Protein AF-0000000079301747 (afdb_homodimer)

Structure (mmCIF, N/CA/C/O backbone):
data_AF-0000000079301747-model_v1
#
loop_
_entity.id
_entity.type
_entity.pdbx_description
1 polymer 'Transport permease protein'
#
loop_
_atom_site.group_PDB
_atom_site.id
_atom_site.type_symbol
_atom_site.label_atom_id
_atom_site.label_alt_id
_atom_site.label_comp_id
_atom_site.label_asym_id
_atom_site.label_entity_id
_atom_site.label_seq_id
_atom_site.pdbx_PDB_ins_code
_atom_site.Cartn_x
_atom_site.Cartn_y
_atom_site.Cartn_z
_atom_site.occupancy
_atom_site.B_iso_or_equiv
_atom_site.auth_seq_id
_atom_site.auth_comp_id
_atom_site.auth_asym_id
_atom_site.auth_atom_id
_atom_site.pdbx_PDB_model_num
ATOM 1 N N . MET A 1 1 ? -33.219 27.125 14.188 1 60.66 1 MET A N 1
ATOM 2 C CA . MET A 1 1 ? -32.906 26.734 12.812 1 60.66 1 MET A CA 1
ATOM 3 C C . MET A 1 1 ? -32.344 27.906 12.031 1 60.66 1 MET A C 1
ATOM 5 O O . MET A 1 1 ? -31.344 27.766 11.328 1 60.66 1 MET A O 1
ATOM 9 N N . SER A 1 2 ? -32.812 29.094 12.445 1 75.75 2 SER A N 1
ATOM 10 C CA . SER A 1 2 ? -32.438 30.297 11.719 1 75.75 2 SER A CA 1
ATOM 11 C C . SER A 1 2 ? -31 30.719 12.086 1 75.75 2 SER A C 1
ATOM 13 O O . SER A 1 2 ? -30.219 31.109 11.211 1 75.75 2 SER A O 1
ATOM 15 N N . ARG A 1 3 ? -30.75 30.391 13.32 1 80.25 3 ARG A N 1
ATOM 16 C CA . ARG A 1 3 ? -29.438 30.812 13.781 1 80.25 3 ARG A CA 1
ATOM 17 C C . ARG A 1 3 ? -28.344 29.922 13.219 1 80.25 3 ARG A C 1
ATOM 19 O O . ARG A 1 3 ? -27.266 30.391 12.836 1 80.25 3 ARG A O 1
ATOM 26 N N . ILE A 1 4 ? -28.672 28.656 13.109 1 81.5 4 ILE A N 1
ATOM 27 C CA . ILE A 1 4 ? -27.734 27.672 12.562 1 81.5 4 ILE A CA 1
ATOM 28 C C . ILE A 1 4 ? -27.469 27.984 11.094 1 81.5 4 ILE A C 1
ATOM 30 O O . ILE A 1 4 ? -26.312 27.984 10.648 1 81.5 4 ILE A O 1
ATOM 34 N N . LEU A 1 5 ? -28.469 28.312 10.406 1 84.81 5 LEU A N 1
ATOM 35 C CA . LEU A 1 5 ? -28.344 28.594 8.984 1 84.81 5 LEU A CA 1
ATOM 36 C C . LEU A 1 5 ? -27.562 29.891 8.766 1 84.81 5 LEU A C 1
ATOM 38 O O . LEU A 1 5 ? -26.828 30.016 7.789 1 84.81 5 LEU A O 1
ATOM 42 N N . ALA A 1 6 ? -27.75 30.812 9.719 1 81.62 6 ALA A N 1
ATOM 43 C CA . ALA A 1 6 ? -27.016 32.062 9.617 1 81.62 6 ALA A CA 1
ATOM 44 C C . ALA A 1 6 ? -25.516 31.844 9.812 1 81.62 6 ALA A C 1
ATOM 46 O O . ALA A 1 6 ? -24.703 32.438 9.094 1 81.62 6 ALA A O 1
ATOM 47 N N . LEU A 1 7 ? -25.25 31.047 10.75 1 80.12 7 LEU A N 1
ATOM 48 C CA . LEU A 1 7 ? -23.844 30.734 11 1 80.12 7 LEU A CA 1
ATOM 49 C C . LEU A 1 7 ? -23.25 29.938 9.844 1 80.12 7 LEU A C 1
ATOM 51 O O . LEU A 1 7 ? -22.094 30.156 9.469 1 80.12 7 LEU A O 1
ATOM 55 N N . ALA A 1 8 ? -24.047 29.047 9.352 1 85 8 ALA A N 1
ATOM 56 C CA . ALA A 1 8 ? -23.625 28.266 8.203 1 85 8 ALA A CA 1
ATOM 57 C C . ALA A 1 8 ? -23.344 29.156 7 1 85 8 ALA A C 1
ATOM 59 O O . ALA A 1 8 ? -22.375 28.953 6.273 1 85 8 ALA A O 1
ATOM 60 N N . GLU A 1 9 ? -24.188 30.062 6.793 1 85.06 9 GLU A N 1
ATOM 61 C CA . GLU A 1 9 ? -24.016 30.984 5.676 1 85.06 9 GLU A CA 1
ATOM 62 C C . GLU A 1 9 ? -22.75 31.828 5.844 1 85.06 9 GLU A C 1
ATOM 64 O O . GLU A 1 9 ? -22.031 32.094 4.875 1 85.06 9 GLU A O 1
ATOM 69 N N . LYS A 1 10 ? -22.547 32.188 7.07 1 80.44 10 LYS A N 1
ATOM 70 C CA . LYS A 1 10 ? -21.328 32.938 7.367 1 80.44 10 LYS A CA 1
ATOM 71 C C . LYS A 1 10 ? -20.094 32.125 7.066 1 80.44 10 LYS A C 1
ATOM 73 O O . LYS A 1 10 ? -19.125 32.625 6.484 1 80.44 10 LYS A O 1
ATOM 78 N N . GLU A 1 11 ? -20.156 30.922 7.461 1 80.44 11 GLU A N 1
ATOM 79 C CA . GLU A 1 11 ? -19.031 30.031 7.227 1 80.44 11 GLU A CA 1
ATOM 80 C C . GLU A 1 11 ? -18.828 29.781 5.734 1 80.44 11 GLU A C 1
ATOM 82 O O . GLU A 1 11 ? -17.688 29.734 5.258 1 80.44 11 GLU A O 1
ATOM 87 N N . PHE A 1 12 ? -19.922 29.625 5.051 1 84.81 12 PHE A N 1
ATOM 88 C CA . PHE A 1 12 ? -19.844 29.406 3.613 1 84.81 12 PHE A CA 1
ATOM 89 C C . PHE A 1 12 ? -19.203 30.609 2.916 1 84.81 12 PHE A C 1
ATOM 91 O O . PHE A 1 12 ? -18.391 30.438 2.008 1 84.81 12 PHE A O 1
ATOM 98 N N . LEU A 1 13 ? -19.547 31.766 3.346 1 80.94 13 LEU A N 1
ATOM 99 C CA . LEU A 1 13 ? -19.016 33 2.762 1 80.94 13 LEU A CA 1
ATOM 100 C C . LEU A 1 13 ? -17.516 33.125 3.061 1 80.94 13 LEU A C 1
ATOM 102 O O . LEU A 1 13 ? -16.75 33.594 2.213 1 80.94 13 LEU A O 1
ATOM 106 N N . GLN A 1 14 ? -17.188 32.719 4.223 1 76.69 14 GLN A N 1
ATOM 107 C CA . GLN A 1 14 ? -15.781 32.781 4.598 1 76.69 14 GLN A CA 1
ATOM 108 C C . GLN A 1 14 ? -14.938 31.828 3.758 1 76.69 14 GLN A C 1
ATOM 110 O O . GLN A 1 14 ? -13.82 32.156 3.355 1 76.69 14 GLN A O 1
ATOM 115 N N . ILE A 1 15 ? -15.484 30.719 3.549 1 78.88 15 ILE A N 1
ATOM 116 C CA . ILE A 1 15 ? -14.781 29.719 2.75 1 78.88 15 ILE A CA 1
ATOM 117 C C . ILE A 1 15 ? -14.664 30.203 1.307 1 78.88 15 ILE A C 1
ATOM 119 O O . ILE A 1 15 ? -13.609 30.062 0.684 1 78.88 15 ILE A O 1
ATOM 123 N N . ARG A 1 16 ? -15.742 30.734 0.815 1 78.38 16 ARG A N 1
ATOM 124 C CA . ARG A 1 16 ? -15.766 31.219 -0.563 1 78.38 16 ARG A CA 1
ATOM 125 C C . ARG A 1 16 ? -14.797 32.375 -0.754 1 78.38 16 ARG A C 1
ATOM 127 O O . ARG A 1 16 ? -14.227 32.531 -1.832 1 78.38 16 ARG A O 1
ATOM 134 N N . ARG A 1 17 ? -14.602 33.094 0.297 1 74 17 ARG A N 1
ATOM 135 C CA . ARG A 1 17 ? -13.758 34.281 0.215 1 74 17 ARG A CA 1
ATOM 136 C C . ARG A 1 17 ? -12.289 33.938 0.356 1 74 17 ARG A C 1
ATOM 138 O O . ARG A 1 17 ? -11.406 34.688 -0.056 1 74 17 ARG A O 1
ATOM 145 N N . ASP A 1 18 ? -12.148 32.75 0.898 1 72.44 18 ASP A N 1
ATOM 146 C CA . ASP A 1 18 ? -10.766 32.281 1.011 1 72.44 18 ASP A CA 1
ATOM 147 C C . ASP A 1 18 ? -10.219 31.859 -0.347 1 72.44 18 ASP A C 1
ATOM 149 O O . ASP A 1 18 ? -10.867 31.109 -1.078 1 72.44 18 ASP A O 1
ATOM 153 N N . HIS A 1 19 ? -9.156 32.406 -0.833 1 65 19 HIS A N 1
ATOM 154 C CA . HIS A 1 19 ? -8.617 32.125 -2.158 1 65 19 HIS A CA 1
ATOM 155 C C . HIS A 1 19 ? -7.859 30.812 -2.188 1 65 19 HIS A C 1
ATOM 157 O O . HIS A 1 19 ? -7.664 30.219 -3.256 1 65 19 HIS A O 1
ATOM 163 N N . VAL A 1 20 ? -7.559 30.281 -1.111 1 65.44 20 VAL A N 1
ATOM 164 C CA . VAL A 1 20 ? -6.676 29.125 -1.077 1 65.44 20 VAL A CA 1
ATOM 165 C C . VAL A 1 20 ? -7.48 27.875 -0.741 1 65.44 20 VAL A C 1
ATOM 167 O O . VAL A 1 20 ? -7.316 26.828 -1.378 1 65.44 20 VAL A O 1
ATOM 170 N N . LEU A 1 21 ? -8.5 27.984 0.046 1 68.44 21 LEU A N 1
ATOM 171 C CA . LEU A 1 21 ? -9.172 26.812 0.614 1 68.44 21 LEU A CA 1
ATOM 172 C C . LEU A 1 21 ? -10 26.094 -0.442 1 68.44 21 LEU A C 1
ATOM 174 O O . LEU A 1 21 ? -9.898 24.875 -0.594 1 68.44 21 LEU A O 1
ATOM 178 N N . PRO A 1 22 ? -10.766 26.906 -1.194 1 71.12 22 PRO A N 1
ATOM 179 C CA . PRO A 1 22 ? -11.555 26.203 -2.207 1 71.12 22 PRO A CA 1
ATOM 180 C C . PRO A 1 22 ? -10.688 25.5 -3.252 1 71.12 22 PRO A C 1
ATOM 182 O O . PRO A 1 22 ? -11.047 24.422 -3.729 1 71.12 22 PRO A O 1
ATOM 185 N N . ARG A 1 23 ? -9.586 26.078 -3.596 1 72.5 23 ARG A N 1
ATOM 186 C CA . ARG A 1 23 ? -8.68 25.453 -4.559 1 72.5 23 ARG A CA 1
ATOM 187 C C . ARG A 1 23 ? -8.078 24.172 -3.998 1 72.5 23 ARG A C 1
ATOM 189 O O . ARG A 1 23 ? -7.957 23.172 -4.711 1 72.5 23 ARG A O 1
ATOM 196 N N . LEU A 1 24 ? -7.781 24.219 -2.814 1 70.69 24 LEU A N 1
ATOM 197 C CA . LEU A 1 24 ? -7.172 23.062 -2.18 1 70.69 24 LEU A CA 1
ATOM 198 C C . LEU A 1 24 ? -8.18 21.922 -2.051 1 70.69 24 LEU A C 1
ATOM 200 O O . LEU A 1 24 ? -7.832 20.75 -2.23 1 70.69 24 LEU A O 1
ATOM 204 N N . ILE A 1 25 ? -9.414 22.328 -1.864 1 72.31 25 ILE A N 1
ATOM 205 C CA . ILE A 1 25 ? -10.492 21.359 -1.664 1 72.31 25 ILE A CA 1
ATOM 206 C C . ILE A 1 25 ? -10.734 20.578 -2.955 1 72.31 25 ILE A C 1
ATOM 208 O O . ILE A 1 25 ? -10.977 19.375 -2.924 1 72.31 25 ILE A O 1
ATOM 212 N N . VAL A 1 26 ? -10.578 21.25 -4.051 1 75.12 26 VAL A N 1
ATOM 213 C CA . VAL A 1 26 ? -10.844 20.609 -5.336 1 75.12 26 VAL A CA 1
ATOM 214 C C . VAL A 1 26 ? -9.562 20 -5.887 1 75.12 26 VAL A C 1
ATOM 216 O O . VAL A 1 26 ? -9.57 18.859 -6.371 1 75.12 26 VAL A O 1
ATOM 219 N N . LEU A 1 27 ? -8.523 20.641 -5.746 1 76.06 27 LEU A N 1
ATOM 220 C CA . LEU A 1 27 ? -7.285 20.25 -6.422 1 76.06 27 LEU A CA 1
ATOM 221 C C . LEU A 1 27 ? -6.625 19.078 -5.723 1 76.06 27 LEU A C 1
ATOM 223 O O . LEU A 1 27 ? -6.129 18.156 -6.379 1 76.06 27 LEU A O 1
ATOM 227 N N . LEU A 1 28 ? -6.723 19.109 -4.457 1 74.81 28 LEU A N 1
ATOM 228 C CA . LEU A 1 28 ? -5.957 18.094 -3.738 1 74.81 28 LEU A CA 1
ATOM 229 C C . LEU A 1 28 ? -6.574 16.703 -3.926 1 74.81 28 LEU A C 1
ATOM 231 O O . LEU A 1 28 ? -5.875 15.758 -4.289 1 74.81 28 LEU A O 1
ATOM 235 N N . PRO A 1 29 ? -7.879 16.594 -3.775 1 75.31 29 PRO A N 1
ATOM 236 C CA . PRO A 1 29 ? -8.477 15.273 -4.023 1 75.31 29 PRO A CA 1
ATOM 237 C C . PRO A 1 29 ? -8.297 14.812 -5.469 1 75.31 29 PRO A C 1
ATOM 239 O O . PRO A 1 29 ? -8.062 13.625 -5.715 1 75.31 29 PRO A O 1
ATOM 242 N N . THR A 1 30 ? -8.391 15.789 -6.375 1 78.31 30 THR A N 1
ATOM 243 C CA . THR A 1 30 ? -8.234 15.461 -7.785 1 78.31 30 THR A CA 1
ATOM 244 C C . THR A 1 30 ? -6.805 15 -8.078 1 78.31 30 THR A C 1
ATOM 246 O O . THR A 1 30 ? -6.598 14.016 -8.781 1 78.31 30 THR A O 1
ATOM 249 N N . LEU A 1 31 ? -5.914 15.711 -7.469 1 76.5 31 LEU A N 1
ATOM 250 C CA . LEU A 1 31 ? -4.512 15.344 -7.645 1 76.5 31 LEU A CA 1
ATOM 251 C C . LEU A 1 31 ? -4.227 13.984 -7.02 1 76.5 31 LEU A C 1
ATOM 253 O O . LEU A 1 31 ? -3.498 13.172 -7.594 1 76.5 31 LEU A O 1
ATOM 257 N N . MET A 1 32 ? -4.801 13.773 -5.918 1 73.75 32 MET A N 1
ATOM 258 C CA . MET A 1 32 ? -4.625 12.492 -5.242 1 73.75 32 MET A CA 1
ATOM 259 C C . MET A 1 32 ? -5.215 11.359 -6.07 1 73.75 32 MET A C 1
ATOM 261 O O . MET A 1 32 ? -4.598 10.297 -6.207 1 73.75 32 MET A O 1
ATOM 265 N N . LEU A 1 33 ? -6.371 11.633 -6.625 1 76.5 33 LEU A N 1
ATOM 266 C CA . LEU A 1 33 ? -7.031 10.625 -7.441 1 76.5 33 LEU A CA 1
ATOM 267 C C . LEU A 1 33 ? -6.215 10.312 -8.688 1 76.5 33 LEU A C 1
ATOM 269 O O . LEU A 1 33 ? -6.059 9.148 -9.055 1 76.5 33 LEU A O 1
ATOM 273 N N . LEU A 1 34 ? -5.711 11.352 -9.25 1 75 34 LEU A N 1
ATOM 274 C CA . LEU A 1 34 ? -4.941 11.156 -10.469 1 75 34 LEU A CA 1
ATOM 275 C C . LEU A 1 34 ? -3.623 10.453 -10.172 1 75 34 LEU A C 1
ATOM 277 O O . LEU A 1 34 ? -3.219 9.547 -10.906 1 75 34 LEU A O 1
ATOM 281 N N . LEU A 1 35 ? -3.08 10.891 -9.094 1 72.88 35 LEU A N 1
ATOM 282 C CA . LEU A 1 35 ? -1.81 10.289 -8.711 1 72.88 35 LEU A CA 1
ATOM 283 C C . LEU A 1 35 ? -2.002 8.836 -8.297 1 72.88 35 LEU A C 1
ATOM 285 O O . LEU A 1 35 ? -1.293 7.945 -8.773 1 72.88 35 LEU A O 1
ATOM 289 N N . PHE A 1 36 ? -3.037 8.57 -7.527 1 72.5 36 PHE A N 1
ATOM 290 C CA . PHE A 1 36 ? -3.236 7.23 -6.977 1 72.5 36 PHE A CA 1
ATOM 291 C C . PHE A 1 36 ? -3.898 6.32 -8 1 72.5 36 PHE A C 1
ATOM 293 O O . PHE A 1 36 ? -3.561 5.137 -8.102 1 72.5 36 PHE A O 1
ATOM 300 N N . GLY A 1 37 ? -4.812 6.949 -8.703 1 72.88 37 GLY A N 1
ATOM 301 C CA . GLY A 1 37 ? -5.539 6.156 -9.68 1 72.88 37 GLY A CA 1
ATOM 302 C C . GLY A 1 37 ? -4.691 5.75 -10.867 1 72.88 37 GLY A C 1
ATOM 303 O O . GLY A 1 37 ? -4.816 4.633 -11.375 1 72.88 37 GLY A O 1
ATOM 304 N N . TYR A 1 38 ? -3.707 6.621 -11.203 1 74.69 38 TYR A N 1
ATOM 305 C CA . TYR A 1 38 ? -2.898 6.312 -12.375 1 74.69 38 TYR A CA 1
ATOM 306 C C . TYR A 1 38 ? -1.533 5.77 -11.969 1 74.69 38 TYR A C 1
ATOM 308 O O . TYR A 1 38 ? -0.968 4.918 -12.664 1 74.69 38 TYR A O 1
ATOM 316 N N . ALA A 1 39 ? -1.066 6.215 -10.844 1 71.56 39 ALA A N 1
ATOM 317 C CA . ALA A 1 39 ? 0.31 5.887 -10.477 1 71.56 39 ALA A CA 1
ATOM 318 C C . ALA A 1 39 ? 0.4 4.492 -9.875 1 71.56 39 ALA A C 1
ATOM 320 O O . ALA A 1 39 ? 1.336 3.742 -10.156 1 71.56 39 ALA A O 1
ATOM 321 N N . ILE A 1 40 ? -0.591 4.176 -9.133 1 75 40 ILE A N 1
ATOM 322 C CA . ILE A 1 40 ? -0.523 2.914 -8.398 1 75 40 ILE A CA 1
ATOM 323 C C . ILE A 1 40 ? -1.083 1.786 -9.266 1 75 40 ILE A C 1
ATOM 325 O O . ILE A 1 40 ? -2.238 1.839 -9.688 1 75 40 ILE A O 1
ATOM 329 N N . ASN A 1 41 ? -0.321 0.868 -9.695 1 75.75 41 ASN A N 1
ATOM 330 C CA . ASN A 1 41 ? -0.714 -0.326 -10.438 1 75.75 41 ASN A CA 1
ATOM 331 C C . ASN A 1 41 ? -0.077 -1.583 -9.852 1 75.75 41 ASN A C 1
ATOM 333 O O . ASN A 1 41 ? 1.144 -1.744 -9.898 1 75.75 41 ASN A O 1
ATOM 337 N N . PHE A 1 42 ? -0.947 -2.375 -9.273 1 71.06 42 PHE A N 1
ATOM 338 C CA . PHE A 1 42 ? -0.462 -3.602 -8.656 1 71.06 42 PHE A CA 1
ATOM 339 C C . PHE A 1 42 ? -0.258 -4.691 -9.703 1 71.06 42 PHE A C 1
ATOM 341 O O . PHE A 1 42 ? 0.397 -5.703 -9.43 1 71.06 42 PHE A O 1
ATOM 348 N N . THR A 1 43 ? -0.846 -4.461 -10.875 1 75.44 43 THR A N 1
ATOM 349 C CA . THR A 1 43 ? -0.659 -5.461 -11.914 1 75.44 43 THR A CA 1
ATOM 350 C C . THR A 1 43 ? 0.636 -5.207 -12.688 1 75.44 43 THR A C 1
ATOM 352 O O . THR A 1 43 ? 0.78 -4.176 -13.344 1 75.44 43 THR A O 1
ATOM 355 N N . LEU A 1 44 ? 1.503 -6.152 -12.531 1 81 44 LEU A N 1
ATOM 356 C CA . LEU A 1 44 ? 2.834 -5.988 -13.109 1 81 44 LEU A CA 1
ATOM 357 C C . LEU A 1 44 ? 2.824 -6.316 -14.594 1 81 44 LEU A C 1
ATOM 359 O O . LEU A 1 44 ? 2.137 -7.242 -15.031 1 81 44 LEU A O 1
ATOM 363 N N . GLU A 1 45 ? 3.451 -5.469 -15.289 1 83.06 45 GLU A N 1
ATOM 364 C CA . GLU A 1 45 ? 3.723 -5.742 -16.688 1 83.06 45 GLU A CA 1
ATOM 365 C C . GLU A 1 45 ? 5.203 -5.574 -17.016 1 83.06 45 GLU A C 1
ATOM 367 O O . GLU A 1 45 ? 5.934 -4.902 -16.281 1 83.06 45 GLU A O 1
ATOM 372 N N . ASN A 1 46 ? 5.641 -6.301 -18 1 88.12 46 ASN A N 1
ATOM 373 C CA . ASN A 1 46 ? 7.016 -6.191 -18.484 1 88.12 46 ASN A CA 1
ATOM 374 C C . ASN A 1 46 ? 8.023 -6.496 -17.375 1 88.12 46 ASN A C 1
ATOM 376 O O . ASN A 1 46 ? 8.945 -5.715 -17.141 1 88.12 46 ASN A O 1
ATOM 380 N N . ILE A 1 47 ? 7.691 -7.562 -16.656 1 90.38 47 ILE A N 1
ATOM 381 C CA . ILE A 1 47 ? 8.602 -7.992 -15.594 1 90.38 47 ILE A CA 1
ATOM 382 C C . ILE A 1 47 ? 9.953 -8.352 -16.188 1 90.38 47 ILE A C 1
ATOM 384 O O . ILE A 1 47 ? 10.039 -9.195 -17.094 1 90.38 47 ILE A O 1
ATOM 388 N N . PRO A 1 48 ? 10.953 -7.699 -15.773 1 92.62 48 PRO A N 1
ATOM 389 C CA . PRO A 1 48 ? 12.266 -8.008 -16.344 1 92.62 48 PRO A CA 1
ATOM 390 C C . PRO A 1 48 ? 12.742 -9.422 -16 1 92.62 48 PRO A C 1
ATOM 392 O O . PRO A 1 48 ? 12.859 -9.773 -14.828 1 92.62 48 PRO A O 1
ATOM 395 N N . LEU A 1 49 ? 13.039 -10.133 -17.031 1 95.62 49 LEU A N 1
ATOM 396 C CA . LEU A 1 49 ? 13.383 -11.547 -16.906 1 95.62 49 LEU A CA 1
ATOM 397 C C . LEU A 1 49 ? 14.805 -11.805 -17.375 1 95.62 49 LEU A C 1
ATOM 399 O O . LEU A 1 49 ? 15.234 -11.273 -18.406 1 95.62 49 LEU A O 1
ATOM 403 N N . ALA A 1 50 ? 15.602 -12.477 -16.516 1 96.38 50 ALA A N 1
ATOM 404 C CA . ALA A 1 50 ? 16.906 -13.008 -16.922 1 96.38 50 ALA A CA 1
ATOM 405 C C . ALA A 1 50 ? 16.812 -14.5 -17.234 1 96.38 50 ALA A C 1
ATOM 407 O O . ALA A 1 50 ? 16.25 -15.273 -16.453 1 96.38 50 ALA A O 1
ATOM 408 N N . VAL A 1 51 ? 17.328 -14.898 -18.391 1 96.81 51 VAL A N 1
ATOM 409 C CA . VAL A 1 51 ? 17.156 -16.297 -18.781 1 96.81 51 VAL A CA 1
ATOM 410 C C . VAL A 1 51 ? 18.516 -16.891 -19.156 1 96.81 51 VAL A C 1
ATOM 412 O O . VAL A 1 51 ? 19.344 -16.219 -19.781 1 96.81 51 VAL A O 1
ATOM 415 N N . TYR A 1 52 ? 18.766 -18 -18.609 1 96 52 TYR A N 1
ATOM 416 C CA . TYR A 1 52 ? 19.797 -18.891 -19.125 1 96 52 TYR A CA 1
ATOM 417 C C . TYR A 1 52 ? 19.188 -20.125 -19.781 1 96 52 TYR A C 1
ATOM 419 O O . TYR A 1 52 ? 18.656 -21 -19.094 1 96 52 TYR A O 1
ATOM 427 N N . ASP A 1 53 ? 19.219 -20.141 -21.031 1 95.44 53 ASP A N 1
ATOM 428 C CA . ASP A 1 53 ? 18.656 -21.234 -21.812 1 95.44 53 ASP A CA 1
ATOM 429 C C . ASP A 1 53 ? 19.734 -22.188 -22.312 1 95.44 53 ASP A C 1
ATOM 431 O O . ASP A 1 53 ? 20.266 -22 -23.406 1 95.44 53 ASP A O 1
ATOM 435 N N . ALA A 1 54 ? 19.938 -23.203 -21.531 1 93 54 ALA A N 1
ATOM 436 C CA . ALA A 1 54 ? 20.953 -24.172 -21.922 1 93 54 ALA A CA 1
ATOM 437 C C . ALA A 1 54 ? 20.438 -25.109 -23 1 93 54 ALA A C 1
ATOM 439 O O . ALA A 1 54 ? 21.234 -25.766 -23.688 1 93 54 ALA A O 1
ATOM 440 N N . SER A 1 55 ? 19.219 -25.25 -23.188 1 91.31 55 SER A N 1
ATOM 441 C CA . SER A 1 55 ? 18.609 -26.203 -24.109 1 91.31 55 SER A CA 1
ATOM 442 C C . SER A 1 55 ? 18.594 -25.656 -25.531 1 91.31 55 SER A C 1
ATOM 444 O O . SER A 1 55 ? 18.891 -26.375 -26.484 1 91.31 55 SER A O 1
ATOM 446 N N . GLN A 1 56 ? 18.125 -24.438 -25.672 1 91.75 56 GLN A N 1
ATOM 447 C CA . GLN A 1 56 ? 18 -23.75 -26.953 1 91.75 56 GLN A CA 1
ATOM 448 C C . GLN A 1 56 ? 17.25 -24.609 -27.969 1 91.75 56 GLN A C 1
ATOM 450 O O . GLN A 1 56 ? 17.719 -24.812 -29.094 1 91.75 56 GLN A O 1
ATOM 455 N N . ASP A 1 57 ? 16.203 -25.203 -27.547 1 92.06 57 ASP A N 1
ATOM 456 C CA . ASP A 1 57 ? 15.391 -26.047 -28.406 1 92.06 57 ASP A CA 1
ATOM 457 C C . ASP A 1 57 ? 13.961 -25.531 -28.5 1 92.06 57 ASP A C 1
ATOM 459 O O . ASP A 1 57 ? 13.672 -24.406 -28.094 1 92.06 57 ASP A O 1
ATOM 463 N N . ARG A 1 58 ? 13.141 -26.266 -29.172 1 90.12 58 ARG A N 1
ATOM 464 C CA . ARG A 1 58 ? 11.773 -25.828 -29.453 1 90.12 58 ARG A CA 1
ATOM 465 C C . ARG A 1 58 ? 10.992 -25.609 -28.156 1 90.12 58 ARG A C 1
ATOM 467 O O . ARG A 1 58 ? 10.156 -24.703 -28.078 1 90.12 58 ARG A O 1
ATOM 474 N N . ILE A 1 59 ? 11.297 -26.453 -27.203 1 88.44 59 ILE A N 1
ATOM 475 C CA . ILE A 1 59 ? 10.578 -26.359 -25.938 1 88.44 59 ILE A CA 1
ATOM 476 C C . ILE A 1 59 ? 10.938 -25.062 -25.219 1 88.44 59 ILE A C 1
ATOM 478 O O . ILE A 1 59 ? 10.047 -24.328 -24.781 1 88.44 59 ILE A O 1
ATOM 482 N N . SER A 1 60 ? 12.211 -24.781 -25.141 1 91.25 60 SER A N 1
ATOM 483 C CA . SER A 1 60 ? 12.656 -23.562 -24.484 1 91.25 60 SER A CA 1
ATOM 484 C C . SER A 1 60 ? 12.195 -22.328 -25.25 1 91.25 60 SER A C 1
ATOM 486 O O . SER A 1 60 ? 11.828 -21.312 -24.641 1 91.25 60 SER A O 1
ATOM 488 N N . GLN A 1 61 ? 12.125 -22.406 -26.531 1 92.81 61 GLN A N 1
ATOM 489 C CA . GLN A 1 61 ? 11.672 -21.297 -27.344 1 92.81 61 GLN A CA 1
ATOM 490 C C . GLN A 1 61 ? 10.18 -21.047 -27.156 1 92.81 61 GLN A C 1
ATOM 492 O O . GLN A 1 61 ? 9.742 -19.891 -27.078 1 92.81 61 GLN A O 1
ATOM 497 N N . THR A 1 62 ? 9.445 -22.109 -27.125 1 91.25 62 THR A N 1
ATOM 498 C CA . THR A 1 62 ? 8.016 -21.984 -26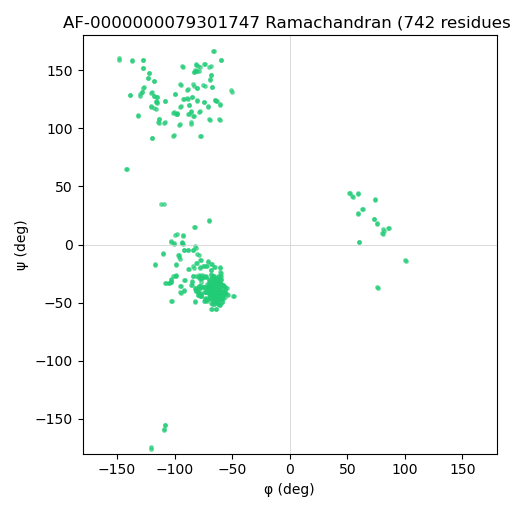.891 1 91.25 62 THR A CA 1
ATOM 499 C C . THR A 1 62 ? 7.738 -21.391 -25.516 1 91.25 62 THR A C 1
ATOM 501 O O . THR A 1 62 ? 6.848 -20.547 -25.375 1 91.25 62 THR A O 1
ATOM 504 N N . LEU A 1 63 ? 8.516 -21.828 -24.578 1 92.12 63 LEU A N 1
ATOM 505 C CA . LEU A 1 63 ? 8.375 -21.297 -23.219 1 92.12 63 LEU A CA 1
ATOM 506 C C . LEU A 1 63 ? 8.68 -19.812 -23.188 1 92.12 63 LEU A C 1
ATOM 508 O O . LEU A 1 63 ? 7.914 -19.031 -22.609 1 92.12 63 LEU A O 1
ATOM 512 N N . LEU A 1 64 ? 9.773 -19.422 -23.781 1 93.12 64 LEU A N 1
ATOM 513 C CA . LEU A 1 64 ? 10.18 -18.031 -23.797 1 93.12 64 LEU A CA 1
ATOM 514 C C . LEU A 1 64 ? 9.156 -17.172 -24.547 1 93.12 64 LEU A C 1
ATOM 516 O O . LEU A 1 64 ? 8.875 -16.047 -24.156 1 93.12 64 LEU A O 1
ATOM 520 N N . ALA A 1 65 ? 8.617 -17.703 -25.609 1 93.5 65 ALA A N 1
ATOM 521 C CA . ALA A 1 65 ? 7.586 -17 -26.359 1 93.5 65 ALA A CA 1
ATOM 522 C C . ALA A 1 65 ? 6.332 -16.781 -25.516 1 93.5 65 ALA A C 1
ATOM 524 O O . ALA A 1 65 ? 5.711 -15.727 -25.562 1 93.5 65 ALA A O 1
ATOM 525 N N . GLU A 1 66 ? 6.031 -17.828 -24.766 1 92.44 66 GLU A N 1
ATOM 526 C CA . GLU A 1 66 ? 4.855 -17.719 -23.922 1 92.44 66 GLU A CA 1
ATOM 527 C C . GLU A 1 66 ? 5.078 -16.719 -22.781 1 92.44 66 GLU A C 1
ATOM 529 O O . GLU A 1 66 ? 4.164 -15.977 -22.422 1 92.44 66 GLU A O 1
ATOM 534 N N . LEU A 1 67 ? 6.242 -16.688 -22.266 1 92.94 67 LEU A N 1
ATOM 535 C CA . LEU A 1 67 ? 6.562 -15.789 -21.156 1 92.94 67 LEU A CA 1
ATOM 536 C C . LEU A 1 67 ? 6.543 -14.336 -21.609 1 92.94 67 LEU A C 1
ATOM 538 O O . LEU A 1 67 ? 6.195 -13.438 -20.844 1 92.94 67 LEU A O 1
ATOM 542 N N . THR A 1 68 ? 6.898 -14.086 -22.828 1 92.38 68 THR A N 1
ATOM 543 C CA . THR A 1 68 ? 6.98 -12.711 -23.312 1 92.38 68 THR A CA 1
ATOM 544 C C . THR A 1 68 ? 5.672 -12.297 -23.984 1 92.38 68 THR A C 1
ATOM 546 O O . THR A 1 68 ? 5.535 -11.164 -24.438 1 92.38 68 THR A O 1
ATOM 549 N N . ARG A 1 69 ? 4.762 -13.188 -23.984 1 90 69 ARG A N 1
ATOM 550 C CA . ARG A 1 69 ? 3.463 -12.891 -24.578 1 90 69 ARG A CA 1
ATOM 551 C C . ARG A 1 69 ? 2.695 -11.875 -23.75 1 90 69 ARG A C 1
ATOM 553 O O . ARG A 1 69 ? 2.773 -11.883 -22.516 1 90 69 ARG A O 1
ATOM 560 N N . ASP A 1 70 ? 1.965 -10.938 -24.312 1 86.19 70 ASP A N 1
ATOM 561 C CA . ASP A 1 70 ? 1.072 -9.961 -23.703 1 86.19 70 ASP A CA 1
ATOM 562 C C . ASP A 1 70 ? 1.824 -9.078 -22.703 1 86.19 70 ASP A C 1
ATOM 564 O O . ASP A 1 70 ? 1.28 -8.703 -21.672 1 86.19 70 ASP A O 1
ATOM 568 N N . ASN A 1 71 ? 3.074 -8.938 -22.938 1 84.88 71 ASN A N 1
ATOM 569 C CA . ASN A 1 71 ? 3.928 -8.047 -22.141 1 84.88 71 ASN A CA 1
ATOM 570 C C . ASN A 1 71 ? 4.008 -8.484 -20.688 1 84.88 71 ASN A C 1
ATOM 572 O O . ASN A 1 71 ? 4.117 -7.652 -19.781 1 84.88 71 ASN A O 1
ATOM 576 N N . ARG A 1 72 ? 3.896 -9.828 -20.469 1 87.56 72 ARG A N 1
ATOM 577 C CA . ARG A 1 72 ? 4.02 -10.344 -19.109 1 87.56 72 ARG A CA 1
ATOM 578 C C . ARG A 1 72 ? 5.441 -10.188 -18.578 1 87.56 72 ARG A C 1
ATOM 580 O O . ARG A 1 72 ? 5.66 -9.586 -17.531 1 87.56 72 ARG A O 1
ATOM 587 N N . PHE A 1 73 ? 6.328 -10.781 -19.422 1 93.06 73 PHE A N 1
ATOM 588 C CA . PHE A 1 73 ? 7.746 -10.68 -19.094 1 93.06 73 PHE A CA 1
ATOM 589 C C . PHE A 1 73 ? 8.516 -10.016 -20.234 1 93.06 73 PHE A C 1
ATOM 591 O O . PHE A 1 73 ? 8.125 -10.125 -21.406 1 93.06 73 PHE A O 1
ATOM 598 N N . ARG A 1 74 ? 9.531 -9.297 -19.875 1 93.88 74 ARG A N 1
ATOM 599 C CA . ARG A 1 74 ? 10.477 -8.742 -20.844 1 93.88 74 ARG A CA 1
ATOM 600 C C . ARG A 1 74 ? 11.867 -9.344 -20.641 1 93.88 74 ARG A C 1
ATOM 602 O O . ARG A 1 74 ? 12.406 -9.312 -19.531 1 93.88 74 ARG A O 1
ATOM 609 N N . LEU A 1 75 ? 12.367 -9.836 -21.703 1 95.06 75 LEU A N 1
ATOM 610 C CA . LEU A 1 75 ? 13.711 -10.391 -21.609 1 95.06 75 LEU A CA 1
ATOM 611 C C . LEU A 1 75 ? 14.742 -9.289 -21.422 1 95.06 75 LEU A C 1
ATOM 613 O O . LEU A 1 75 ? 15.109 -8.594 -22.359 1 95.06 75 LEU A O 1
ATOM 617 N N . ALA A 1 76 ? 15.266 -9.211 -20.25 1 94.12 76 ALA A N 1
ATOM 618 C CA . ALA A 1 76 ? 16.203 -8.141 -19.906 1 94.12 76 ALA A CA 1
ATOM 619 C C . ALA A 1 76 ? 17.641 -8.594 -20.094 1 94.12 76 ALA A C 1
ATOM 621 O O . ALA A 1 76 ? 18.5 -7.809 -20.531 1 94.12 76 ALA A O 1
ATOM 622 N N . VAL A 1 77 ? 17.922 -9.844 -19.688 1 95 77 VAL A N 1
ATOM 623 C CA . VAL A 1 77 ? 19.297 -10.336 -19.734 1 95 77 VAL A CA 1
ATOM 624 C C . VAL A 1 77 ? 19.297 -11.781 -20.234 1 95 77 VAL A C 1
ATOM 626 O O . VAL A 1 77 ? 18.484 -12.594 -19.797 1 95 77 VAL A O 1
ATOM 629 N N . ARG A 1 78 ? 20.078 -12.031 -21.188 1 96.12 78 ARG A N 1
ATOM 630 C CA . ARG A 1 78 ? 20.406 -13.398 -21.531 1 96.12 78 ARG A CA 1
ATOM 631 C C . ARG A 1 78 ? 21.719 -13.828 -20.891 1 96.12 78 ARG A C 1
ATOM 633 O O . ARG A 1 78 ? 22.797 -13.461 -21.359 1 96.12 78 ARG A O 1
ATOM 640 N N . ALA A 1 79 ? 21.562 -14.586 -19.859 1 95.31 79 ALA A N 1
ATOM 641 C CA . ALA A 1 79 ? 22.734 -14.977 -19.062 1 95.31 79 ALA A CA 1
ATOM 642 C C . ALA A 1 79 ? 23.516 -16.094 -19.75 1 95.31 79 ALA A C 1
ATOM 644 O O . ALA A 1 79 ? 22.938 -16.875 -20.516 1 95.31 79 ALA A O 1
ATOM 645 N N . GLU A 1 80 ? 24.797 -16.125 -19.453 1 94 80 GLU A N 1
ATOM 646 C CA . GLU A 1 80 ? 25.672 -17.125 -20.062 1 94 80 GLU A CA 1
ATOM 647 C C . GLU A 1 80 ? 25.828 -18.328 -19.141 1 94 80 GLU A C 1
ATOM 649 O O . GLU A 1 80 ? 26.406 -19.359 -19.547 1 94 80 GLU A O 1
ATOM 654 N N . SER A 1 81 ? 25.406 -18.188 -17.938 1 93.88 81 SER A N 1
ATOM 655 C CA . SER A 1 81 ? 25.469 -19.266 -16.953 1 93.88 81 SER A CA 1
ATOM 656 C C . SER A 1 81 ? 24.297 -19.172 -15.969 1 93.88 81 SER A C 1
ATOM 658 O O . SER A 1 81 ? 23.641 -18.141 -15.875 1 93.88 81 SER A O 1
ATOM 660 N N . PRO A 1 82 ? 24.031 -20.312 -15.312 1 92.12 82 PRO A N 1
ATOM 661 C CA . PRO A 1 82 ? 22.984 -20.266 -14.289 1 92.12 82 PRO A CA 1
ATOM 662 C C . PRO A 1 82 ? 23.25 -19.203 -13.211 1 92.12 82 PRO A C 1
ATOM 664 O O . PRO A 1 82 ? 22.328 -18.547 -12.75 1 92.12 82 PRO A O 1
ATOM 667 N N . GLU A 1 83 ? 24.5 -19.047 -12.852 1 91.44 83 GLU A N 1
ATOM 668 C CA . GLU A 1 83 ? 24.875 -18.062 -11.844 1 91.44 83 GLU A CA 1
ATOM 669 C C . GLU A 1 83 ? 24.656 -16.641 -12.344 1 91.44 83 GLU A C 1
ATOM 671 O O . GLU A 1 83 ? 24.359 -15.742 -11.562 1 91.44 83 GLU A O 1
ATOM 676 N N . GLY A 1 84 ? 24.766 -16.547 -13.625 1 94.5 84 GLY A N 1
ATOM 677 C CA . GLY A 1 84 ? 24.547 -15.242 -14.227 1 94.5 84 GLY A CA 1
ATOM 678 C C . GLY A 1 84 ? 23.125 -14.75 -14.086 1 94.5 84 GLY A C 1
ATOM 679 O O . GLY A 1 84 ? 22.875 -13.547 -14.055 1 94.5 84 GLY A O 1
ATOM 680 N N . VAL A 1 85 ? 22.219 -15.695 -14.016 1 93.56 85 VAL A N 1
ATOM 681 C CA . VAL A 1 85 ? 20.812 -15.367 -13.859 1 93.56 85 VAL A CA 1
ATOM 682 C C . VAL A 1 85 ? 20.578 -14.734 -12.484 1 93.56 85 VAL A C 1
ATOM 684 O O . VAL A 1 85 ? 19.938 -13.695 -12.375 1 93.56 85 VAL A O 1
ATOM 687 N N . VAL A 1 86 ? 21.188 -15.32 -11.469 1 91.12 86 VAL A N 1
ATOM 688 C CA . VAL A 1 86 ? 21.047 -14.828 -10.102 1 91.12 86 VAL A CA 1
ATOM 689 C C . VAL A 1 86 ? 21.781 -13.5 -9.961 1 91.12 86 VAL A C 1
ATOM 691 O O . VAL A 1 86 ? 21.281 -12.586 -9.289 1 91.12 86 VAL A O 1
ATOM 694 N N . ALA A 1 87 ? 22.906 -13.406 -10.625 1 91.69 87 ALA A N 1
ATOM 695 C CA . ALA A 1 87 ? 23.688 -12.164 -10.586 1 91.69 87 ALA A CA 1
ATOM 696 C C . ALA A 1 87 ? 22.906 -11.008 -11.203 1 91.69 87 ALA A C 1
ATOM 698 O O . ALA A 1 87 ? 22.984 -9.875 -10.734 1 91.69 87 ALA A O 1
ATOM 699 N N . ALA A 1 88 ? 22.172 -11.32 -12.242 1 93.69 88 ALA A N 1
ATOM 700 C CA . ALA A 1 88 ? 21.359 -10.297 -12.891 1 93.69 88 ALA A CA 1
ATOM 701 C C . ALA A 1 88 ? 20.266 -9.789 -11.945 1 93.69 88 ALA A C 1
ATOM 703 O O . ALA A 1 88 ? 19.922 -8.602 -11.961 1 93.69 88 ALA A O 1
ATOM 704 N N . VAL A 1 89 ? 19.75 -10.641 -11.141 1 91.31 89 VAL A N 1
ATOM 705 C CA . VAL A 1 89 ? 18.734 -10.266 -10.164 1 91.31 89 VAL A CA 1
ATOM 706 C C . VAL A 1 89 ? 19.375 -9.445 -9.047 1 91.31 89 VAL A C 1
ATOM 708 O O . VAL A 1 89 ? 18.828 -8.43 -8.617 1 91.31 89 VAL A O 1
ATOM 711 N N . ASP A 1 90 ? 20.625 -9.82 -8.664 1 87.38 90 ASP A N 1
ATOM 712 C CA . ASP A 1 90 ? 21.359 -9.102 -7.629 1 87.38 90 ASP A CA 1
ATOM 713 C C . ASP A 1 90 ? 21.641 -7.664 -8.055 1 87.38 90 ASP A C 1
ATOM 715 O O . ASP A 1 90 ? 21.562 -6.742 -7.242 1 87.38 90 ASP A O 1
ATOM 719 N N . ARG A 1 91 ? 21.922 -7.574 -9.328 1 89.06 91 ARG A N 1
ATOM 720 C CA . ARG A 1 91 ? 22.328 -6.277 -9.852 1 89.06 91 ARG A CA 1
ATOM 721 C C . ARG A 1 91 ? 21.109 -5.414 -10.188 1 89.06 91 ARG A C 1
ATOM 723 O O . ARG A 1 91 ? 21.266 -4.242 -10.547 1 89.06 91 ARG A O 1
ATOM 730 N N . GLY A 1 92 ? 19.969 -6 -10.039 1 86.69 92 GLY A N 1
ATOM 731 C CA . GLY A 1 92 ? 18.766 -5.238 -10.297 1 86.69 92 GLY A CA 1
ATOM 732 C C . GLY A 1 92 ? 18.422 -5.129 -11.773 1 86.69 92 GLY A C 1
ATOM 733 O O . GLY A 1 92 ? 17.547 -4.363 -12.156 1 86.69 92 GLY A O 1
ATOM 734 N N . GLN A 1 93 ? 19.141 -5.898 -12.594 1 91.44 93 GLN A N 1
ATOM 735 C CA . GLN A 1 93 ? 18.859 -5.887 -14.023 1 91.44 93 GLN A CA 1
ATOM 736 C C . GLN A 1 93 ? 17.625 -6.711 -14.344 1 91.44 93 GLN A C 1
ATOM 738 O O . GLN A 1 93 ? 16.953 -6.473 -15.359 1 91.44 93 GLN A O 1
ATOM 743 N N . ALA A 1 94 ? 17.344 -7.688 -13.547 1 93.44 94 ALA A N 1
ATOM 744 C CA . ALA A 1 94 ? 16.172 -8.547 -13.641 1 93.44 94 ALA A CA 1
ATOM 745 C C . ALA A 1 94 ? 15.562 -8.789 -12.258 1 93.44 94 ALA A C 1
ATOM 747 O O . ALA A 1 94 ? 16.203 -8.539 -11.234 1 93.44 94 ALA A O 1
ATOM 748 N N . ARG A 1 95 ? 14.352 -9.133 -12.312 1 92.81 95 ARG A N 1
ATOM 749 C CA . ARG A 1 95 ? 13.688 -9.43 -11.047 1 92.81 95 ARG A CA 1
ATOM 750 C C . ARG A 1 95 ? 13.234 -10.883 -10.992 1 92.81 95 ARG A C 1
ATOM 752 O O . ARG A 1 95 ? 12.82 -11.367 -9.938 1 92.81 95 ARG A O 1
ATOM 759 N N . VAL A 1 96 ? 13.18 -11.508 -12.117 1 93.62 96 VAL A N 1
ATOM 760 C CA . VAL A 1 96 ? 12.906 -12.938 -12.227 1 93.62 96 VAL A CA 1
ATOM 761 C C . VAL A 1 96 ? 13.992 -13.609 -13.062 1 93.62 96 VAL A C 1
ATOM 763 O O . VAL A 1 96 ? 14.477 -13.039 -14.047 1 93.62 96 VAL A O 1
ATOM 766 N N . GLY A 1 97 ? 14.445 -14.734 -12.562 1 94.5 97 GLY A N 1
ATOM 767 C CA . GLY A 1 97 ? 15.414 -15.539 -13.297 1 94.5 97 GLY A CA 1
ATOM 768 C C . GLY A 1 97 ? 14.898 -16.922 -13.664 1 94.5 97 GLY A C 1
ATOM 769 O O . GLY A 1 97 ? 14.18 -17.547 -12.883 1 94.5 97 GLY A O 1
ATOM 770 N N . LEU A 1 98 ? 15.234 -17.344 -14.844 1 94.81 98 LEU A N 1
ATOM 771 C CA . LEU A 1 98 ? 14.828 -18.656 -15.344 1 94.81 98 LEU A CA 1
ATOM 772 C C . LEU A 1 98 ? 16.016 -19.406 -15.906 1 94.81 98 LEU A C 1
ATOM 774 O O . LEU A 1 98 ? 16.797 -18.859 -16.703 1 94.81 98 LEU A O 1
ATOM 778 N N . VAL A 1 99 ? 16.188 -20.625 -15.438 1 94.19 99 VAL A N 1
ATOM 779 C CA . VAL A 1 99 ? 17.234 -21.516 -15.953 1 94.19 99 VAL A CA 1
ATOM 780 C C . VAL A 1 99 ? 16.609 -22.734 -16.609 1 94.19 99 VAL A C 1
ATOM 782 O O . VAL A 1 99 ? 15.922 -23.516 -15.938 1 94.19 99 VAL A O 1
ATOM 785 N N . VAL A 1 100 ? 16.797 -22.922 -17.859 1 93.62 100 VAL A N 1
ATOM 786 C CA . VAL A 1 100 ? 16.359 -24.094 -18.594 1 93.62 100 VAL A CA 1
ATOM 787 C C . VAL A 1 100 ? 17.516 -25.047 -18.812 1 93.62 100 VAL A C 1
ATOM 789 O O . VAL A 1 100 ? 18.5 -24.703 -19.484 1 93.62 100 VAL A O 1
ATOM 792 N N . PRO A 1 101 ? 17.391 -26.141 -18.203 1 92.19 101 PRO A N 1
ATOM 793 C CA . PRO A 1 101 ? 18.5 -27.078 -18.344 1 92.19 101 PRO A CA 1
ATOM 794 C C . PRO A 1 101 ? 18.641 -27.594 -19.781 1 92.19 101 PRO A C 1
ATOM 796 O O . PRO A 1 101 ? 17.719 -27.438 -20.594 1 92.19 101 PRO A O 1
ATOM 799 N N . LYS A 1 102 ? 19.75 -28.203 -20.016 1 91.81 102 LYS A N 1
ATOM 800 C CA . LYS A 1 102 ? 20.047 -28.75 -21.344 1 91.81 102 LYS A CA 1
ATOM 801 C C . LYS A 1 102 ? 19.141 -29.922 -21.672 1 91.81 102 LYS A C 1
ATOM 803 O O . LYS A 1 102 ? 18.719 -30.656 -20.781 1 91.81 102 LYS A O 1
ATOM 808 N N . GLY A 1 103 ? 18.781 -30.062 -22.938 1 90 103 GLY A N 1
ATOM 809 C CA . GLY A 1 103 ? 18.078 -31.234 -23.438 1 90 103 GLY A CA 1
ATOM 810 C C . GLY A 1 103 ? 16.625 -31.281 -23.031 1 90 103 GLY A C 1
ATOM 811 O O . GLY A 1 103 ? 16.109 -32.344 -22.688 1 90 103 GLY A O 1
ATOM 812 N N . ALA A 1 104 ? 16 -30.141 -23.031 1 88.19 104 ALA A N 1
ATOM 813 C CA . ALA A 1 104 ? 14.602 -30.078 -22.625 1 88.19 104 ALA A CA 1
ATOM 814 C C . ALA A 1 104 ? 13.711 -30.859 -23.594 1 88.19 104 ALA A C 1
ATOM 816 O O . ALA A 1 104 ? 12.852 -31.641 -23.156 1 88.19 104 ALA A O 1
ATOM 817 N N . LEU A 1 105 ? 13.938 -30.75 -24.875 1 87.81 105 LEU A N 1
ATOM 818 C CA . LEU A 1 105 ? 13.133 -31.422 -25.875 1 87.81 105 LEU A CA 1
ATOM 819 C C . LEU A 1 105 ? 13.266 -32.938 -25.75 1 87.81 105 LEU A C 1
ATOM 821 O O . LEU A 1 105 ? 12.266 -33.656 -25.797 1 87.81 105 LEU A O 1
ATOM 825 N N . GLU A 1 106 ? 14.516 -33.406 -25.641 1 87.25 106 GLU A N 1
ATOM 826 C CA . GLU A 1 106 ? 14.781 -34.844 -25.516 1 87.25 106 GLU A CA 1
ATOM 827 C C . GLU A 1 106 ? 14.109 -35.438 -24.281 1 87.25 106 GLU A C 1
ATOM 829 O O . GLU A 1 106 ? 13.539 -36.531 -24.344 1 87.25 106 GLU A O 1
ATOM 834 N N . ARG A 1 107 ? 14.172 -34.75 -23.188 1 84.94 107 ARG A N 1
ATOM 835 C CA . ARG A 1 107 ? 13.57 -35.219 -21.953 1 84.94 107 ARG A CA 1
ATOM 836 C C . ARG A 1 107 ? 12.047 -35.281 -22.078 1 84.94 107 ARG A C 1
ATOM 838 O O . ARG A 1 107 ? 11.43 -36.25 -21.641 1 84.94 107 ARG A O 1
ATOM 845 N N . VAL A 1 108 ? 11.516 -34.312 -22.688 1 82.19 108 VAL A N 1
ATOM 846 C CA . VAL A 1 108 ? 10.062 -34.25 -22.859 1 82.19 108 VAL A CA 1
ATOM 847 C C . VAL A 1 108 ? 9.617 -35.375 -23.781 1 82.19 108 VAL A C 1
ATOM 849 O O . VAL A 1 108 ? 8.57 -36 -23.562 1 82.19 108 VAL A O 1
ATOM 852 N N . ARG A 1 109 ? 10.375 -35.656 -24.797 1 80 109 ARG A N 1
ATOM 853 C CA . ARG A 1 109 ? 10.047 -36.719 -25.75 1 80 109 ARG A CA 1
ATOM 854 C C . ARG A 1 109 ? 10.094 -38.094 -25.078 1 80 109 ARG A C 1
ATOM 856 O O . ARG A 1 109 ? 9.32 -38.969 -25.422 1 80 109 ARG A O 1
ATOM 863 N N . ARG A 1 110 ? 11.047 -38.188 -24.109 1 78.88 110 ARG A N 1
ATOM 864 C CA . ARG A 1 110 ? 11.203 -39.469 -23.406 1 78.88 110 ARG A CA 1
ATOM 865 C C . ARG A 1 110 ? 10.164 -39.594 -22.297 1 78.88 110 ARG A C 1
ATOM 867 O O . ARG A 1 110 ? 10.156 -40.594 -21.547 1 78.88 110 ARG A O 1
ATOM 874 N N . GLY A 1 111 ? 9.359 -38.531 -22.109 1 73.12 111 GLY A N 1
ATOM 875 C CA . GLY A 1 111 ? 8.312 -38.562 -21.094 1 73.12 111 GLY A CA 1
ATOM 876 C C . GLY A 1 111 ? 8.797 -38.156 -19.719 1 73.12 111 GLY A C 1
ATOM 877 O O . GLY A 1 111 ? 8.148 -38.469 -18.719 1 73.12 111 GLY A O 1
ATOM 878 N N . GLU A 1 112 ? 9.992 -37.562 -19.766 1 75.44 112 GLU A N 1
ATOM 879 C CA . GLU A 1 112 ? 10.555 -37.094 -18.516 1 75.44 112 GLU A CA 1
ATOM 880 C C . GLU A 1 112 ? 10.195 -35.625 -18.266 1 75.44 112 GLU A C 1
ATOM 882 O O . GLU A 1 112 ? 9.867 -34.875 -19.203 1 75.44 112 GLU A O 1
ATOM 887 N N . SER A 1 113 ? 10.141 -35.281 -17.047 1 80.19 113 SER A N 1
ATOM 888 C CA . SER A 1 113 ? 9.883 -33.906 -16.672 1 80.19 113 SER A CA 1
ATOM 889 C C . SER A 1 113 ? 11.164 -33.062 -16.703 1 80.19 113 SER A C 1
ATOM 891 O O . SER A 1 113 ? 12.234 -33.562 -16.344 1 80.19 113 SER A O 1
ATOM 893 N N . VAL A 1 114 ? 11.023 -31.891 -17.25 1 84.06 114 VAL A N 1
ATOM 894 C CA . VAL A 1 114 ? 12.133 -30.938 -17.25 1 84.06 114 VAL A CA 1
ATOM 895 C C . VAL A 1 114 ? 12 -29.984 -16.062 1 84.06 114 VAL A C 1
ATOM 897 O O . VAL A 1 114 ? 10.992 -29.297 -15.914 1 84.06 114 VAL A O 1
ATOM 900 N N . ASN A 1 115 ? 12.938 -30 -15.219 1 85.94 115 ASN A N 1
ATOM 901 C CA . ASN A 1 115 ? 12.938 -29.109 -14.055 1 85.94 115 ASN A CA 1
ATOM 902 C C . ASN A 1 115 ? 13.477 -27.734 -14.398 1 85.94 115 ASN A C 1
ATOM 904 O O . ASN A 1 115 ? 14.656 -27.578 -14.703 1 85.94 115 ASN A O 1
ATOM 908 N N . LEU A 1 116 ? 12.562 -26.75 -14.383 1 91.12 116 LEU A N 1
ATOM 909 C CA . LEU A 1 116 ? 12.953 -25.359 -14.586 1 91.12 116 LEU A CA 1
ATOM 910 C C . LEU A 1 116 ? 13.312 -24.703 -13.266 1 91.12 116 LEU A C 1
ATOM 912 O O . LEU A 1 116 ? 12.578 -24.812 -12.281 1 91.12 116 LEU A O 1
ATOM 916 N N . GLU A 1 117 ? 14.484 -24.141 -13.195 1 90.75 117 GLU A N 1
ATOM 917 C CA . GLU A 1 117 ? 14.836 -23.344 -12.016 1 90.75 117 GLU A CA 1
ATOM 918 C C . GLU A 1 117 ? 14.383 -21.891 -12.18 1 90.75 117 GLU A C 1
ATOM 920 O O . GLU A 1 117 ? 14.75 -21.219 -13.148 1 90.75 117 GLU A O 1
ATOM 925 N N . VAL A 1 118 ? 13.562 -21.5 -11.289 1 92.75 118 VAL A N 1
ATOM 926 C CA . VAL A 1 118 ? 13.016 -20.141 -11.336 1 92.75 118 VAL A CA 1
ATOM 927 C C . VAL A 1 118 ? 13.469 -19.359 -10.102 1 92.75 118 VAL A C 1
ATOM 929 O O . VAL A 1 118 ? 13.32 -19.828 -8.969 1 92.75 118 VAL A O 1
ATOM 932 N N . TYR A 1 119 ? 14.109 -18.25 -10.32 1 91.31 119 TYR A N 1
ATOM 933 C CA . TYR A 1 119 ? 14.523 -17.344 -9.266 1 91.31 119 TYR A CA 1
ATOM 934 C C . TYR A 1 119 ? 13.688 -16.078 -9.266 1 91.31 119 TYR A C 1
ATOM 936 O O . TYR A 1 119 ? 13.562 -15.406 -10.297 1 91.31 119 TYR A O 1
ATOM 944 N N . VAL A 1 120 ? 13.062 -15.766 -8.172 1 91.38 120 VAL A N 1
ATOM 945 C CA . VAL A 1 120 ? 12.195 -14.594 -8.078 1 91.38 120 VAL A CA 1
ATOM 946 C C . VAL A 1 120 ? 12.719 -13.656 -6.992 1 91.38 120 VAL A C 1
ATOM 948 O O . VAL A 1 120 ? 13.062 -14.102 -5.895 1 91.38 120 VAL A O 1
ATOM 951 N N . ASP A 1 121 ? 12.859 -12.375 -7.312 1 89.5 121 ASP A N 1
ATOM 952 C CA . ASP A 1 121 ? 13.188 -11.352 -6.324 1 89.5 121 ASP A CA 1
ATOM 953 C C . ASP A 1 121 ? 12.117 -11.273 -5.238 1 89.5 121 ASP A C 1
ATOM 955 O O . ASP A 1 121 ? 11.031 -10.742 -5.469 1 89.5 121 ASP A O 1
ATOM 959 N N . GLY A 1 122 ? 12.453 -11.758 -4.059 1 85.25 122 GLY A N 1
ATOM 960 C CA . GLY A 1 122 ? 11.484 -11.82 -2.975 1 85.25 122 GLY A CA 1
ATOM 961 C C . GLY A 1 122 ? 11.516 -10.594 -2.082 1 85.25 122 GLY A C 1
ATOM 962 O O . GLY A 1 122 ? 10.852 -10.562 -1.039 1 85.25 122 GLY A O 1
ATOM 963 N N . THR A 1 123 ? 12.289 -9.539 -2.471 1 83.81 123 THR A N 1
ATOM 964 C CA . THR A 1 123 ? 12.359 -8.336 -1.652 1 83.81 123 THR A CA 1
ATOM 965 C C . THR A 1 123 ? 10.969 -7.734 -1.453 1 83.81 123 THR A C 1
ATOM 967 O O . THR A 1 123 ? 10.688 -7.156 -0.405 1 83.81 123 THR A O 1
ATOM 970 N N . ASP A 1 124 ? 10.156 -7.836 -2.459 1 82.44 124 ASP A N 1
ATOM 971 C CA . ASP A 1 124 ? 8.758 -7.418 -2.443 1 82.44 124 ASP A CA 1
ATOM 972 C C . ASP A 1 124 ? 7.824 -8.617 -2.566 1 82.44 124 ASP A C 1
ATOM 974 O O . ASP A 1 124 ? 7.664 -9.18 -3.652 1 82.44 124 ASP A O 1
ATOM 978 N N . PRO A 1 125 ? 7.203 -8.883 -1.447 1 80.12 125 PRO A N 1
ATOM 979 C CA . PRO A 1 125 ? 6.344 -10.07 -1.477 1 80.12 125 PRO A CA 1
ATOM 980 C C . PRO A 1 125 ? 5.23 -9.969 -2.514 1 80.12 125 PRO A C 1
ATOM 982 O O . PRO A 1 125 ? 4.895 -10.961 -3.166 1 80.12 125 PRO A O 1
ATOM 985 N N . ASN A 1 126 ? 4.645 -8.812 -2.637 1 79.19 126 ASN A N 1
ATOM 986 C CA . ASN A 1 126 ? 3.592 -8.641 -3.631 1 79.19 126 ASN A CA 1
ATOM 987 C C . ASN A 1 126 ? 4.105 -8.906 -5.043 1 79.19 126 ASN A C 1
ATOM 989 O O . ASN A 1 126 ? 3.438 -9.562 -5.84 1 79.19 126 ASN A O 1
ATOM 993 N N . PHE A 1 127 ? 5.273 -8.43 -5.344 1 82.25 127 PHE A N 1
ATOM 994 C CA . PHE A 1 127 ? 5.906 -8.703 -6.629 1 82.25 127 PHE A CA 1
ATOM 995 C C . PHE A 1 127 ? 6.156 -10.195 -6.805 1 82.25 127 PHE A C 1
ATOM 997 O O . PHE A 1 127 ? 5.879 -10.758 -7.867 1 82.25 127 PHE A O 1
ATOM 1004 N N . ALA A 1 128 ? 6.695 -10.773 -5.754 1 84 128 ALA A N 1
ATOM 1005 C CA . ALA A 1 128 ? 7.074 -12.188 -5.832 1 84 128 ALA A CA 1
ATOM 1006 C C . ALA A 1 128 ? 5.859 -13.062 -6.125 1 84 128 ALA A C 1
ATOM 1008 O O . ALA A 1 128 ? 5.918 -13.945 -6.98 1 84 128 ALA A O 1
ATOM 1009 N N . PHE A 1 129 ? 4.75 -12.758 -5.449 1 81.5 129 PHE A N 1
ATOM 1010 C CA . PHE A 1 129 ? 3.543 -13.547 -5.648 1 81.5 129 PHE A CA 1
ATOM 1011 C C . PHE A 1 129 ? 3.014 -13.375 -7.066 1 81.5 129 PHE A C 1
ATOM 1013 O O . PHE A 1 129 ? 2.658 -14.359 -7.723 1 81.5 129 PHE A O 1
ATOM 1020 N N . GLN A 1 130 ? 2.98 -12.211 -7.516 1 83.75 130 GLN A N 1
ATOM 1021 C CA . GLN A 1 130 ? 2.461 -11.945 -8.852 1 83.75 130 GLN A CA 1
ATOM 1022 C C . GLN A 1 130 ? 3.346 -12.578 -9.922 1 83.75 130 GLN A C 1
ATOM 1024 O O . GLN A 1 130 ? 2.844 -13.172 -10.875 1 83.75 130 GLN A O 1
ATOM 1029 N N . ALA A 1 131 ? 4.672 -12.352 -9.742 1 85.94 131 ALA A N 1
ATOM 1030 C CA . ALA A 1 131 ? 5.621 -12.922 -10.695 1 85.94 131 ALA A CA 1
ATOM 1031 C C . ALA A 1 131 ? 5.492 -14.445 -10.75 1 85.94 131 ALA A C 1
ATOM 1033 O O . ALA A 1 131 ? 5.496 -15.031 -11.828 1 85.94 131 ALA A O 1
ATOM 1034 N N . GLN A 1 132 ? 5.328 -15.055 -9.586 1 85.5 132 GLN A N 1
ATOM 1035 C CA . GLN A 1 132 ? 5.195 -16.5 -9.523 1 85.5 132 GLN A CA 1
ATOM 1036 C C . GLN A 1 132 ? 3.896 -16.969 -10.172 1 85.5 132 GLN A C 1
ATOM 1038 O O . GLN A 1 132 ? 3.885 -17.953 -10.914 1 85.5 132 GLN A O 1
ATOM 1043 N N . ALA A 1 133 ? 2.84 -16.234 -9.812 1 83.31 133 ALA A N 1
ATOM 1044 C CA . ALA A 1 133 ? 1.547 -16.594 -10.391 1 83.31 133 ALA A CA 1
ATOM 1045 C C . ALA A 1 133 ? 1.583 -16.516 -11.914 1 83.31 133 ALA A C 1
ATOM 1047 O O . ALA A 1 133 ? 1.084 -17.406 -12.609 1 83.31 133 ALA A O 1
ATOM 1048 N N . THR A 1 134 ? 2.166 -15.445 -12.43 1 85.06 134 THR A N 1
ATOM 1049 C CA . THR A 1 134 ? 2.264 -15.227 -13.867 1 85.06 134 THR A CA 1
ATOM 1050 C C . THR A 1 134 ? 3.125 -16.312 -14.516 1 85.06 134 THR A C 1
ATOM 1052 O O . THR A 1 134 ? 2.779 -16.828 -15.578 1 85.06 134 THR A O 1
ATOM 1055 N N . LEU A 1 135 ? 4.223 -16.594 -13.875 1 87.25 135 LEU A N 1
ATOM 1056 C CA . LEU A 1 135 ? 5.137 -17.609 -14.391 1 87.25 135 LEU A CA 1
ATOM 1057 C C . LEU A 1 135 ? 4.48 -18.984 -14.414 1 87.25 135 LEU A C 1
ATOM 1059 O O . LEU A 1 135 ? 4.574 -19.703 -15.406 1 87.25 135 LEU A O 1
ATOM 1063 N N . ARG A 1 136 ? 3.83 -19.344 -13.336 1 82.88 136 ARG A N 1
ATOM 1064 C CA . ARG A 1 136 ? 3.156 -20.641 -13.258 1 82.88 136 ARG A CA 1
ATOM 1065 C C . ARG A 1 136 ? 2.061 -20.75 -14.312 1 82.88 136 ARG A C 1
ATOM 1067 O O . ARG A 1 136 ? 1.861 -21.812 -14.891 1 82.88 136 ARG A O 1
ATOM 1074 N N . LYS A 1 137 ? 1.342 -19.688 -14.461 1 82.62 137 LYS A N 1
ATOM 1075 C CA . LYS A 1 137 ? 0.309 -19.688 -15.492 1 82.62 137 LYS A CA 1
ATOM 1076 C C . LYS A 1 137 ? 0.91 -19.938 -16.875 1 82.62 137 LYS A C 1
ATOM 1078 O O . LYS A 1 137 ? 0.38 -20.734 -17.641 1 82.62 137 LYS A O 1
ATOM 1083 N N . ALA A 1 138 ? 1.995 -19.281 -17.172 1 86.62 138 ALA A N 1
ATOM 1084 C CA . ALA A 1 138 ? 2.668 -19.453 -18.469 1 86.62 138 ALA A CA 1
ATOM 1085 C C . ALA A 1 138 ? 3.148 -20.891 -18.641 1 86.62 138 ALA A C 1
ATOM 1087 O O . ALA A 1 138 ? 2.988 -21.469 -19.719 1 86.62 138 ALA A O 1
ATOM 1088 N N . ILE A 1 139 ? 3.736 -21.469 -17.641 1 86.81 139 ILE A N 1
ATOM 1089 C CA . ILE A 1 139 ? 4.242 -22.828 -17.703 1 86.81 139 ILE A CA 1
ATOM 1090 C C . ILE A 1 139 ? 3.08 -23.797 -17.891 1 86.81 139 ILE A C 1
ATOM 1092 O O . ILE A 1 139 ? 3.188 -24.766 -18.672 1 86.81 139 ILE A O 1
ATOM 1096 N N . GLN A 1 140 ? 2.029 -23.531 -17.219 1 81.19 140 GLN A N 1
ATOM 1097 C CA . GLN A 1 140 ? 0.846 -24.375 -17.375 1 81.19 140 GLN A CA 1
ATOM 1098 C C . GLN A 1 140 ? 0.322 -24.344 -18.797 1 81.19 140 GLN A C 1
ATOM 1100 O O . GLN A 1 140 ? -0.114 -25.359 -19.328 1 81.19 140 GLN A O 1
ATOM 1105 N N . GLU A 1 141 ? 0.318 -23.203 -19.391 1 83.06 141 GLU A N 1
ATOM 1106 C CA . GLU A 1 141 ? -0.142 -23.062 -20.781 1 83.06 141 GLU A CA 1
ATOM 1107 C C . GLU A 1 141 ? 0.763 -23.828 -21.734 1 83.06 141 GLU A C 1
ATOM 1109 O O . GLU A 1 141 ? 0.281 -24.469 -22.672 1 83.06 141 GLU A O 1
ATOM 1114 N N . VAL A 1 142 ? 2.033 -23.781 -21.5 1 86.75 142 VAL A N 1
ATOM 1115 C CA . VAL A 1 142 ? 2.984 -24.5 -22.344 1 86.75 142 VAL A CA 1
ATOM 1116 C C . VAL A 1 142 ? 2.826 -26 -22.125 1 86.75 142 VAL A C 1
ATOM 1118 O O . VAL A 1 142 ? 2.848 -26.781 -23.094 1 86.75 142 VAL A O 1
ATOM 1121 N N . ASN A 1 143 ? 2.74 -26.375 -20.859 1 84 143 ASN A N 1
ATOM 1122 C CA . ASN A 1 143 ? 2.502 -27.781 -20.547 1 84 143 ASN A CA 1
ATOM 1123 C C . ASN A 1 143 ? 1.261 -28.312 -21.266 1 84 143 ASN A C 1
ATOM 1125 O O . ASN A 1 143 ? 1.271 -29.422 -21.797 1 84 143 ASN A O 1
ATOM 1129 N N . ALA A 1 144 ? 0.24 -27.5 -21.234 1 78.81 144 ALA A N 1
ATOM 1130 C CA . ALA A 1 144 ? -1.005 -27.891 -21.891 1 78.81 144 ALA A CA 1
ATOM 1131 C C . ALA A 1 144 ? -0.798 -28.078 -23.391 1 78.81 144 ALA A C 1
ATOM 1133 O O . ALA A 1 144 ? -1.318 -29.031 -23.984 1 78.81 144 ALA A O 1
ATOM 1134 N N . ARG A 1 145 ? -0.045 -27.297 -24 1 79.62 145 ARG A N 1
ATOM 1135 C CA . ARG A 1 145 ? 0.224 -27.375 -25.438 1 79.62 145 ARG A CA 1
ATOM 1136 C C . ARG A 1 145 ? 1.054 -28.609 -25.766 1 79.62 145 ARG A C 1
ATOM 1138 O O . ARG A 1 145 ? 0.815 -29.281 -26.766 1 79.62 145 ARG A O 1
ATOM 1145 N N . ILE A 1 146 ? 2.021 -28.875 -24.906 1 78.12 146 ILE A N 1
ATOM 1146 C CA . ILE A 1 146 ? 2.891 -30.031 -25.109 1 78.12 146 ILE A CA 1
ATOM 1147 C C . ILE A 1 146 ? 2.084 -31.312 -24.953 1 78.12 146 ILE A C 1
ATOM 1149 O O . ILE A 1 146 ? 2.24 -32.25 -25.75 1 78.12 146 ILE A O 1
ATOM 1153 N N . LEU A 1 147 ? 1.269 -31.312 -23.969 1 75.31 147 LEU A N 1
ATOM 1154 C CA . LEU A 1 147 ? 0.486 -32.5 -23.688 1 75.31 147 LEU A CA 1
ATOM 1155 C C . LEU A 1 147 ? -0.534 -32.75 -24.797 1 75.31 147 LEU A C 1
ATOM 1157 O O . LEU A 1 147 ? -0.785 -33.906 -25.156 1 75.31 147 LEU A O 1
ATOM 1161 N N . VAL A 1 148 ? -1.145 -31.688 -25.25 1 68.94 148 VAL A N 1
ATOM 1162 C CA . VAL A 1 148 ? -2.074 -31.828 -26.359 1 68.94 148 VAL A CA 1
ATOM 1163 C C . VAL A 1 148 ? -1.34 -32.375 -27.578 1 68.94 148 VAL A C 1
ATOM 1165 O O . VAL A 1 148 ? -1.868 -33.25 -28.297 1 68.94 148 VAL A O 1
ATOM 1168 N N . GLY A 1 149 ? -0.182 -31.828 -27.703 1 66.31 149 GLY A N 1
ATOM 1169 C CA . GLY A 1 149 ? 0.613 -32.344 -28.812 1 66.31 149 GLY A CA 1
ATOM 1170 C C . GLY A 1 149 ? 0.958 -33.812 -28.656 1 66.31 149 GLY A C 1
ATOM 1171 O O . GLY A 1 149 ? 0.895 -34.594 -29.625 1 66.31 149 GLY A O 1
ATOM 1172 N N . ARG A 1 150 ? 1.189 -34.281 -27.484 1 65.88 150 ARG A N 1
ATOM 1173 C CA . ARG A 1 150 ? 1.508 -35.688 -27.219 1 65.88 150 ARG A CA 1
ATOM 1174 C C . ARG A 1 150 ? 0.268 -36.562 -27.344 1 65.88 150 ARG A C 1
ATOM 1176 O O . ARG A 1 150 ? 0.351 -37.688 -27.812 1 65.88 150 ARG A O 1
ATOM 1183 N N . ALA A 1 151 ? -0.761 -36 -26.625 1 59.81 151 ALA A N 1
ATOM 1184 C CA . ALA A 1 151 ? -2.008 -36.75 -26.703 1 59.81 151 ALA A CA 1
ATOM 1185 C C . ALA A 1 151 ? -2.348 -37.094 -28.141 1 59.81 151 ALA A C 1
ATOM 1187 O O . ALA A 1 151 ? -2.807 -38.219 -28.438 1 59.81 151 ALA A O 1
ATOM 1188 N N . LEU A 1 152 ? -2.168 -36.125 -28.875 1 53.47 152 LEU A N 1
ATOM 1189 C CA . LEU A 1 152 ? -2.41 -36.406 -30.297 1 53.47 152 LEU A CA 1
ATOM 1190 C C . LEU A 1 152 ? -1.485 -37.5 -30.812 1 53.47 152 LEU A C 1
ATOM 1192 O O . LEU A 1 152 ? -1.807 -38.156 -31.781 1 53.47 152 LEU A O 1
ATOM 1196 N N . SER A 1 153 ? -0.475 -37.594 -30.016 1 53.72 153 SER A N 1
ATOM 1197 C CA . SER A 1 153 ? 0.422 -38.688 -30.391 1 53.72 153 SER A CA 1
ATOM 1198 C C . SER A 1 153 ? 0.159 -39.938 -29.562 1 53.72 153 SER A C 1
ATOM 1200 O O . SER A 1 153 ? 0.867 -40.938 -29.703 1 53.72 153 SER A O 1
ATOM 1202 N N . GLY A 1 154 ? -0.96 -40 -28.719 1 52.16 154 GLY A N 1
ATOM 1203 C CA . GLY A 1 154 ? -1.453 -41.156 -28.016 1 52.16 154 GLY A CA 1
ATOM 1204 C C . GLY A 1 154 ? -1.063 -41.188 -26.547 1 52.16 154 GLY A C 1
ATOM 1205 O O . GLY A 1 154 ? -1.466 -42.094 -25.812 1 52.16 154 GLY A O 1
ATOM 1206 N N . GLU A 1 155 ? -0.131 -40.406 -26.016 1 52.31 155 GLU A N 1
ATOM 1207 C CA . GLU A 1 155 ? 0.391 -40.625 -24.656 1 52.31 155 GLU A CA 1
ATOM 1208 C C . GLU A 1 155 ? -0.05 -39.5 -23.734 1 52.31 155 GLU A C 1
ATOM 1210 O O . GLU A 1 155 ? 0.535 -39.312 -22.656 1 52.31 155 GLU A O 1
ATOM 1215 N N . ALA A 1 156 ? -1.304 -38.969 -23.969 1 52.81 156 ALA A N 1
ATOM 1216 C CA . ALA A 1 156 ? -1.58 -37.719 -23.281 1 52.81 156 ALA A CA 1
ATOM 1217 C C . ALA A 1 156 ? -1.915 -37.938 -21.812 1 52.81 156 ALA A C 1
ATOM 1219 O O . ALA A 1 156 ? -2.771 -38.781 -21.484 1 52.81 156 ALA A O 1
ATOM 1220 N N . VAL A 1 157 ? -0.92 -37.875 -20.781 1 57.03 157 VAL A N 1
ATOM 1221 C CA . VAL A 1 157 ? -1.377 -37.906 -19.391 1 57.03 157 VAL A CA 1
ATOM 1222 C C . VAL A 1 157 ? -1.729 -36.5 -18.938 1 57.03 157 VAL A C 1
ATOM 1224 O O . VAL A 1 157 ? -0.929 -35.594 -19.078 1 57.03 157 VAL A O 1
ATOM 1227 N N . LEU A 1 158 ? -3.039 -36.156 -18.812 1 61.09 158 LEU A N 1
ATOM 1228 C CA . LEU A 1 158 ? -3.576 -34.875 -18.344 1 61.09 158 LEU A CA 1
ATOM 1229 C C . LEU A 1 158 ? -3.432 -34.781 -16.828 1 61.09 158 LEU A C 1
ATOM 1231 O O . LEU A 1 158 ? -3.496 -35.781 -16.109 1 61.09 158 LEU A O 1
ATOM 1235 N N . PRO A 1 159 ? -3.014 -33.594 -16.312 1 65.56 159 PRO A N 1
ATOM 1236 C CA . PRO A 1 159 ? -3.039 -33.406 -14.852 1 65.56 159 PRO A CA 1
ATOM 1237 C C . PRO A 1 159 ? -4.391 -33.781 -14.242 1 65.56 159 PRO A C 1
ATOM 1239 O O . PRO A 1 159 ? -5.438 -33.438 -14.789 1 65.56 159 PRO A O 1
ATOM 1242 N N . PRO A 1 160 ? -4.352 -34.562 -13.203 1 66.38 160 PRO A N 1
ATOM 1243 C CA . PRO A 1 160 ? -5.602 -35.062 -12.609 1 66.38 160 PRO A CA 1
ATOM 1244 C C . PRO A 1 160 ? -6.539 -33.906 -12.211 1 66.38 160 PRO A C 1
ATOM 1246 O O . PRO A 1 160 ? -7.754 -34 -12.422 1 66.38 160 PRO A O 1
ATOM 1249 N N . LEU A 1 161 ? -5.934 -32.812 -11.609 1 71.94 161 LEU A N 1
ATOM 1250 C CA . LEU A 1 161 ? -6.742 -31.672 -11.203 1 71.94 161 LEU A CA 1
ATOM 1251 C C . LEU A 1 161 ? -6.367 -30.438 -12 1 71.94 161 LEU A C 1
ATOM 1253 O O . LEU A 1 161 ? -5.188 -30.094 -12.102 1 71.94 161 LEU A O 1
ATOM 1257 N N . SER A 1 162 ? -7.301 -29.859 -12.672 1 71 162 SER A N 1
ATOM 1258 C CA . SER A 1 162 ? -7.09 -28.625 -13.43 1 71 162 SER A CA 1
ATOM 1259 C C . SER A 1 162 ? -8.008 -27.516 -12.938 1 71 162 SER A C 1
ATOM 1261 O O . SER A 1 162 ? -9.227 -27.609 -13.07 1 71 162 SER A O 1
ATOM 1263 N N . PRO A 1 163 ? -7.355 -26.453 -12.453 1 68.88 163 PRO A N 1
ATOM 1264 C CA . PRO A 1 163 ? -8.18 -25.344 -11.938 1 68.88 163 PRO A CA 1
ATOM 1265 C C . PRO A 1 163 ? -8.617 -24.391 -13.039 1 68.88 163 PRO A C 1
ATOM 1267 O O . PRO A 1 163 ? -7.855 -24.109 -13.969 1 68.88 163 PRO A O 1
ATOM 1270 N N . THR A 1 164 ? -9.961 -24.141 -13.109 1 72.06 164 THR A N 1
ATOM 1271 C CA . THR A 1 164 ? -10.484 -23.031 -13.875 1 72.06 164 THR A CA 1
ATOM 1272 C C . THR A 1 164 ? -10.766 -21.828 -12.977 1 72.06 164 THR A C 1
ATOM 1274 O O . THR A 1 164 ? -11.656 -21.875 -12.125 1 72.06 164 THR A O 1
ATOM 1277 N N . LEU A 1 165 ? -9.992 -20.781 -13.172 1 72.62 165 LEU A N 1
ATOM 1278 C CA . LEU A 1 165 ? -10.039 -19.625 -12.289 1 72.62 165 LEU A CA 1
ATOM 1279 C C . LEU A 1 165 ? -11.023 -18.578 -12.805 1 72.62 165 LEU A C 1
ATOM 1281 O O . LEU A 1 165 ? -11.023 -18.25 -14 1 72.62 165 LEU A O 1
ATOM 1285 N N . HIS A 1 166 ? -11.984 -18.188 -11.93 1 76.62 166 HIS A N 1
ATOM 1286 C CA . HIS A 1 166 ? -12.875 -17.062 -12.172 1 76.62 166 HIS A CA 1
ATOM 1287 C C . HIS A 1 166 ? -12.625 -15.938 -11.172 1 76.62 166 HIS A C 1
ATOM 1289 O O . HIS A 1 166 ? -12.914 -16.078 -9.984 1 76.62 166 HIS A O 1
ATOM 1295 N N . THR A 1 167 ? -11.977 -14.898 -11.703 1 78 167 THR A N 1
ATOM 1296 C CA . THR A 1 167 ? -11.828 -13.711 -10.867 1 78 167 THR A CA 1
ATOM 1297 C C . THR A 1 167 ? -13.125 -12.906 -10.852 1 78 167 THR A C 1
ATOM 1299 O O . THR A 1 167 ? -13.516 -12.336 -11.875 1 78 167 THR A O 1
ATOM 1302 N N . LEU A 1 168 ? -13.695 -12.875 -9.656 1 80.44 168 LEU A N 1
ATOM 1303 C CA . LEU A 1 168 ? -14.961 -12.164 -9.531 1 80.44 168 LEU A CA 1
ATOM 1304 C C . LEU A 1 168 ? -14.734 -10.664 -9.383 1 80.44 168 LEU A C 1
ATOM 1306 O O . LEU A 1 168 ? -13.688 -10.234 -8.883 1 80.44 168 LEU A O 1
ATOM 1310 N N . TYR A 1 169 ? -15.695 -9.773 -9.883 1 84.62 169 TYR A N 1
ATOM 1311 C CA . TYR A 1 169 ? -15.867 -8.352 -9.617 1 84.62 169 TYR A CA 1
ATOM 1312 C C . TYR A 1 169 ? -14.836 -7.527 -10.375 1 84.62 169 TYR A C 1
ATOM 1314 O O . TYR A 1 169 ? -15.109 -6.402 -10.797 1 84.62 169 TYR A O 1
ATOM 1322 N N . ASN A 1 170 ? -13.578 -8.047 -10.492 1 86.19 170 ASN A N 1
ATOM 1323 C CA . ASN A 1 170 ? -12.484 -7.352 -11.164 1 86.19 170 ASN A CA 1
ATOM 1324 C C . ASN A 1 170 ? -11.609 -8.312 -11.969 1 86.19 170 ASN A C 1
ATOM 1326 O O . ASN A 1 170 ? -10.438 -8.516 -11.641 1 86.19 170 ASN A O 1
ATOM 1330 N N . PRO A 1 171 ? -12.188 -8.906 -12.977 1 78.94 171 PRO A N 1
ATOM 1331 C CA . PRO A 1 171 ? -11.5 -9.953 -13.734 1 78.94 171 PRO A CA 1
ATOM 1332 C C . PRO A 1 171 ? -10.211 -9.461 -14.391 1 78.94 171 PRO A C 1
ATOM 1334 O O . PRO A 1 171 ? -9.289 -10.25 -14.609 1 78.94 171 PRO A O 1
ATOM 1337 N N . ASP A 1 172 ? -10.125 -8.125 -14.625 1 77.19 172 ASP A N 1
ATOM 1338 C CA . ASP A 1 172 ? -8.938 -7.582 -15.281 1 77.19 172 ASP A CA 1
ATOM 1339 C C . ASP A 1 172 ? -7.906 -7.117 -14.258 1 77.19 172 ASP A C 1
ATOM 1341 O O . ASP A 1 172 ? -6.855 -6.59 -14.625 1 77.19 172 ASP A O 1
ATOM 1345 N N . ASN A 1 173 ? -8.195 -7.293 -13.008 1 80.75 173 ASN A N 1
ATOM 1346 C CA . ASN A 1 173 ? -7.289 -6.949 -11.922 1 80.75 173 ASN A CA 1
ATOM 1347 C C . ASN A 1 173 ? -6.832 -5.496 -12.008 1 80.75 173 ASN A C 1
ATOM 1349 O O . ASN A 1 173 ? -5.641 -5.207 -11.883 1 80.75 173 ASN A O 1
ATOM 1353 N N . LYS A 1 174 ? -7.801 -4.617 -12.344 1 81.31 174 LYS A N 1
ATOM 1354 C CA . LYS A 1 174 ? -7.504 -3.189 -12.391 1 81.31 174 LYS A CA 1
ATOM 1355 C C . LYS A 1 174 ? -7.305 -2.621 -10.992 1 81.31 174 LYS A C 1
ATOM 1357 O O . LYS A 1 174 ? -8.242 -2.588 -10.188 1 81.31 174 LYS A O 1
ATOM 1362 N N . THR A 1 175 ? -6.145 -2.145 -10.812 1 82.62 175 THR A N 1
ATOM 1363 C CA . THR A 1 175 ? -5.789 -1.623 -9.5 1 82.62 175 THR A CA 1
ATOM 1364 C C . THR A 1 175 ? -6.656 -0.419 -9.141 1 82.62 175 THR A C 1
ATOM 1366 O O . THR A 1 175 ? -7.035 -0.242 -7.98 1 82.62 175 THR A O 1
ATOM 1369 N N . ALA A 1 176 ? -7.016 0.365 -10.148 1 84.12 176 ALA A N 1
ATOM 1370 C CA . ALA A 1 176 ? -7.809 1.569 -9.914 1 84.12 176 ALA A CA 1
ATOM 1371 C C . ALA A 1 176 ? -9.164 1.224 -9.312 1 84.12 176 ALA A C 1
ATOM 1373 O O . ALA A 1 176 ? -9.695 1.973 -8.484 1 84.12 176 ALA A O 1
ATOM 1374 N N . TRP A 1 177 ? -9.703 0.093 -9.664 1 86.81 177 TRP A N 1
ATOM 1375 C CA . TRP A 1 177 ? -11.008 -0.327 -9.156 1 86.81 177 TRP A CA 1
ATOM 1376 C C . TRP A 1 177 ? -10.953 -0.594 -7.66 1 86.81 177 TRP A C 1
ATOM 1378 O O . TRP A 1 177 ? -11.945 -0.398 -6.949 1 86.81 177 TRP A O 1
ATOM 1388 N N . PHE A 1 178 ? -9.844 -1.038 -7.273 1 86 178 PHE A N 1
ATOM 1389 C CA . PHE A 1 178 ? -9.617 -1.321 -5.859 1 86 178 PHE A CA 1
ATOM 1390 C C . PHE A 1 178 ? -9.305 -0.041 -5.094 1 86 178 PHE A C 1
ATOM 1392 O O . PHE A 1 178 ? -9.773 0.143 -3.967 1 86 178 PHE A O 1
ATOM 1399 N N . MET A 1 179 ? -8.586 0.845 -5.676 1 84.31 179 MET A N 1
ATOM 1400 C CA . MET A 1 179 ? -7.988 1.976 -4.969 1 84.31 179 MET A CA 1
ATOM 1401 C C . MET A 1 179 ? -8.977 3.133 -4.867 1 84.31 179 MET A C 1
ATOM 1403 O O . MET A 1 179 ? -8.984 3.861 -3.873 1 84.31 179 MET A O 1
ATOM 1407 N N . ILE A 1 180 ? -9.789 3.326 -5.859 1 86.62 180 ILE A N 1
ATOM 1408 C CA . ILE A 1 180 ? -10.617 4.527 -5.938 1 86.62 180 ILE A CA 1
ATOM 1409 C C . ILE A 1 180 ? -11.602 4.551 -4.77 1 86.62 180 ILE A C 1
ATOM 1411 O O . ILE A 1 180 ? -11.734 5.566 -4.082 1 86.62 180 ILE A O 1
ATOM 1415 N N . PRO A 1 181 ? -12.281 3.441 -4.449 1 89.06 181 PRO A N 1
ATOM 1416 C CA . PRO A 1 181 ? -13.133 3.459 -3.256 1 89.06 181 PRO A CA 1
ATOM 1417 C C . PRO A 1 181 ? -12.352 3.793 -1.985 1 89.06 181 PRO A C 1
ATOM 1419 O O . PRO A 1 181 ? -12.859 4.512 -1.119 1 89.06 181 PRO A O 1
ATOM 1422 N N . GLY A 1 182 ? -11.203 3.273 -1.861 1 87.88 182 GLY A N 1
ATOM 1423 C CA . GLY A 1 182 ? -10.344 3.582 -0.728 1 87.88 182 GLY A CA 1
ATOM 1424 C C . GLY A 1 182 ? -9.938 5.043 -0.67 1 87.88 182 GLY A C 1
ATOM 1425 O O . GLY A 1 182 ? -9.906 5.641 0.406 1 87.88 182 GLY A O 1
ATOM 1426 N N . ILE A 1 183 ? -9.625 5.613 -1.84 1 84.38 183 ILE A N 1
ATOM 1427 C CA . ILE A 1 183 ? -9.219 7.012 -1.925 1 84.38 183 ILE A CA 1
ATOM 1428 C C . ILE A 1 183 ? -10.359 7.914 -1.474 1 84.38 183 ILE A C 1
ATOM 1430 O O . ILE A 1 183 ? -10.133 8.922 -0.799 1 84.38 183 ILE A O 1
ATOM 1434 N N . ILE A 1 184 ? -11.516 7.512 -1.847 1 87.5 184 ILE A N 1
ATOM 1435 C CA . ILE A 1 184 ? -12.68 8.273 -1.413 1 87.5 184 ILE A CA 1
ATOM 1436 C C . ILE A 1 184 ? -12.734 8.312 0.113 1 87.5 184 ILE A C 1
ATOM 1438 O O . ILE A 1 184 ? -12.906 9.383 0.707 1 87.5 184 ILE A O 1
ATOM 1442 N N . GLY A 1 185 ? -12.594 7.137 0.686 1 87.81 185 GLY A N 1
ATOM 1443 C CA . GLY A 1 185 ? -12.578 7.082 2.139 1 87.81 185 GLY A CA 1
ATOM 1444 C C . GLY A 1 185 ? -11.492 7.938 2.76 1 87.81 185 GLY A C 1
ATOM 1445 O O . GLY A 1 185 ? -11.734 8.641 3.742 1 87.81 185 GLY A O 1
ATOM 1446 N N . LEU A 1 186 ? -10.336 7.926 2.184 1 85.25 186 LEU A N 1
ATOM 1447 C CA . LEU A 1 186 ? -9.188 8.641 2.729 1 85.25 186 LEU A CA 1
ATOM 1448 C C . LEU A 1 186 ? -9.352 10.148 2.543 1 85.25 186 LEU A C 1
ATOM 1450 O O . LEU A 1 186 ? -9.102 10.922 3.467 1 85.25 186 LEU A O 1
ATOM 1454 N N . VAL A 1 187 ? -9.711 10.539 1.363 1 83.38 187 VAL A N 1
ATOM 1455 C CA . VAL A 1 187 ? -9.883 11.953 1.05 1 83.38 187 VAL A CA 1
ATOM 1456 C C . VAL A 1 187 ? -10.953 12.562 1.949 1 83.38 187 VAL A C 1
ATOM 1458 O O . VAL A 1 187 ? -10.766 13.641 2.516 1 83.38 187 VAL A O 1
ATOM 1461 N N . LEU A 1 188 ? -11.992 11.812 2.086 1 87.81 188 LEU A N 1
ATOM 1462 C CA . LEU A 1 188 ? -13.07 12.312 2.926 1 87.81 188 LEU A CA 1
ATOM 1463 C C . LEU A 1 188 ? -12.625 12.422 4.379 1 87.81 188 LEU A C 1
ATOM 1465 O O . LEU A 1 188 ? -12.969 13.391 5.066 1 87.81 188 LEU A O 1
ATOM 1469 N N . THR A 1 189 ? -11.906 11.445 4.793 1 88.38 189 THR A N 1
ATOM 1470 C CA . THR A 1 189 ? -11.398 11.477 6.16 1 88.38 189 THR A CA 1
ATOM 1471 C C . THR A 1 189 ? -10.477 12.68 6.367 1 88.38 189 THR A C 1
ATOM 1473 O O . THR A 1 189 ? -10.672 13.469 7.293 1 88.38 189 THR A O 1
ATOM 1476 N N . MET A 1 190 ? -9.523 12.812 5.52 1 83.56 190 MET A N 1
ATOM 1477 C CA . MET A 1 190 ? -8.492 13.836 5.684 1 83.56 190 MET A CA 1
ATOM 1478 C C . MET A 1 190 ? -9.078 15.234 5.555 1 83.56 190 MET A C 1
ATOM 1480 O O . MET A 1 190 ? -8.781 16.109 6.367 1 83.56 190 MET A O 1
ATOM 1484 N N . PHE A 1 191 ? -9.914 15.398 4.641 1 81.94 191 PHE A N 1
ATOM 1485 C CA . PHE A 1 191 ? -10.414 16.734 4.352 1 81.94 191 PHE A CA 1
ATOM 1486 C C . PHE A 1 191 ? -11.453 17.156 5.383 1 81.94 191 PHE A C 1
ATOM 1488 O O . PHE A 1 191 ? -11.414 18.281 5.883 1 81.94 191 PHE A O 1
ATOM 1495 N N . THR A 1 192 ? -12.32 16.266 5.691 1 86.56 192 THR A N 1
ATOM 1496 C CA . THR A 1 192 ? -13.391 16.641 6.605 1 86.56 192 THR A CA 1
ATOM 1497 C C . THR A 1 192 ? -12.844 16.875 8.008 1 86.56 192 THR A C 1
ATOM 1499 O O . THR A 1 192 ? -13.164 17.875 8.648 1 86.56 192 THR A O 1
ATOM 1502 N N . VAL A 1 193 ? -11.984 16.016 8.445 1 89.12 193 VAL A N 1
ATOM 1503 C CA . VAL A 1 193 ? -11.43 16.125 9.789 1 89.12 193 VAL A CA 1
ATOM 1504 C C . VAL A 1 193 ? -10.531 17.359 9.867 1 89.12 193 VAL A C 1
ATOM 1506 O O . VAL A 1 193 ? -10.664 18.172 10.789 1 89.12 193 VAL A O 1
ATOM 1509 N N . LEU A 1 194 ? -9.734 17.531 8.859 1 86.19 194 LEU A N 1
ATOM 1510 C CA . LEU A 1 194 ? -8.758 18.609 8.875 1 86.19 194 LEU A CA 1
ATOM 1511 C C . LEU A 1 194 ? -9.445 19.969 8.789 1 86.19 194 LEU A C 1
ATOM 1513 O O . LEU A 1 194 ? -9.148 20.875 9.57 1 86.19 194 LEU A O 1
ATOM 1517 N N . LEU A 1 195 ? -10.297 20.141 7.867 1 82.69 195 LEU A N 1
ATOM 1518 C CA . LEU A 1 195 ? -10.938 21.438 7.637 1 82.69 195 LEU A CA 1
ATOM 1519 C C . LEU A 1 195 ? -11.773 21.844 8.844 1 82.69 195 LEU A C 1
ATOM 1521 O O . LEU A 1 195 ? -11.766 23.016 9.234 1 82.69 195 LEU A O 1
ATOM 1525 N N . THR A 1 196 ? -12.453 20.891 9.367 1 85.44 196 THR A N 1
ATOM 1526 C CA . THR A 1 196 ? -13.273 21.203 10.539 1 85.44 196 THR A CA 1
ATOM 1527 C C . THR A 1 196 ? -12.391 21.547 11.734 1 85.44 196 THR A C 1
ATOM 1529 O O . THR A 1 196 ? -12.633 22.547 12.422 1 85.44 196 THR A O 1
ATOM 1532 N N . ALA A 1 197 ? -11.375 20.75 11.945 1 87.31 197 ALA A N 1
ATOM 1533 C CA . ALA A 1 197 ? -10.477 21 13.07 1 87.31 197 ALA A CA 1
ATOM 1534 C C . ALA A 1 197 ? -9.797 22.375 12.938 1 87.31 197 ALA A C 1
ATOM 1536 O O . ALA A 1 197 ? -9.734 23.125 13.906 1 87.31 197 ALA A O 1
ATOM 1537 N N . LEU A 1 198 ? -9.352 22.719 11.797 1 83.69 198 LEU A N 1
ATOM 1538 C CA . LEU A 1 198 ? -8.656 23.969 11.555 1 83.69 198 LEU A CA 1
ATOM 1539 C C . LEU A 1 198 ? -9.609 25.156 11.727 1 83.69 198 LEU A C 1
ATOM 1541 O O . LEU A 1 198 ? -9.234 26.188 12.297 1 83.69 198 LEU A O 1
ATOM 1545 N N . SER A 1 199 ? -10.797 25 11.203 1 82.62 199 SER A N 1
ATOM 1546 C CA . SER A 1 199 ? -11.766 26.078 11.266 1 82.62 199 SER A CA 1
ATOM 1547 C C . SER A 1 199 ? -12.086 26.469 12.711 1 82.62 199 SER A C 1
ATOM 1549 O O . SER A 1 199 ? -12.148 27.641 13.047 1 82.62 199 SER A O 1
ATOM 1551 N N . ILE A 1 200 ? -12.195 25.562 13.516 1 82.5 200 ILE A N 1
ATOM 1552 C CA . ILE A 1 200 ? -12.578 25.797 14.906 1 82.5 200 ILE A CA 1
ATOM 1553 C C . ILE A 1 200 ? -11.383 26.328 15.68 1 82.5 200 ILE A C 1
ATOM 1555 O O . ILE A 1 200 ? -11.5 27.312 16.422 1 82.5 200 ILE A O 1
ATOM 1559 N N . VAL A 1 201 ? -10.234 25.734 15.469 1 82.81 201 VAL A N 1
ATOM 1560 C CA . VAL A 1 201 ? -9.055 26.156 16.219 1 82.81 201 VAL A CA 1
ATOM 1561 C C . VAL A 1 201 ? -8.633 27.547 15.781 1 82.81 201 VAL A C 1
ATOM 1563 O O . VAL A 1 201 ? -8.164 28.344 16.594 1 82.81 201 VAL A O 1
ATOM 1566 N N . ARG A 1 202 ? -8.727 27.828 14.555 1 81.31 202 ARG A N 1
ATOM 1567 C CA . ARG A 1 202 ? -8.391 29.156 14.047 1 81.31 202 ARG A CA 1
ATOM 1568 C C . ARG A 1 202 ? -9.234 30.234 14.727 1 81.31 202 ARG A C 1
ATOM 1570 O O . ARG A 1 202 ? -8.734 31.328 15.031 1 81.31 202 ARG A O 1
ATOM 1577 N N . GLU A 1 203 ? -10.461 29.984 14.883 1 77.75 203 GLU A N 1
ATOM 1578 C CA . GLU A 1 203 ? -11.344 30.922 15.555 1 77.75 203 GLU A CA 1
ATOM 1579 C C . GLU A 1 203 ? -10.953 31.094 17.016 1 77.75 203 GLU A C 1
ATOM 1581 O O . GLU A 1 203 ? -11.031 32.188 17.562 1 77.75 203 GLU A O 1
ATOM 1586 N N . ALA A 1 204 ? -10.57 30.016 17.547 1 77.12 204 ALA A N 1
ATOM 1587 C CA . ALA A 1 204 ? -10.148 30.078 18.953 1 77.12 204 ALA A CA 1
ATOM 1588 C C . ALA A 1 204 ? -8.859 30.875 19.094 1 77.12 204 ALA A C 1
ATOM 1590 O O . ALA A 1 204 ? -8.68 31.594 20.094 1 77.12 204 ALA A O 1
ATOM 1591 N N . GLU A 1 205 ? -8.023 30.719 18.094 1 77.25 205 GLU A N 1
ATOM 1592 C CA . GLU A 1 205 ? -6.762 31.453 18.125 1 77.25 205 GLU A CA 1
ATOM 1593 C C . GLU A 1 205 ? -6.988 32.938 17.906 1 77.25 205 GLU A C 1
ATOM 1595 O O . GLU A 1 205 ? -6.227 33.781 18.406 1 77.25 205 GLU A O 1
ATOM 1600 N N . SER A 1 206 ? -7.895 33.375 17.078 1 72.69 206 SER A N 1
ATOM 1601 C CA . SER A 1 206 ? -8.133 34.781 16.719 1 72.69 206 SER A CA 1
ATOM 1602 C C . SER A 1 206 ? -9.008 35.469 17.766 1 72.69 206 SER A C 1
ATOM 1604 O O . SER A 1 206 ? -9.336 36.656 17.609 1 72.69 206 SER A O 1
ATOM 1606 N N . ARG A 1 207 ? -9.273 35.094 18.875 1 66.19 207 ARG A N 1
ATOM 1607 C CA . ARG A 1 207 ? -10.094 35.656 19.938 1 66.19 207 ARG A CA 1
ATOM 1608 C C . ARG A 1 207 ? -11.547 35.812 19.484 1 66.19 207 ARG A C 1
ATOM 1610 O O . ARG A 1 207 ? -12.336 36.469 20.141 1 66.19 207 ARG A O 1
ATOM 1617 N N . MET A 1 208 ? -11.758 35.344 18.203 1 64.94 208 MET A N 1
ATOM 1618 C CA . MET A 1 208 ? -13.133 35.375 17.719 1 64.94 208 MET A CA 1
ATOM 1619 C C . MET A 1 208 ? -14.016 34.406 18.469 1 64.94 208 MET A C 1
ATOM 1621 O O . MET A 1 208 ? -15.242 34.469 18.406 1 64.94 208 MET A O 1
ATOM 1625 N N . MET A 1 209 ? -13.383 33.531 19.125 1 64.12 209 MET A N 1
ATOM 1626 C CA . MET A 1 209 ? -14.133 32.531 19.891 1 64.12 209 MET A CA 1
ATOM 1627 C C . MET A 1 209 ? -14.938 33.219 20.984 1 64.12 209 MET A C 1
ATOM 1629 O O . MET A 1 209 ? -16.062 32.781 21.297 1 64.12 209 MET A O 1
ATOM 1633 N N . GLU A 1 210 ? -14.422 34.25 21.391 1 63.38 210 GLU A N 1
ATOM 1634 C CA . GLU A 1 210 ? -15.109 35 22.453 1 63.38 210 GLU A CA 1
ATOM 1635 C C . GLU A 1 210 ? -16.406 35.594 21.938 1 63.38 210 GLU A C 1
ATOM 1637 O O . GLU A 1 210 ? -17.422 35.625 22.656 1 63.38 210 GLU A O 1
ATOM 1642 N N . SER A 1 211 ? -16.312 36.094 20.781 1 64.94 211 SER A N 1
ATOM 1643 C CA . SER A 1 211 ? -17.516 36.656 20.188 1 64.94 211 SER A CA 1
ATOM 1644 C C . SER A 1 211 ? -18.562 35.562 19.922 1 64.94 211 SER A C 1
ATOM 1646 O O . SER A 1 211 ? -19.766 35.812 20.109 1 64.94 211 SER A O 1
ATOM 1648 N N . LEU A 1 212 ? -18.125 34.406 19.625 1 64.19 212 LEU A N 1
ATOM 1649 C CA . LEU A 1 212 ? -19.031 33.281 19.359 1 64.19 212 LEU A CA 1
ATOM 1650 C C . LEU A 1 212 ? -19.672 32.812 20.641 1 64.19 212 LEU A C 1
ATOM 1652 O O . LEU A 1 212 ? -20.859 32.469 20.656 1 64.19 212 LEU A O 1
ATOM 1656 N N . LEU A 1 213 ? -18.875 32.906 21.609 1 63.91 213 LEU A N 1
ATOM 1657 C CA . LEU A 1 213 ? -19.344 32.5 22.922 1 63.91 213 LEU A CA 1
ATOM 1658 C C . LEU A 1 213 ? -20.312 33.5 23.5 1 63.91 213 LEU A C 1
ATOM 1660 O O . LEU A 1 213 ? -21.156 33.156 24.344 1 63.91 213 LEU A O 1
ATOM 1664 N N . ALA A 1 214 ? -20.109 34.656 23.078 1 63.81 214 ALA A N 1
ATOM 1665 C CA . ALA A 1 214 ? -20.984 35.719 23.562 1 63.81 214 ALA A CA 1
ATOM 1666 C C . ALA A 1 214 ? -22.312 35.75 22.812 1 63.81 214 ALA A C 1
ATOM 1668 O O . ALA A 1 214 ? -23.25 36.406 23.219 1 63.81 214 ALA A O 1
ATOM 1669 N N . SER A 1 215 ? -22.312 34.938 21.797 1 67.56 215 SER A N 1
ATOM 1670 C CA . SER A 1 215 ? -23.531 34.875 21 1 67.56 215 SER A CA 1
ATOM 1671 C C . SER A 1 215 ? -24.578 33.969 21.688 1 67.56 215 SER A C 1
ATOM 1673 O O . SER A 1 215 ? -24.219 33.094 22.453 1 67.56 215 SER A O 1
ATOM 1675 N N . PRO A 1 216 ? -25.797 34.25 21.5 1 73 216 PRO A N 1
ATOM 1676 C CA . PRO A 1 216 ? -26.859 33.469 22.141 1 73 216 PRO A CA 1
ATOM 1677 C C . PRO A 1 216 ? -26.984 32.062 21.578 1 73 216 PRO A C 1
ATOM 1679 O O . PRO A 1 216 ? -27.953 31.375 21.844 1 73 216 PRO A O 1
ATOM 1682 N N . LEU A 1 217 ? -25.938 31.672 20.969 1 75.06 217 LEU A N 1
ATOM 1683 C CA . LEU A 1 217 ? -26 30.359 20.328 1 75.06 217 LEU A CA 1
ATOM 1684 C C . LEU A 1 217 ? -25.594 29.25 21.297 1 75.06 217 LEU A C 1
ATOM 1686 O O . LEU A 1 217 ? -24.688 29.453 22.109 1 75.06 217 LEU A O 1
ATOM 1690 N N . ARG A 1 218 ? -26.391 28.188 21.312 1 74.69 218 ARG A N 1
ATOM 1691 C CA . ARG A 1 218 ? -26.016 27 22.078 1 74.69 218 ARG A CA 1
ATOM 1692 C C . ARG A 1 218 ? -24.828 26.281 21.438 1 74.69 218 ARG A C 1
ATOM 1694 O O . ARG A 1 218 ? -24.641 26.359 20.234 1 74.69 218 ARG A O 1
ATOM 1701 N N . PRO A 1 219 ? -24.125 25.625 22.203 1 72.88 219 PRO A N 1
ATOM 1702 C CA . PRO A 1 219 ? -22.938 24.938 21.703 1 72.88 219 PRO A CA 1
ATOM 1703 C C . PRO A 1 219 ? -23.234 24 20.531 1 72.88 219 PRO A C 1
ATOM 1705 O O . PRO A 1 219 ? -22.469 23.938 19.578 1 72.88 219 PRO A O 1
ATOM 1708 N N . HIS A 1 220 ? -24.344 23.344 20.578 1 75.12 220 HIS A N 1
ATOM 1709 C CA . HIS A 1 220 ? -24.672 22.422 19.5 1 75.12 220 HIS A CA 1
ATOM 1710 C C . HIS A 1 220 ? -25.047 23.172 18.234 1 75.12 220 HIS A C 1
ATOM 1712 O O . HIS A 1 220 ? -24.812 22.672 17.125 1 75.12 220 HIS A O 1
ATOM 1718 N N . GLU A 1 221 ? -25.531 24.297 18.375 1 75.5 221 GLU A N 1
ATOM 1719 C CA . GLU A 1 221 ? -25.859 25.125 17.219 1 75.5 221 GLU A CA 1
ATOM 1720 C C . GLU A 1 221 ? -24.609 25.641 16.516 1 75.5 221 GLU A C 1
ATOM 1722 O O . GLU A 1 221 ? -24.578 25.734 15.289 1 75.5 221 GLU A O 1
ATOM 1727 N N . VAL A 1 222 ? -23.703 25.938 17.391 1 73.06 222 VAL A N 1
ATOM 1728 C CA . VAL A 1 222 ? -22.422 26.422 16.844 1 73.06 222 VAL A CA 1
ATOM 1729 C C . VAL A 1 222 ? -21.75 25.297 16.062 1 73.06 222 VAL A C 1
ATOM 1731 O O . VAL A 1 222 ? -21.281 25.516 14.938 1 73.06 222 VAL A O 1
ATOM 1734 N N . VAL A 1 223 ? -21.781 24.188 16.688 1 75.69 223 VAL A N 1
ATOM 1735 C CA . VAL A 1 223 ? -21.125 23.047 16.047 1 75.69 223 VAL A CA 1
ATOM 1736 C C . VAL A 1 223 ? -21.844 22.703 14.75 1 75.69 223 VAL A C 1
ATOM 1738 O O . VAL A 1 223 ? -21.203 22.516 13.711 1 75.69 223 VAL A O 1
ATOM 1741 N N . LEU A 1 224 ? -23.094 22.641 14.75 1 77.44 224 LEU A N 1
ATOM 1742 C CA . LEU A 1 224 ? -23.875 22.281 13.57 1 77.44 224 LEU A CA 1
ATOM 1743 C C . LEU A 1 224 ? -23.766 23.375 12.5 1 77.44 224 LEU A C 1
ATOM 1745 O O . LEU A 1 224 ? -23.719 23.078 11.305 1 77.44 224 LEU A O 1
ATOM 1749 N N . GLY A 1 225 ? -23.797 24.578 12.953 1 75 225 GLY A N 1
ATOM 1750 C CA . GLY A 1 225 ? -23.641 25.688 12.023 1 75 225 GLY A CA 1
ATOM 1751 C C . GLY A 1 225 ? -22.312 25.688 11.305 1 75 225 GLY A C 1
ATOM 1752 O O . GLY A 1 225 ? -22.25 26.016 10.117 1 75 225 GLY A O 1
ATOM 1753 N N . LYS A 1 226 ? -21.359 25.219 12 1 74.56 226 LYS A N 1
ATOM 1754 C CA . LYS A 1 226 ? -20.031 25.219 11.398 1 74.56 226 LYS A CA 1
ATOM 1755 C C . LYS A 1 226 ? -19.828 23.984 10.531 1 74.56 226 LYS A C 1
ATOM 1757 O O . LYS A 1 226 ? -19.109 24.031 9.523 1 74.56 226 LYS A O 1
ATOM 1762 N N . VAL A 1 227 ? -20.469 22.969 10.953 1 80.69 227 VAL A N 1
ATOM 1763 C CA . VAL A 1 227 ? -20.234 21.688 10.305 1 80.69 227 VAL A CA 1
ATOM 1764 C C . VAL A 1 227 ? -21 21.609 8.992 1 80.69 227 VAL A C 1
ATOM 1766 O O . VAL A 1 227 ? -20.547 21 8.023 1 80.69 227 VAL A O 1
ATOM 1769 N N . LEU A 1 228 ? -22.078 22.312 8.852 1 85.12 228 LEU A N 1
ATOM 1770 C CA . LEU A 1 228 ? -23 22.188 7.734 1 85.12 228 LEU A CA 1
ATOM 1771 C C . LEU A 1 228 ? -22.328 22.578 6.426 1 85.12 228 LEU A C 1
ATOM 1773 O O . LEU A 1 228 ? -22.406 21.844 5.434 1 85.12 228 LEU A O 1
ATOM 1777 N N . PRO A 1 229 ? -21.641 23.75 6.426 1 85 229 PRO A N 1
ATOM 1778 C CA . PRO A 1 229 ? -20.984 24.078 5.164 1 85 229 PRO A CA 1
ATOM 1779 C C . PRO A 1 229 ? -19.953 23.047 4.734 1 85 229 PRO A C 1
ATOM 1781 O O . PRO A 1 229 ? -19.844 22.734 3.543 1 85 229 PRO A O 1
ATOM 1784 N N . TYR A 1 230 ? -19.344 22.5 5.734 1 84.62 230 TYR A N 1
ATOM 1785 C CA . TYR A 1 230 ? -18.297 21.516 5.434 1 84.62 230 TYR A CA 1
ATOM 1786 C C . TYR A 1 230 ? -18.906 20.188 5.004 1 84.62 230 TYR A C 1
ATOM 1788 O O . TYR A 1 230 ? -18.297 19.438 4.25 1 84.62 230 TYR A O 1
ATOM 1796 N N . LEU A 1 231 ? -20.094 19.984 5.48 1 86.94 231 LEU A N 1
ATOM 1797 C CA . LEU A 1 231 ? -20.812 18.797 5.043 1 86.94 231 LEU A CA 1
ATOM 1798 C C . LEU A 1 231 ? -21.125 18.859 3.547 1 86.94 231 LEU A C 1
ATOM 1800 O O . LEU A 1 231 ? -20.906 17.891 2.824 1 86.94 231 LEU A O 1
ATOM 1804 N N . VAL A 1 232 ? -21.5 19.984 3.117 1 86.88 232 VAL A N 1
ATOM 1805 C CA . VAL A 1 232 ? -21.844 20.172 1.712 1 86.88 232 VAL A CA 1
ATOM 1806 C C . VAL A 1 232 ? -20.578 20.078 0.854 1 86.88 232 VAL A C 1
ATOM 1808 O O . VAL A 1 232 ? -20.578 19.422 -0.184 1 86.88 232 VAL A O 1
ATOM 1811 N N . ILE A 1 233 ? -19.609 20.656 1.332 1 84.38 233 ILE A N 1
ATOM 1812 C CA . ILE A 1 233 ? -18.344 20.672 0.585 1 84.38 233 ILE A CA 1
ATOM 1813 C C . ILE A 1 233 ? -17.781 19.266 0.508 1 84.38 233 ILE A C 1
ATOM 1815 O O . ILE A 1 233 ? -17.375 18.812 -0.562 1 84.38 233 ILE A O 1
ATOM 1819 N N . ALA A 1 234 ? -17.797 18.594 1.672 1 84.69 234 ALA A N 1
ATOM 1820 C CA . ALA A 1 234 ? -17.25 17.234 1.728 1 84.69 234 ALA A CA 1
ATOM 1821 C C . ALA A 1 234 ? -18.047 16.297 0.834 1 84.69 234 ALA A C 1
ATOM 1823 O O . ALA A 1 234 ? -17.484 15.438 0.159 1 84.69 234 ALA A O 1
ATOM 1824 N N . PHE A 1 235 ? -19.297 16.484 0.901 1 83.38 235 PHE A N 1
ATOM 1825 C CA . PHE A 1 235 ? -20.156 15.641 0.08 1 83.38 235 PHE A CA 1
ATOM 1826 C C . PHE A 1 235 ? -19.938 15.922 -1.401 1 83.38 235 PHE A C 1
ATOM 1828 O O . PHE A 1 235 ? -19.938 15 -2.221 1 83.38 235 PHE A O 1
ATOM 1835 N N . ALA A 1 236 ? -19.734 17.156 -1.776 1 85.5 236 ALA A N 1
ATOM 1836 C CA . ALA A 1 236 ? -19.422 17.531 -3.154 1 85.5 236 ALA A CA 1
ATOM 1837 C C . ALA A 1 236 ? -18.094 16.906 -3.602 1 85.5 236 ALA A C 1
ATOM 1839 O O . ALA A 1 236 ? -17.969 16.438 -4.734 1 85.5 236 ALA A O 1
ATOM 1840 N N . VAL A 1 237 ? -17.203 16.906 -2.713 1 82.88 237 VAL A N 1
ATOM 1841 C CA . VAL A 1 237 ? -15.898 16.328 -3.014 1 82.88 237 VAL A CA 1
ATOM 1842 C C . VAL A 1 237 ? -16.062 14.82 -3.242 1 82.88 237 VAL A C 1
ATOM 1844 O O . VAL A 1 237 ? -15.445 14.258 -4.148 1 82.88 237 VAL A O 1
ATOM 1847 N N . ALA A 1 238 ? -16.859 14.227 -2.391 1 83.94 238 ALA A N 1
ATOM 1848 C CA . ALA A 1 238 ? -17.125 12.797 -2.533 1 83.94 238 ALA A CA 1
ATOM 1849 C C . ALA A 1 238 ? -17.719 12.484 -3.898 1 83.94 238 ALA A C 1
ATOM 1851 O O . ALA A 1 238 ? -17.344 11.508 -4.547 1 83.94 238 ALA A O 1
ATOM 1852 N N . LEU A 1 239 ? -18.609 13.328 -4.297 1 87.94 239 LEU A N 1
ATOM 1853 C CA . LEU A 1 239 ? -19.25 13.148 -5.594 1 87.94 239 LEU A CA 1
ATOM 1854 C C . LEU A 1 239 ? -18.266 13.375 -6.73 1 87.94 239 LEU A C 1
ATOM 1856 O O . LEU A 1 239 ? -18.328 12.688 -7.754 1 87.94 239 LEU A O 1
ATOM 1860 N N . LEU A 1 240 ? -17.438 14.328 -6.547 1 87.19 240 LEU A N 1
ATOM 1861 C CA . LEU A 1 240 ? -16.406 14.602 -7.539 1 87.19 240 LEU A CA 1
ATOM 1862 C C . LEU A 1 240 ? -15.477 13.398 -7.703 1 87.19 240 LEU A C 1
ATOM 1864 O O . LEU A 1 240 ? -15.188 12.984 -8.828 1 87.19 240 LEU A O 1
ATOM 1868 N N . VAL A 1 241 ? -15.086 12.828 -6.621 1 83.94 241 VAL A N 1
ATOM 1869 C CA . VAL A 1 241 ? -14.172 11.695 -6.66 1 83.94 241 VAL A CA 1
ATOM 1870 C C . VAL A 1 241 ? -14.883 10.484 -7.266 1 83.94 241 VAL A C 1
ATOM 1872 O O . VAL A 1 241 ? -14.289 9.734 -8.047 1 83.94 241 VAL A O 1
ATOM 1875 N N . LEU A 1 242 ? -16.125 10.359 -6.895 1 87.81 242 LEU A N 1
ATOM 1876 C CA . LEU A 1 242 ? -16.922 9.266 -7.445 1 87.81 242 LEU A CA 1
ATOM 1877 C C . LEU A 1 242 ? -17.078 9.414 -8.953 1 87.81 242 LEU A C 1
ATOM 1879 O O . LEU A 1 242 ? -16.953 8.438 -9.695 1 87.81 242 LEU A O 1
ATOM 1883 N N . ALA A 1 243 ? -17.328 10.602 -9.375 1 90.75 243 ALA A N 1
ATOM 1884 C CA . ALA A 1 243 ? -17.5 10.875 -10.797 1 90.75 243 ALA A CA 1
ATOM 1885 C C . ALA A 1 243 ? -16.188 10.641 -11.562 1 90.75 243 ALA A C 1
ATOM 1887 O O . ALA A 1 243 ? -16.188 10 -12.617 1 90.75 243 ALA A O 1
ATOM 1888 N N . LEU A 1 244 ? -15.148 11.117 -11.047 1 87.88 244 LEU A N 1
ATOM 1889 C CA . LEU A 1 244 ? -13.852 10.93 -11.688 1 87.88 244 LEU A CA 1
ATOM 1890 C C . LEU A 1 244 ? -13.469 9.453 -11.711 1 87.88 244 LEU A C 1
ATOM 1892 O O . LEU A 1 244 ? -12.883 8.969 -12.688 1 87.88 244 LEU A O 1
ATOM 1896 N N . GLY A 1 245 ? -13.742 8.781 -10.609 1 87.69 245 GLY A N 1
ATOM 1897 C CA . GLY A 1 245 ? -13.477 7.348 -10.57 1 87.69 245 GLY A CA 1
ATOM 1898 C C . GLY A 1 245 ? -14.219 6.574 -11.641 1 87.69 245 GLY A C 1
ATOM 1899 O O . GLY A 1 245 ? -13.648 5.688 -12.281 1 87.69 245 GLY A O 1
ATOM 1900 N N . HIS A 1 246 ? -15.453 6.938 -11.844 1 89.19 246 HIS A N 1
ATOM 1901 C CA . HIS A 1 246 ? -16.281 6.223 -12.805 1 89.19 246 HIS A CA 1
ATOM 1902 C C . HIS A 1 246 ? -15.938 6.613 -14.242 1 89.19 246 HIS A C 1
ATOM 1904 O O . HIS A 1 246 ? -15.75 5.746 -15.094 1 89.19 246 HIS A O 1
ATOM 1910 N N . TRP A 1 247 ? -15.742 7.848 -14.492 1 89.44 247 TRP A N 1
ATOM 1911 C CA . TRP A 1 247 ? -15.633 8.32 -15.867 1 89.44 247 TRP A CA 1
ATOM 1912 C C . TRP A 1 247 ? -14.18 8.312 -16.328 1 89.44 247 TRP A C 1
ATOM 1914 O O . TRP A 1 247 ? -13.906 8.102 -17.516 1 89.44 247 TRP A O 1
ATOM 1924 N N . VAL A 1 248 ? -13.32 8.508 -15.438 1 85.75 248 VAL A N 1
ATOM 1925 C CA . VAL A 1 248 ? -11.914 8.602 -15.836 1 85.75 248 VAL A CA 1
ATOM 1926 C C . VAL A 1 248 ? -11.242 7.238 -15.68 1 85.75 248 VAL A C 1
ATOM 1928 O O . VAL A 1 248 ? -10.469 6.824 -16.547 1 85.75 248 VAL A O 1
ATOM 1931 N N . PHE A 1 249 ? -11.633 6.492 -14.672 1 87.19 249 PHE A N 1
ATOM 1932 C CA . PHE A 1 249 ? -10.914 5.258 -14.383 1 87.19 249 PHE A CA 1
ATOM 1933 C C . PHE A 1 249 ? -11.773 4.043 -14.711 1 87.19 249 PHE A C 1
ATOM 1935 O O . PHE A 1 249 ? -11.312 2.904 -14.602 1 87.19 249 PHE A O 1
ATOM 1942 N N . GLY A 1 250 ? -13.023 4.305 -15.031 1 88.56 250 GLY A N 1
ATOM 1943 C CA . GLY A 1 250 ? -13.898 3.229 -15.469 1 88.56 250 GLY A CA 1
ATOM 1944 C C . GLY A 1 250 ? -14.375 2.344 -14.328 1 88.56 250 GLY A C 1
ATOM 1945 O O . GLY A 1 250 ? -14.695 1.173 -14.531 1 88.56 250 GLY A O 1
ATOM 1946 N N . VAL A 1 251 ? -14.289 2.811 -13.133 1 90.19 251 VAL A N 1
ATOM 1947 C CA . VAL A 1 251 ? -14.797 2.033 -12.008 1 90.19 251 VAL A CA 1
ATOM 1948 C C . VAL A 1 251 ? -16.312 1.857 -12.133 1 90.19 251 VAL A C 1
ATOM 1950 O O . VAL A 1 251 ? -17.047 2.84 -12.234 1 90.19 251 VAL A O 1
ATOM 1953 N N . PRO A 1 252 ? -16.734 0.701 -12.141 1 92.44 252 PRO A N 1
ATOM 1954 C CA . PRO A 1 252 ? -18.172 0.492 -12.305 1 92.44 252 PRO A CA 1
ATOM 1955 C C . PRO A 1 252 ? -18.969 0.844 -11.055 1 92.44 252 PRO A C 1
ATOM 1957 O O . PRO A 1 252 ? -18.406 0.962 -9.969 1 92.44 252 PRO A O 1
ATOM 1960 N N . VAL A 1 253 ? -20.188 1.153 -11.281 1 93.44 253 VAL A N 1
ATOM 1961 C CA . VAL A 1 253 ? -21.188 1.247 -10.219 1 93.44 253 VAL A CA 1
ATOM 1962 C C . VAL A 1 253 ? -22.312 0.244 -10.477 1 93.44 253 VAL A C 1
ATOM 1964 O O . VAL A 1 253 ? -23.312 0.573 -11.117 1 93.44 253 VAL A O 1
ATOM 1967 N N . ARG A 1 254 ? -22.109 -0.922 -9.898 1 93.06 254 ARG A N 1
ATOM 1968 C CA . ARG A 1 254 ? -22.984 -2.047 -10.219 1 93.06 254 ARG A CA 1
ATOM 1969 C C . ARG A 1 254 ? -24.219 -2.061 -9.32 1 93.06 254 ARG A C 1
ATOM 1971 O O . ARG A 1 254 ? -25.25 -2.639 -9.68 1 93.06 254 ARG A O 1
ATOM 1978 N N . GLY A 1 255 ? -24.094 -1.374 -8.164 1 94.06 255 GLY A N 1
ATOM 1979 C CA . GLY A 1 255 ? -25.188 -1.405 -7.199 1 94.06 255 GLY A CA 1
ATOM 1980 C C . GLY A 1 255 ? -25.938 -0.09 -7.102 1 94.06 255 GLY A C 1
ATOM 1981 O O . GLY A 1 255 ? -25.969 0.681 -8.062 1 94.06 255 GLY A O 1
ATOM 1982 N N . SER A 1 256 ? -26.562 0.135 -5.953 1 95.44 256 SER A N 1
ATOM 1983 C CA . SER A 1 256 ? -27.438 1.277 -5.734 1 95.44 256 SER A CA 1
ATOM 1984 C C . SER A 1 256 ? -26.641 2.539 -5.418 1 95.44 256 SER A C 1
ATOM 1986 O O . SER A 1 256 ? -25.922 2.584 -4.426 1 95.44 256 SER A O 1
ATOM 1988 N N . LEU A 1 257 ? -26.906 3.531 -6.238 1 93.06 257 LEU A N 1
ATOM 1989 C CA . LEU A 1 257 ? -26.266 4.82 -6.012 1 93.06 257 LEU A CA 1
ATOM 1990 C C . LEU A 1 257 ? -26.766 5.453 -4.715 1 93.06 257 LEU A C 1
ATOM 1992 O O . LEU A 1 257 ? -25.984 6.117 -4.012 1 93.06 257 LEU A O 1
ATOM 1996 N N . LEU A 1 258 ? -27.953 5.195 -4.43 1 93.69 258 LEU A N 1
ATOM 1997 C CA . LEU A 1 258 ? -28.531 5.754 -3.211 1 93.69 258 LEU A CA 1
ATOM 1998 C C . LEU A 1 258 ? -27.828 5.195 -1.975 1 93.69 258 LEU A C 1
ATOM 2000 O O . LEU A 1 258 ? -27.578 5.926 -1.017 1 93.69 258 LEU A O 1
ATOM 2004 N N . LEU A 1 259 ? -27.594 3.926 -2.002 1 95.12 259 LEU A N 1
ATOM 2005 C CA . LEU A 1 259 ? -26.891 3.291 -0.893 1 95.12 259 LEU A CA 1
ATOM 2006 C C . LEU A 1 259 ? -25.484 3.865 -0.745 1 95.12 259 LEU A C 1
ATOM 2008 O O . LEU A 1 259 ? -25 4.07 0.374 1 95.12 259 LEU A O 1
ATOM 2012 N N . LEU A 1 260 ? -24.906 4.051 -1.887 1 94.62 260 LEU A N 1
ATOM 2013 C CA . LEU A 1 260 ? -23.578 4.629 -1.92 1 94.62 260 LEU A CA 1
ATOM 2014 C C . LEU A 1 260 ? -23.562 6.023 -1.309 1 94.62 260 LEU A C 1
ATOM 2016 O O . LEU A 1 260 ? -22.703 6.34 -0.478 1 94.62 260 LEU A O 1
ATOM 2020 N N . LEU A 1 261 ? -24.531 6.828 -1.675 1 93.94 261 LEU A N 1
ATOM 2021 C CA . LEU A 1 261 ? -24.625 8.203 -1.197 1 93.94 261 LEU A CA 1
ATOM 2022 C C . LEU A 1 261 ? -24.969 8.234 0.29 1 93.94 261 LEU A C 1
ATOM 2024 O O . LEU A 1 261 ? -24.469 9.094 1.023 1 93.94 261 LEU A O 1
ATOM 2028 N N . LEU A 1 262 ? -25.75 7.355 0.699 1 94.88 262 LEU A N 1
ATOM 2029 C CA . LEU A 1 262 ? -26.094 7.273 2.111 1 94.88 262 LEU A CA 1
ATOM 2030 C C . LEU A 1 262 ? -24.875 6.953 2.963 1 94.88 262 LEU A C 1
ATOM 2032 O O . LEU A 1 262 ? -24.672 7.57 4.008 1 94.88 262 LEU A O 1
ATOM 2036 N N . ALA A 1 263 ? -24.109 5.98 2.535 1 96.19 263 ALA A N 1
ATOM 2037 C CA . ALA A 1 263 ? -22.891 5.602 3.266 1 96.19 263 ALA A CA 1
ATOM 2038 C C . ALA A 1 263 ? -21.922 6.773 3.354 1 96.19 263 ALA A C 1
ATOM 2040 O O . ALA A 1 263 ? -21.344 7.023 4.41 1 96.19 263 ALA A O 1
ATOM 2041 N N . MET A 1 264 ? -21.797 7.469 2.244 1 94.19 264 MET A N 1
ATOM 2042 C CA . MET A 1 264 ? -20.891 8.617 2.219 1 94.19 264 MET A CA 1
ATOM 2043 C C . MET A 1 264 ? -21.391 9.711 3.16 1 94.19 264 MET A C 1
ATOM 2045 O O . MET A 1 264 ? -20.594 10.344 3.855 1 94.19 264 MET A O 1
ATOM 2049 N N . PHE A 1 265 ? -22.672 9.883 3.168 1 92.25 265 PHE A N 1
ATOM 2050 C CA . PHE A 1 265 ? -23.266 10.898 4.031 1 92.25 265 PHE A CA 1
ATOM 2051 C C . PHE A 1 265 ? -23 10.578 5.5 1 92.25 265 PHE A C 1
ATOM 2053 O O . PHE A 1 265 ? -22.562 11.438 6.258 1 92.25 265 PHE A O 1
ATOM 2060 N N . LEU A 1 266 ? -23.281 9.367 5.906 1 93.81 266 LEU A N 1
ATOM 2061 C CA . LEU A 1 266 ? -23.062 8.945 7.285 1 93.81 266 LEU A CA 1
ATOM 2062 C C . LEU A 1 266 ? -21.594 9.086 7.676 1 93.81 266 LEU A C 1
ATOM 2064 O O . LEU A 1 266 ? -21.281 9.555 8.773 1 93.81 266 LEU A O 1
ATOM 2068 N N . PHE A 1 267 ? -20.734 8.711 6.809 1 95.06 267 PHE A N 1
ATOM 2069 C CA . PHE A 1 267 ? -19.297 8.773 7.066 1 95.06 267 PHE A CA 1
ATOM 2070 C C . PHE A 1 267 ? -18.828 10.211 7.23 1 95.06 267 PHE A C 1
ATOM 2072 O O . PHE A 1 267 ? -18.062 10.523 8.141 1 95.06 267 PHE A O 1
ATOM 2079 N N . VAL A 1 268 ? -19.312 11.062 6.316 1 92.62 268 VAL A N 1
ATOM 2080 C CA . VAL A 1 268 ? -18.922 12.461 6.348 1 92.62 268 VAL A CA 1
ATOM 2081 C C . VAL A 1 268 ? -19.391 13.102 7.656 1 92.62 268 VAL A C 1
ATOM 2083 O O . VAL A 1 268 ? -18.641 13.852 8.289 1 92.62 268 VAL A O 1
ATOM 2086 N N . LEU A 1 269 ? -20.562 12.797 8.039 1 89.88 269 LEU A N 1
ATOM 2087 C CA . LEU A 1 269 ? -21.094 13.32 9.297 1 89.88 269 LEU A CA 1
ATOM 2088 C C . LEU A 1 269 ? -20.219 12.922 10.469 1 89.88 269 LEU A C 1
ATOM 2090 O O . LEU A 1 269 ? -19.891 13.758 11.32 1 89.88 269 LEU A O 1
ATOM 2094 N N . GLY A 1 270 ? -19.844 11.664 10.5 1 91.75 270 GLY A N 1
ATOM 2095 C CA . GLY A 1 270 ? -18.969 11.188 11.555 1 91.75 270 GLY A CA 1
ATOM 2096 C C . GLY A 1 270 ? -17.578 11.789 11.5 1 91.75 270 GLY A C 1
ATOM 2097 O O . GLY A 1 270 ? -17 12.117 12.539 1 91.75 270 GLY A O 1
ATOM 2098 N N . SER A 1 271 ? -17.078 11.938 10.352 1 92.62 271 SER A N 1
ATOM 2099 C CA . SER A 1 271 ? -15.727 12.469 10.18 1 92.62 271 SER A CA 1
ATOM 2100 C C . SER A 1 271 ? -15.656 13.945 10.562 1 92.62 271 SER A C 1
ATOM 2102 O O . SER A 1 271 ? -14.656 14.398 11.125 1 92.62 271 SER A O 1
ATOM 2104 N N . LEU A 1 272 ? -16.688 14.68 10.219 1 90.56 272 LEU A N 1
ATOM 2105 C CA . LEU A 1 272 ? -16.766 16.078 10.641 1 90.56 272 LEU A CA 1
ATOM 2106 C C . LEU A 1 272 ? -16.781 16.172 12.156 1 90.56 272 LEU A C 1
ATOM 2108 O O . LEU A 1 272 ? -16.109 17.031 12.734 1 90.56 272 LEU A O 1
ATOM 2112 N N . ALA A 1 273 ? -17.547 15.273 12.719 1 90.75 273 ALA A N 1
ATOM 2113 C CA . ALA A 1 273 ? -17.609 15.25 14.18 1 90.75 273 ALA A CA 1
ATOM 2114 C C . ALA A 1 273 ? -16.25 14.914 14.781 1 90.75 273 ALA A C 1
ATOM 2116 O O . ALA A 1 273 ? -15.891 15.438 15.836 1 90.75 273 ALA A O 1
ATOM 2117 N N . ALA A 1 274 ? -15.523 14.062 14.148 1 92.94 274 ALA A N 1
ATOM 2118 C CA . ALA A 1 274 ? -14.18 13.742 14.609 1 92.94 274 ALA A CA 1
ATOM 2119 C C . ALA A 1 274 ? -13.266 14.961 14.555 1 92.94 274 ALA A C 1
ATOM 2121 O O . ALA A 1 274 ? -12.414 15.148 15.422 1 92.94 274 ALA A O 1
ATOM 2122 N N . GLY A 1 275 ? -13.445 15.711 13.5 1 91.56 275 GLY A N 1
ATOM 2123 C CA . GLY A 1 275 ? -12.703 16.953 13.406 1 91.56 275 GLY A CA 1
ATOM 2124 C C . GLY A 1 275 ? -13 17.922 14.547 1 91.56 275 GLY A C 1
ATOM 2125 O O . GLY A 1 275 ? -12.094 18.547 15.094 1 91.56 275 GLY A O 1
ATOM 2126 N N . VAL A 1 276 ? -14.297 18 14.922 1 88.75 276 VAL A N 1
ATOM 2127 C CA . VAL A 1 276 ? -14.695 18.844 16.047 1 88.75 276 VAL A CA 1
ATOM 2128 C C . VAL A 1 276 ? -14.047 18.328 17.328 1 88.75 276 VAL A C 1
ATOM 2130 O O . VAL A 1 276 ? -13.531 19.125 18.125 1 88.75 276 VAL A O 1
ATOM 2133 N N . LEU A 1 277 ? -14.07 17.078 17.469 1 91 277 LEU A N 1
ATOM 2134 C CA . LEU A 1 277 ? -13.477 16.484 18.672 1 91 277 LEU A CA 1
ATOM 2135 C C . LEU A 1 277 ? -11.984 16.812 18.766 1 91 277 LEU A C 1
ATOM 2137 O O . LEU A 1 277 ? -11.492 17.156 19.828 1 91 277 LEU A O 1
ATOM 2141 N N . ILE A 1 278 ? -11.305 16.688 17.656 1 91.06 278 ILE A N 1
ATOM 2142 C CA . ILE A 1 278 ? -9.875 16.969 17.609 1 91.06 278 ILE A CA 1
ATOM 2143 C C . ILE A 1 278 ? -9.625 18.453 17.922 1 91.06 278 ILE A C 1
ATOM 2145 O O . ILE A 1 278 ? -8.664 18.797 18.609 1 91.06 278 ILE A O 1
ATOM 2149 N N . SER A 1 279 ? -10.492 19.297 17.422 1 87.69 279 SER A N 1
ATOM 2150 C CA . SER A 1 279 ? -10.336 20.734 17.641 1 87.69 279 SER A CA 1
ATOM 2151 C C . SER A 1 279 ? -10.453 21.094 19.125 1 87.69 279 SER A C 1
ATOM 2153 O O . SER A 1 279 ? -9.867 22.078 19.578 1 87.69 279 SER A O 1
ATOM 2155 N N . THR A 1 280 ? -11.242 20.312 19.875 1 85.75 280 THR A N 1
ATOM 2156 C CA . THR A 1 280 ? -11.414 20.578 21.297 1 85.75 280 THR A CA 1
ATOM 2157 C C . THR A 1 280 ? -10.148 20.219 22.062 1 85.75 280 THR A C 1
ATOM 2159 O O . THR A 1 280 ? -9.93 20.703 23.172 1 85.75 280 THR A O 1
ATOM 2162 N N . LEU A 1 281 ? -9.297 19.391 21.422 1 86.75 281 LEU A N 1
ATOM 2163 C CA . LEU A 1 281 ? -8.078 18.938 22.078 1 86.75 281 LEU A CA 1
ATOM 2164 C C . LEU A 1 281 ? -6.879 19.766 21.625 1 86.75 281 LEU A C 1
ATOM 2166 O O . LEU A 1 281 ? -5.828 19.75 22.266 1 86.75 281 LEU A O 1
ATOM 2170 N N . ALA A 1 282 ? -7.051 20.438 20.531 1 85.88 282 ALA A N 1
ATOM 2171 C CA . ALA A 1 282 ? -5.949 21.188 19.938 1 85.88 282 ALA A CA 1
ATOM 2172 C C . ALA A 1 282 ? -5.965 22.641 20.391 1 85.88 282 ALA A C 1
ATOM 2174 O O . ALA A 1 282 ? -7.023 23.266 20.453 1 85.88 282 ALA A O 1
ATOM 2175 N N . ARG A 1 283 ? -4.797 23.188 20.719 1 83 283 ARG A N 1
ATOM 2176 C CA . ARG A 1 283 ? -4.676 24.578 21.156 1 83 283 ARG A CA 1
ATOM 2177 C C . ARG A 1 283 ? -4.203 25.453 20 1 83 283 ARG A C 1
ATOM 2179 O O . ARG A 1 283 ? -4.406 26.672 20.031 1 83 283 ARG A O 1
ATOM 2186 N N . THR A 1 284 ? -3.48 24.844 19.078 1 82.19 284 THR A N 1
ATOM 2187 C CA . THR A 1 284 ? -2.971 25.578 17.922 1 82.19 284 THR A CA 1
ATOM 2188 C C . THR A 1 284 ? -3.361 24.875 16.625 1 82.19 284 THR A C 1
ATOM 2190 O O . THR A 1 284 ? -3.732 23.703 16.641 1 82.19 284 THR A O 1
ATOM 2193 N N . GLN A 1 285 ? -3.348 25.609 15.594 1 82.19 285 GLN A N 1
ATOM 2194 C CA . GLN A 1 285 ? -3.654 25.047 14.289 1 82.19 285 GLN A CA 1
ATOM 2195 C C . GLN A 1 285 ? -2.701 23.891 13.953 1 82.19 285 GLN A C 1
ATOM 2197 O O . GLN A 1 285 ? -3.107 22.891 13.359 1 82.19 285 GLN A O 1
ATOM 2202 N N . VAL A 1 286 ? -1.471 24.062 14.383 1 80.5 286 VAL A N 1
ATOM 2203 C CA . VAL A 1 286 ? -0.479 23.031 14.133 1 80.5 286 VAL A CA 1
ATOM 2204 C C . VAL A 1 286 ? -0.863 21.75 14.883 1 80.5 286 VAL A C 1
ATOM 2206 O O . VAL A 1 286 ? -0.792 20.656 14.328 1 80.5 286 VAL A O 1
ATOM 2209 N N . GLN A 1 287 ? -1.316 21.922 16.062 1 81.62 287 GLN A N 1
ATOM 2210 C CA . GLN A 1 287 ? -1.771 20.781 16.844 1 81.62 287 GLN A CA 1
ATOM 2211 C C . GLN A 1 287 ? -2.988 20.125 16.203 1 81.62 287 GLN A C 1
ATOM 2213 O O . GLN A 1 287 ? -3.137 18.891 16.25 1 81.62 287 GLN A O 1
ATOM 2218 N N . ALA A 1 288 ? -3.803 20.953 15.68 1 86.25 288 ALA A N 1
ATOM 2219 C CA . ALA A 1 288 ? -4.977 20.422 14.992 1 86.25 288 ALA A CA 1
ATOM 2220 C C . ALA A 1 288 ? -4.574 19.578 13.789 1 86.25 288 ALA A C 1
ATOM 2222 O O . ALA A 1 288 ? -5.16 18.531 13.539 1 86.25 288 ALA A O 1
ATOM 2223 N N . VAL A 1 289 ? -3.592 20.031 13.078 1 83.38 289 VAL A N 1
ATOM 2224 C CA . VAL A 1 289 ? -3.111 19.297 11.914 1 83.38 289 VAL A CA 1
ATOM 2225 C C . VAL A 1 289 ? -2.502 17.969 12.359 1 83.38 289 VAL A C 1
ATOM 2227 O O . VAL A 1 289 ? -2.795 16.922 11.789 1 83.38 289 VAL A O 1
ATOM 2230 N N . PHE A 1 290 ? -1.771 18.016 13.422 1 79.5 290 PHE A N 1
ATOM 2231 C CA . PHE A 1 290 ? -1.156 16.812 13.945 1 79.5 290 PHE A CA 1
ATOM 2232 C C . PHE A 1 290 ? -2.219 15.828 14.43 1 79.5 290 PHE A C 1
ATOM 2234 O O . PHE A 1 290 ? -2.109 14.625 14.203 1 79.5 290 PHE A O 1
ATOM 2241 N N . GLY A 1 291 ? -3.182 16.406 15.133 1 83.44 291 GLY A N 1
ATOM 2242 C CA . GLY A 1 291 ? -4.277 15.562 15.57 1 83.44 291 GLY A CA 1
ATOM 2243 C C . GLY A 1 291 ? -4.996 14.875 14.43 1 83.44 291 GLY A C 1
ATOM 2244 O O . GLY A 1 291 ? -5.344 13.695 14.523 1 83.44 291 GLY A O 1
ATOM 2245 N N . THR A 1 292 ? -5.211 15.617 13.367 1 86.62 292 THR A N 1
ATOM 2246 C CA . THR A 1 292 ? -5.863 15.062 12.188 1 86.62 292 THR A CA 1
ATOM 2247 C C . THR A 1 292 ? -5.031 13.938 11.578 1 86.62 292 THR A C 1
ATOM 2249 O O . THR A 1 292 ? -5.566 12.883 11.234 1 86.62 292 THR A O 1
ATOM 2252 N N . TYR A 1 293 ? -3.771 14.102 11.539 1 80.56 293 TYR A N 1
ATOM 2253 C CA . TYR A 1 293 ? -2.906 13.094 10.93 1 80.56 293 TYR A CA 1
ATOM 2254 C C . TYR A 1 293 ? -2.775 11.875 11.836 1 80.56 293 TYR A C 1
ATOM 2256 O O . TYR A 1 293 ? -2.652 10.742 11.344 1 80.56 293 TYR A O 1
ATOM 2264 N N . ALA A 1 294 ? -2.748 12.18 13.094 1 80.5 294 ALA A N 1
ATOM 2265 C CA . ALA A 1 294 ? -2.725 11.07 14.055 1 80.5 294 ALA A CA 1
ATOM 2266 C C . ALA A 1 294 ? -3.951 10.18 13.891 1 80.5 294 ALA A C 1
ATOM 2268 O O . ALA A 1 294 ? -3.883 8.977 14.125 1 80.5 294 ALA A O 1
ATOM 2269 N N . TYR A 1 295 ? -4.996 10.812 13.477 1 86.38 295 TYR A N 1
ATOM 2270 C CA . TYR A 1 295 ? -6.238 10.094 13.203 1 86.38 295 TYR A CA 1
ATOM 2271 C C . TYR A 1 295 ? -6.207 9.445 11.828 1 86.38 295 TYR A C 1
ATOM 2273 O O . TYR A 1 295 ? -6.594 8.281 11.68 1 86.38 295 TYR A O 1
ATOM 2281 N N . ALA A 1 296 ? -5.672 10.117 10.867 1 84.94 296 ALA A N 1
ATOM 2282 C CA . ALA A 1 296 ? -5.758 9.711 9.469 1 84.94 296 ALA A CA 1
ATOM 2283 C C . ALA A 1 296 ? -4.762 8.594 9.156 1 84.94 296 ALA A C 1
ATOM 2285 O O . ALA A 1 296 ? -5.062 7.68 8.391 1 84.94 296 ALA A O 1
ATOM 2286 N N . PHE A 1 297 ? -3.633 8.664 9.766 1 78.94 297 PHE A N 1
ATOM 2287 C CA . PHE A 1 297 ? -2.572 7.723 9.422 1 78.94 297 PHE A CA 1
ATOM 2288 C C . PHE A 1 297 ? -2.967 6.297 9.797 1 78.94 297 PHE A C 1
ATOM 2290 O O . PHE A 1 297 ? -2.916 5.395 8.961 1 78.94 297 PHE A O 1
ATOM 2297 N N . PRO A 1 298 ? -3.4 6.07 11.023 1 81.19 298 PRO A N 1
ATOM 2298 C CA . PRO A 1 298 ? -3.877 4.723 11.336 1 81.19 298 PRO A CA 1
ATOM 2299 C C . PRO A 1 298 ? -5.047 4.289 10.453 1 81.19 298 PRO A C 1
ATOM 2301 O O . PRO A 1 298 ? -5.18 3.104 10.141 1 81.19 298 PRO A O 1
ATOM 2304 N N . THR A 1 299 ? -5.859 5.277 10.117 1 86.19 299 THR A N 1
ATOM 2305 C CA . THR A 1 299 ? -7.016 4.996 9.273 1 86.19 299 THR A CA 1
ATOM 2306 C C . THR A 1 299 ? -6.574 4.438 7.926 1 86.19 299 THR A C 1
ATOM 2308 O O . THR A 1 299 ? -7.191 3.51 7.402 1 86.19 299 THR A O 1
ATOM 2311 N N . ILE A 1 300 ? -5.539 4.938 7.398 1 81 300 ILE A N 1
ATOM 2312 C CA . ILE A 1 300 ? -5.027 4.512 6.098 1 81 300 ILE A CA 1
ATOM 2313 C C . ILE A 1 300 ? -4.652 3.031 6.152 1 81 300 ILE A C 1
ATOM 2315 O O . ILE A 1 300 ? -4.938 2.277 5.219 1 81 300 ILE A O 1
ATOM 2319 N N . PHE A 1 301 ? -4.219 2.607 7.262 1 78.38 301 PHE A N 1
ATO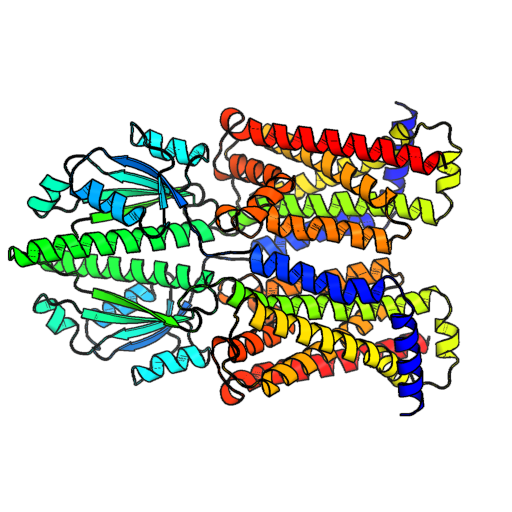M 2320 C CA . PHE A 1 301 ? -3.645 1.271 7.355 1 78.38 301 PHE A CA 1
ATOM 2321 C C . PHE A 1 301 ? -4.664 0.281 7.902 1 78.38 301 PHE A C 1
ATOM 2323 O O . PHE A 1 301 ? -4.59 -0.917 7.625 1 78.38 301 PHE A O 1
ATOM 2330 N N . LEU A 1 302 ? -5.578 0.783 8.664 1 86 302 LEU A N 1
ATOM 2331 C CA . LEU A 1 302 ? -6.477 -0.122 9.367 1 86 302 LEU A CA 1
ATOM 2332 C C . LEU A 1 302 ? -7.844 -0.169 8.688 1 86 302 LEU A C 1
ATOM 2334 O O . LEU A 1 302 ? -8.75 -0.868 9.148 1 86 302 LEU A O 1
ATOM 2338 N N . SER A 1 303 ? -8 0.528 7.578 1 90.06 303 SER A N 1
ATOM 2339 C CA . SER A 1 303 ? -9.305 0.651 6.949 1 90.06 303 SER A CA 1
ATOM 2340 C C . SER A 1 303 ? -9.477 -0.367 5.824 1 90.06 303 SER A C 1
ATOM 2342 O O . SER A 1 303 ? -10.586 -0.555 5.312 1 90.06 303 SER A O 1
ATOM 2344 N N . GLY A 1 304 ? -8.398 -1.066 5.461 1 83.06 304 GLY A N 1
ATOM 2345 C CA . GLY A 1 304 ? -8.445 -1.938 4.297 1 83.06 304 GLY A CA 1
ATOM 2346 C C . GLY A 1 304 ? -8.266 -1.197 2.988 1 83.06 304 GLY A C 1
ATOM 2347 O O . GLY A 1 304 ? -8.531 -1.744 1.916 1 83.06 304 GLY A O 1
ATOM 2348 N N . PHE A 1 305 ? -7.812 0.104 3.049 1 84.69 305 PHE A N 1
ATOM 2349 C CA . PHE A 1 305 ? -7.578 0.94 1.878 1 84.69 305 PHE A CA 1
ATOM 2350 C C . PHE A 1 305 ? -6.457 0.366 1.018 1 84.69 305 PHE A C 1
ATOM 2352 O O . PHE A 1 305 ? -6.66 0.084 -0.165 1 84.69 305 PHE A O 1
ATOM 2359 N N . VAL A 1 306 ? -5.281 0.18 1.711 1 74.94 306 VAL A N 1
ATOM 2360 C CA . VAL A 1 306 ? -4.098 -0.201 0.944 1 74.94 306 VAL A CA 1
ATOM 2361 C C . VAL A 1 306 ? -3.791 -1.679 1.169 1 74.94 306 VAL A C 1
ATOM 2363 O O . VAL A 1 306 ? -3.406 -2.389 0.237 1 74.94 306 VAL A O 1
ATOM 2366 N N . PHE A 1 307 ? -4.098 -2.139 2.385 1 75.62 307 PHE A N 1
ATOM 2367 C CA . PHE A 1 307 ? -3.699 -3.484 2.781 1 75.62 307 PHE A CA 1
ATOM 2368 C C . PHE A 1 307 ? -4.914 -4.309 3.193 1 75.62 307 PHE A C 1
ATOM 2370 O O . PHE A 1 307 ? -5.848 -3.787 3.809 1 75.62 307 PHE A O 1
ATOM 2377 N N . PRO A 1 308 ? -4.844 -5.574 2.844 1 77.88 308 PRO A N 1
ATOM 2378 C CA . PRO A 1 308 ? -5.953 -6.43 3.279 1 77.88 308 PRO A CA 1
ATOM 2379 C C . PRO A 1 308 ? -5.996 -6.613 4.793 1 77.88 308 PRO A C 1
ATOM 2381 O O . PRO A 1 308 ? -4.973 -6.918 5.414 1 77.88 308 PRO A O 1
ATOM 2384 N N . ILE A 1 309 ? -7.195 -6.5 5.312 1 81 309 ILE A N 1
ATOM 2385 C CA . ILE A 1 309 ? -7.379 -6.629 6.754 1 81 309 ILE A CA 1
ATOM 2386 C C . ILE A 1 309 ? -7.117 -8.07 7.18 1 81 309 ILE A C 1
ATOM 2388 O O . ILE A 1 309 ? -6.613 -8.32 8.273 1 81 309 ILE A O 1
ATOM 2392 N N . ASP A 1 310 ? -7.301 -8.992 6.254 1 78.12 310 ASP A N 1
ATOM 2393 C CA . ASP A 1 310 ? -7.164 -10.414 6.543 1 78.12 310 ASP A CA 1
ATOM 2394 C C . ASP A 1 310 ? -5.711 -10.781 6.836 1 78.12 310 ASP A C 1
ATOM 2396 O O . ASP A 1 310 ? -5.438 -11.797 7.473 1 78.12 310 ASP A O 1
ATOM 2400 N N . GLY A 1 311 ? -4.828 -9.984 6.379 1 76.88 311 GLY A N 1
ATOM 2401 C CA . GLY A 1 311 ? -3.418 -10.273 6.586 1 76.88 311 GLY A CA 1
ATOM 2402 C C . GLY A 1 311 ? -2.877 -9.703 7.887 1 76.88 311 GLY A C 1
ATOM 2403 O O . GLY A 1 311 ? -1.779 -10.062 8.312 1 76.88 311 GLY A O 1
ATOM 2404 N N . MET A 1 312 ? -3.746 -8.953 8.57 1 79.75 312 MET A N 1
ATOM 2405 C CA . MET A 1 312 ? -3.293 -8.312 9.805 1 79.75 312 MET A CA 1
ATOM 2406 C C . MET A 1 312 ? -3.379 -9.281 10.984 1 79.75 312 MET A C 1
ATOM 2408 O O . MET A 1 312 ? -4.23 -10.18 10.992 1 79.75 312 MET A O 1
ATOM 2412 N N . PRO A 1 313 ? -2.412 -9.07 11.953 1 82.31 313 PRO A N 1
ATOM 2413 C CA . PRO A 1 313 ? -2.576 -9.82 13.195 1 82.31 313 PRO A CA 1
ATOM 2414 C C . PRO A 1 313 ? -3.895 -9.508 13.906 1 82.31 313 PRO A C 1
ATOM 2416 O O . PRO A 1 313 ? -4.473 -8.438 13.703 1 82.31 313 PRO A O 1
ATOM 2419 N N . ARG A 1 314 ? -4.332 -10.398 14.75 1 83.44 314 ARG A N 1
ATOM 2420 C CA . ARG A 1 314 ? -5.645 -10.328 15.383 1 83.44 314 ARG A CA 1
ATOM 2421 C C . ARG A 1 314 ? -5.828 -9.008 16.125 1 83.44 314 ARG A C 1
ATOM 2423 O O . ARG A 1 314 ? -6.898 -8.398 16.062 1 83.44 314 ARG A O 1
ATOM 2430 N N . PHE A 1 315 ? -4.812 -8.531 16.766 1 86.62 315 PHE A N 1
ATOM 2431 C CA . PHE A 1 315 ? -4.898 -7.285 17.516 1 86.62 315 PHE A CA 1
ATOM 2432 C C . PHE A 1 315 ? -5.289 -6.125 16.609 1 86.62 315 PHE A C 1
ATOM 2434 O O . PHE A 1 315 ? -6.176 -5.336 16.953 1 86.62 315 PHE A O 1
ATOM 2441 N N . PHE A 1 316 ? -4.645 -6.059 15.469 1 85.62 316 PHE A N 1
ATOM 2442 C CA . PHE A 1 316 ? -4.898 -4.949 14.555 1 85.62 316 PHE A CA 1
ATOM 2443 C C . PHE A 1 316 ? -6.219 -5.141 13.82 1 85.62 316 PHE A C 1
ATOM 2445 O O . PHE A 1 316 ? -6.875 -4.168 13.445 1 85.62 316 PHE A O 1
ATOM 2452 N N . GLN A 1 317 ? -6.602 -6.391 13.625 1 87.31 317 GLN A N 1
ATOM 2453 C CA . GLN A 1 317 ? -7.922 -6.648 13.062 1 87.31 317 GLN A CA 1
ATOM 2454 C C . GLN A 1 317 ? -9.023 -6.109 13.977 1 87.31 317 GLN A C 1
ATOM 2456 O O . GLN A 1 317 ? -10 -5.52 13.5 1 87.31 317 GLN A O 1
ATOM 2461 N N . ILE A 1 318 ? -8.789 -6.246 15.273 1 89.88 318 ILE A N 1
ATOM 2462 C CA . ILE A 1 318 ? -9.773 -5.77 16.234 1 89.88 318 ILE A CA 1
ATOM 2463 C C . ILE A 1 318 ? -9.773 -4.242 16.266 1 89.88 318 ILE A C 1
ATOM 2465 O O . ILE A 1 318 ? -10.836 -3.619 16.312 1 89.88 318 ILE A O 1
ATOM 2469 N N . LEU A 1 319 ? -8.617 -3.689 16.188 1 88.94 319 LEU A N 1
ATOM 2470 C CA . LEU A 1 319 ? -8.5 -2.234 16.188 1 88.94 319 LEU A CA 1
ATOM 2471 C C . LEU A 1 319 ? -9.172 -1.638 14.953 1 88.94 319 LEU A C 1
ATOM 2473 O O . LEU A 1 319 ? -9.695 -0.522 15 1 88.94 319 LEU A O 1
ATOM 2477 N N . SER A 1 320 ? -9.141 -2.43 13.891 1 90.38 320 SER A N 1
ATOM 2478 C CA . SER A 1 320 ? -9.711 -1.943 12.633 1 90.38 320 SER A CA 1
ATOM 2479 C C . SER A 1 320 ? -11.211 -1.736 12.75 1 90.38 320 SER A C 1
ATOM 2481 O O . SER A 1 320 ? -11.797 -0.959 11.992 1 90.38 320 SER A O 1
ATOM 2483 N N . TYR A 1 321 ? -11.852 -2.375 13.766 1 92.75 321 TYR A N 1
ATOM 2484 C CA . TYR A 1 321 ? -13.289 -2.211 13.953 1 92.75 321 TYR A CA 1
ATOM 2485 C C . TYR A 1 321 ? -13.617 -0.81 14.453 1 92.75 321 TYR A C 1
ATOM 2487 O O . TYR A 1 321 ? -14.75 -0.347 14.312 1 92.75 321 TYR A O 1
ATOM 2495 N N . LEU A 1 322 ? -12.641 -0.107 14.906 1 92 322 LEU A N 1
ATOM 2496 C CA . LEU A 1 322 ? -12.852 1.236 15.438 1 92 322 LEU A CA 1
ATOM 2497 C C . LEU A 1 322 ? -12.68 2.285 14.336 1 92 322 LEU A C 1
ATOM 2499 O O . LEU A 1 322 ? -12.969 3.465 14.555 1 92 322 LEU A O 1
ATOM 2503 N N . VAL A 1 323 ? -12.297 1.836 13.203 1 93.5 323 VAL A N 1
ATOM 2504 C CA . VAL A 1 323 ? -12 2.76 12.117 1 93.5 323 VAL A CA 1
ATOM 2505 C C . VAL A 1 323 ? -13.203 2.85 11.172 1 93.5 323 VAL A C 1
ATOM 2507 O O . VAL A 1 323 ? -13.469 1.919 10.406 1 93.5 323 VAL A O 1
ATOM 2510 N N . PRO A 1 324 ? -13.828 3.973 11.141 1 95.62 324 PRO A N 1
ATOM 2511 C CA . PRO A 1 324 ? -15.055 4.082 10.344 1 95.62 324 PRO A CA 1
ATOM 2512 C C . PRO A 1 324 ? -14.797 3.961 8.844 1 95.62 324 PRO A C 1
ATOM 2514 O O . PRO A 1 324 ? -15.664 3.508 8.102 1 95.62 324 PRO A O 1
ATOM 2517 N N . ALA A 1 325 ? -13.625 4.328 8.453 1 95.12 325 ALA A N 1
ATOM 2518 C CA . ALA A 1 325 ? -13.297 4.262 7.027 1 95.12 325 ALA A CA 1
ATOM 2519 C C . ALA A 1 325 ? -13.367 2.824 6.52 1 95.12 325 ALA A C 1
ATOM 2521 O O . ALA A 1 325 ? -13.617 2.592 5.332 1 95.12 325 ALA A O 1
ATOM 2522 N N . ARG A 1 326 ? -13.125 1.884 7.41 1 95 326 ARG A N 1
ATOM 2523 C CA . ARG A 1 326 ? -13.227 0.475 7.043 1 95 326 ARG A CA 1
ATOM 2524 C C . ARG A 1 326 ? -14.617 0.138 6.52 1 95 326 ARG A C 1
ATOM 2526 O O . ARG A 1 326 ? -14.75 -0.529 5.492 1 95 326 ARG A O 1
ATOM 2533 N N . TYR A 1 327 ? -15.602 0.629 7.152 1 96.62 327 TYR A N 1
ATOM 2534 C CA . TYR A 1 327 ? -16.984 0.335 6.801 1 96.62 327 TYR A CA 1
ATOM 2535 C C . TYR A 1 327 ? -17.391 1.054 5.516 1 96.62 327 TYR A C 1
ATOM 2537 O O . TYR A 1 327 ? -18.094 0.49 4.676 1 96.62 327 TYR A O 1
ATOM 2545 N N . LEU A 1 328 ? -16.953 2.271 5.434 1 96.5 328 LEU A N 1
ATOM 2546 C CA . LEU A 1 328 ? -17.25 3.016 4.219 1 96.5 328 LEU A CA 1
ATOM 2547 C C . LEU A 1 328 ? -16.656 2.326 2.994 1 96.5 328 LEU A C 1
ATOM 2549 O O . LEU A 1 328 ? -17.344 2.152 1.981 1 96.5 328 LEU A O 1
ATOM 2553 N N . ILE A 1 329 ? -15.438 1.931 3.104 1 94.69 329 ILE A N 1
ATOM 2554 C CA . ILE A 1 329 ? -14.727 1.323 1.982 1 94.69 329 ILE A CA 1
ATOM 2555 C C . ILE A 1 329 ? -15.398 0.009 1.597 1 94.69 329 ILE A C 1
ATOM 2557 O O . ILE A 1 329 ? -15.562 -0.288 0.41 1 94.69 329 ILE A O 1
ATOM 2561 N N . GLU A 1 330 ? -15.82 -0.732 2.572 1 93.62 330 GLU A N 1
ATOM 2562 C CA . GLU A 1 330 ? -16.531 -1.982 2.297 1 93.62 330 GLU A CA 1
ATOM 2563 C C . GLU A 1 330 ? -17.844 -1.728 1.564 1 93.62 330 GLU A C 1
ATOM 2565 O O . GLU A 1 330 ? -18.203 -2.467 0.646 1 93.62 330 GLU A O 1
ATOM 2570 N N . VAL A 1 331 ? -18.516 -0.707 1.938 1 96.12 331 VAL A N 1
ATOM 2571 C CA . VAL A 1 331 ? -19.766 -0.379 1.285 1 96.12 331 VAL A CA 1
ATOM 2572 C C . VAL A 1 331 ? -19.5 0.099 -0.141 1 96.12 331 VAL A C 1
ATOM 2574 O O . VAL A 1 331 ? -20.203 -0.298 -1.075 1 96.12 331 VAL A O 1
ATOM 2577 N N . LEU A 1 332 ? -18.516 0.913 -0.282 1 95.25 332 LEU A N 1
ATOM 2578 C CA . LEU A 1 332 ? -18.188 1.436 -1.605 1 95.25 332 LEU A CA 1
ATOM 2579 C C . LEU A 1 332 ? -17.812 0.307 -2.557 1 95.25 332 LEU A C 1
ATOM 2581 O O . LEU A 1 332 ? -18.328 0.224 -3.672 1 95.25 332 LEU A O 1
ATOM 2585 N N . ARG A 1 333 ? -16.953 -0.582 -2.096 1 93.62 333 ARG A N 1
ATOM 2586 C CA . ARG A 1 333 ? -16.547 -1.697 -2.939 1 93.62 333 ARG A CA 1
ATOM 2587 C C . ARG A 1 333 ? -17.688 -2.674 -3.162 1 93.62 333 ARG A C 1
ATOM 2589 O O . ARG A 1 333 ? -17.828 -3.252 -4.242 1 93.62 333 ARG A O 1
ATOM 2596 N N . GLY A 1 334 ? -18.484 -2.861 -2.139 1 93.56 334 GLY A N 1
ATOM 2597 C CA . GLY A 1 334 ? -19.641 -3.719 -2.271 1 93.56 334 GLY A CA 1
ATOM 2598 C C . GLY A 1 334 ? -20.641 -3.227 -3.314 1 93.56 334 GLY A C 1
ATOM 2599 O O . GLY A 1 334 ? -21.125 -4.008 -4.129 1 93.56 334 GLY A O 1
ATOM 2600 N N . VAL A 1 335 ? -20.875 -1.935 -3.312 1 95.06 335 VAL A N 1
ATOM 2601 C CA . VAL A 1 335 ? -21.859 -1.354 -4.23 1 95.06 335 VAL A CA 1
ATOM 2602 C C . VAL A 1 335 ? -21.234 -1.202 -5.617 1 95.06 335 VAL A C 1
ATOM 2604 O O . VAL A 1 335 ? -21.844 -1.585 -6.621 1 95.06 335 VAL A O 1
ATOM 2607 N N . MET A 1 336 ? -20.031 -0.749 -5.695 1 94.25 336 MET A N 1
ATOM 2608 C CA . MET A 1 336 ? -19.438 -0.381 -6.969 1 94.25 336 MET A CA 1
ATOM 2609 C C . MET A 1 336 ? -18.953 -1.618 -7.723 1 94.25 336 MET A C 1
ATOM 2611 O O . MET A 1 336 ? -19.188 -1.741 -8.93 1 94.25 336 MET A O 1
ATOM 2615 N N . LEU A 1 337 ? -18.359 -2.561 -7.004 1 92.19 337 LEU A N 1
ATOM 2616 C CA . LEU A 1 337 ? -17.703 -3.68 -7.676 1 92.19 337 LEU A CA 1
ATOM 2617 C C . LEU A 1 337 ? -18.562 -4.934 -7.605 1 92.19 337 LEU A C 1
ATOM 2619 O O . LEU A 1 337 ? -18.75 -5.625 -8.609 1 92.19 337 LEU A O 1
ATOM 2623 N N . LYS A 1 338 ? -19.031 -5.219 -6.422 1 90.62 338 LYS A N 1
ATOM 2624 C CA . LYS A 1 338 ? -19.766 -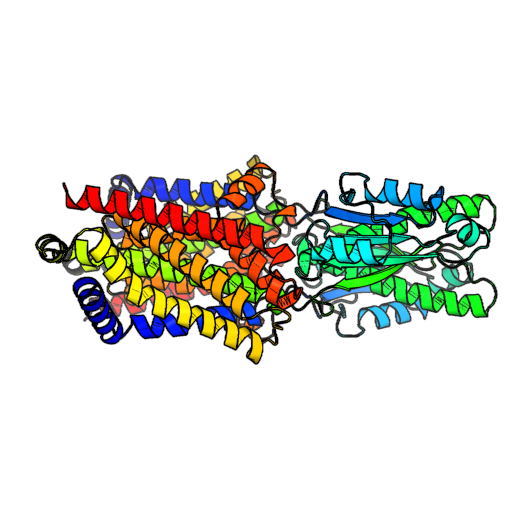6.465 -6.227 1 90.62 338 LYS A CA 1
ATOM 2625 C C . LYS A 1 338 ? -21.234 -6.305 -6.625 1 90.62 338 LYS A C 1
ATOM 2627 O O . LYS A 1 338 ? -21.906 -7.285 -6.957 1 90.62 338 LYS A O 1
ATOM 2632 N N . GLY A 1 339 ? -21.766 -5.102 -6.539 1 92.06 339 GLY A N 1
ATOM 2633 C CA . GLY A 1 339 ? -23.156 -4.844 -6.855 1 92.06 339 GLY A CA 1
ATOM 2634 C C . GLY A 1 339 ? -24.109 -5.375 -5.809 1 92.06 339 GLY A C 1
ATOM 2635 O O . GLY A 1 339 ? -25.266 -5.668 -6.109 1 92.06 339 GLY A O 1
ATOM 2636 N N . VAL A 1 340 ? -23.578 -5.551 -4.625 1 91.38 340 VAL A N 1
ATOM 2637 C CA . VAL A 1 340 ? -24.422 -6.066 -3.549 1 91.38 340 VAL A CA 1
ATOM 2638 C C . VAL A 1 340 ? -25.25 -4.93 -2.951 1 91.38 340 VAL A C 1
ATOM 2640 O O . VAL A 1 340 ? -24.875 -3.758 -3.062 1 91.38 340 VAL A O 1
ATOM 2643 N N . GLY A 1 341 ? -26.406 -5.277 -2.363 1 93.5 341 GLY A N 1
ATOM 2644 C CA . GLY A 1 341 ? -27.344 -4.277 -1.881 1 93.5 341 GLY A CA 1
ATOM 2645 C C . GLY A 1 341 ? -27.406 -4.199 -0.367 1 93.5 341 GLY A C 1
ATOM 2646 O O . GLY A 1 341 ? -26.469 -4.625 0.322 1 93.5 341 GLY A O 1
ATOM 2647 N N . PHE A 1 342 ? -28.516 -3.648 0.071 1 94.69 342 PHE A N 1
ATOM 2648 C CA . PHE A 1 342 ? -28.719 -3.375 1.488 1 94.69 342 PHE A CA 1
ATOM 2649 C C . PHE A 1 342 ? -28.734 -4.672 2.291 1 94.69 342 PHE A C 1
ATOM 2651 O O . PHE A 1 342 ? -28.328 -4.695 3.455 1 94.69 342 PHE A O 1
ATOM 2658 N N . GLY A 1 343 ? -29.172 -5.719 1.696 1 93.19 343 GLY A N 1
ATOM 2659 C CA . GLY A 1 343 ? -29.234 -7.004 2.377 1 93.19 343 GLY A CA 1
ATOM 2660 C C . GLY A 1 343 ? -27.875 -7.5 2.848 1 93.19 343 GLY A C 1
ATOM 2661 O O . GLY A 1 343 ? -27.781 -8.195 3.859 1 93.19 343 GLY A O 1
ATOM 2662 N N . VAL A 1 344 ? -26.891 -7.121 2.227 1 92.38 344 VAL A N 1
ATOM 2663 C CA . VAL A 1 344 ? -25.531 -7.574 2.545 1 92.38 344 VAL A CA 1
ATOM 2664 C C . VAL A 1 344 ? -24.781 -6.48 3.301 1 92.38 344 VAL A C 1
ATOM 2666 O O . VAL A 1 344 ? -24.047 -6.762 4.246 1 92.38 344 VAL A O 1
ATOM 2669 N N . LEU A 1 345 ? -25.062 -5.191 3.018 1 95.69 345 LEU A N 1
ATOM 2670 C CA . LEU A 1 345 ? -24.203 -4.105 3.447 1 95.69 345 LEU A CA 1
ATOM 2671 C C . LEU A 1 345 ? -24.75 -3.422 4.691 1 95.69 345 LEU A C 1
ATOM 2673 O O . LEU A 1 345 ? -24.125 -2.506 5.234 1 95.69 345 LEU A O 1
ATOM 2677 N N . TRP A 1 346 ? -25.891 -3.848 5.273 1 95.31 346 TRP A N 1
ATOM 2678 C CA . TRP A 1 346 ? -26.547 -3.148 6.367 1 95.31 346 TRP A CA 1
ATOM 2679 C C . TRP A 1 346 ? -25.656 -3.111 7.609 1 95.31 346 TRP A C 1
ATOM 2681 O O . TRP A 1 346 ? -25.672 -2.133 8.359 1 95.31 346 TRP A O 1
ATOM 2691 N N . PRO A 1 347 ? -24.906 -4.176 7.891 1 95.25 347 PRO A N 1
ATOM 2692 C CA . PRO A 1 347 ? -24.047 -4.078 9.078 1 95.25 347 PRO A CA 1
ATOM 2693 C C . PRO A 1 347 ? -23.031 -2.947 8.984 1 95.25 347 PRO A C 1
ATOM 2695 O O . PRO A 1 347 ? -22.719 -2.305 9.984 1 95.25 347 PRO A O 1
ATOM 2698 N N . HIS A 1 348 ? -22.531 -2.76 7.812 1 96.5 348 HIS A N 1
ATOM 2699 C CA . HIS A 1 348 ? -21.562 -1.692 7.609 1 96.5 348 HIS A CA 1
ATOM 2700 C C . HIS A 1 348 ? -22.234 -0.321 7.707 1 96.5 348 HIS A C 1
ATOM 2702 O O . HIS A 1 348 ? -21.641 0.62 8.242 1 96.5 348 HIS A O 1
ATOM 2708 N N . LEU A 1 349 ? -23.438 -0.212 7.223 1 97.06 349 LEU A N 1
ATOM 2709 C CA . LEU A 1 349 ? -24.188 1.036 7.336 1 97.06 349 LEU A CA 1
ATOM 2710 C C . LEU A 1 349 ? -24.531 1.332 8.789 1 97.06 349 LEU A C 1
ATOM 2712 O O . LEU A 1 349 ? -24.469 2.484 9.227 1 97.06 349 LEU A O 1
ATOM 2716 N N . LEU A 1 350 ? -24.844 0.318 9.445 1 97.38 350 LEU A N 1
ATOM 2717 C CA . LEU A 1 350 ? -25.156 0.474 10.867 1 97.38 350 LEU A CA 1
ATOM 2718 C C . LEU A 1 350 ? -23.922 0.92 11.641 1 97.38 350 LEU A C 1
ATOM 2720 O O . LEU A 1 350 ? -24.016 1.775 12.523 1 97.38 350 LEU A O 1
ATOM 2724 N N . ALA A 1 351 ? -22.828 0.32 11.344 1 97.38 351 ALA A N 1
ATOM 2725 C CA . ALA A 1 351 ? -21.578 0.699 12 1 97.38 351 ALA A CA 1
ATOM 2726 C C . ALA A 1 351 ? -21.25 2.162 11.734 1 97.38 351 ALA A C 1
ATOM 2728 O O . ALA A 1 351 ? -20.812 2.883 12.633 1 97.38 351 ALA A O 1
ATOM 2729 N N . LEU A 1 352 ? -21.453 2.582 10.531 1 97.25 352 LEU A N 1
ATOM 2730 C CA . LEU A 1 352 ? -21.203 3.975 10.18 1 97.25 352 LEU A CA 1
ATOM 2731 C C . LEU A 1 352 ? -22.141 4.906 10.938 1 97.25 352 LEU A C 1
ATOM 2733 O O . LEU A 1 352 ? -21.719 5.953 11.43 1 97.25 352 LEU A O 1
ATOM 2737 N N . ALA A 1 353 ? -23.391 4.496 11.016 1 96.5 353 ALA A N 1
ATOM 2738 C CA . ALA A 1 353 ? -24.375 5.301 11.734 1 96.5 353 ALA A CA 1
ATOM 2739 C C . ALA A 1 353 ? -24.016 5.402 13.219 1 96.5 353 ALA A C 1
ATOM 2741 O O . ALA A 1 353 ? -24.078 6.484 13.797 1 96.5 353 ALA A O 1
ATOM 2742 N N . LEU A 1 354 ? -23.672 4.297 13.758 1 96.44 354 LEU A N 1
ATOM 2743 C CA . LEU A 1 354 ? -23.312 4.262 15.172 1 96.44 354 LEU A CA 1
ATOM 2744 C C . LEU A 1 354 ? -22.078 5.117 15.438 1 96.44 354 LEU A C 1
ATOM 2746 O O . LEU A 1 354 ? -22.016 5.848 16.422 1 96.44 354 LEU A O 1
ATOM 2750 N N . PHE A 1 355 ? -21.125 5.004 14.609 1 94.56 355 PHE A N 1
ATOM 2751 C CA . PHE A 1 355 ? -19.922 5.809 14.742 1 94.56 355 PHE A CA 1
ATOM 2752 C C . PHE A 1 355 ? -20.25 7.293 14.664 1 94.56 355 PHE A C 1
ATOM 2754 O O . PHE A 1 355 ? -19.797 8.086 15.492 1 94.56 355 PHE A O 1
ATOM 2761 N N . SER A 1 356 ? -20.938 7.629 13.648 1 92.5 356 SER A N 1
ATOM 2762 C CA . SER A 1 356 ? -21.297 9.031 13.445 1 92.5 356 SER A CA 1
ATOM 2763 C C . SER A 1 356 ? -22.047 9.594 14.648 1 92.5 356 SER A C 1
ATOM 2765 O O . SER A 1 356 ? -21.75 10.68 15.133 1 92.5 356 SER A O 1
ATOM 2767 N N . LEU A 1 357 ? -22.984 8.852 15.141 1 91.44 357 LEU A N 1
ATOM 2768 C CA . LEU A 1 357 ? -23.797 9.289 16.281 1 91.44 357 LEU A CA 1
ATOM 2769 C C . LEU A 1 357 ? -22.938 9.398 17.531 1 91.44 357 LEU A C 1
ATOM 2771 O O . LEU A 1 357 ? -23.078 10.359 18.297 1 91.44 357 LEU A O 1
ATOM 2775 N N . LEU A 1 358 ? -22.125 8.461 17.719 1 92.88 358 LEU A N 1
ATOM 2776 C CA . LEU A 1 358 ? -21.297 8.438 18.922 1 92.88 358 LEU A CA 1
ATOM 2777 C C . LEU A 1 358 ? -20.312 9.609 18.922 1 92.88 358 LEU A C 1
ATOM 2779 O O . LEU A 1 358 ? -20.156 10.297 19.922 1 92.88 358 LEU A O 1
ATOM 2783 N N . VAL A 1 359 ? -19.656 9.836 17.828 1 90.44 359 VAL A N 1
ATOM 2784 C CA . VAL A 1 359 ? -18.641 10.891 17.766 1 90.44 359 VAL A CA 1
ATOM 2785 C C . VAL A 1 359 ? -19.312 12.258 17.812 1 90.44 359 VAL A C 1
ATOM 2787 O O . VAL A 1 359 ? -18.781 13.195 18.422 1 90.44 359 VAL A O 1
ATOM 2790 N N . LEU A 1 360 ? -20.453 12.352 17.188 1 85.12 360 LEU A N 1
ATOM 2791 C CA . LEU A 1 360 ? -21.203 13.594 17.266 1 85.12 360 LEU A CA 1
ATOM 2792 C C . LEU A 1 360 ? -21.594 13.906 18.703 1 85.12 360 LEU A C 1
ATOM 2794 O O . LEU A 1 360 ? -21.484 15.055 19.141 1 85.12 360 LEU A O 1
ATOM 2798 N N . PHE A 1 361 ? -21.969 12.906 19.359 1 86.62 361 PHE A N 1
ATOM 2799 C CA . PHE A 1 361 ? -22.344 13.07 20.75 1 86.62 361 PHE A CA 1
ATOM 2800 C C . PHE A 1 361 ? -21.141 13.484 21.578 1 86.62 361 PHE A C 1
ATOM 2802 O O . PHE A 1 361 ? -21.219 14.422 22.375 1 86.62 361 PHE A O 1
ATOM 2809 N N . LEU A 1 362 ? -20.031 12.891 21.391 1 87.88 362 LEU A N 1
ATOM 2810 C CA . LEU A 1 362 ? -18.812 13.188 22.141 1 87.88 362 LEU A CA 1
ATOM 2811 C C . LEU A 1 362 ? -18.312 14.586 21.812 1 87.88 362 LEU A C 1
ATOM 2813 O O . LEU A 1 362 ? -17.859 15.305 22.719 1 87.88 362 LEU A O 1
ATOM 2817 N N . ALA A 1 363 ? -18.328 14.867 20.547 1 85.44 363 ALA A N 1
ATOM 2818 C CA . ALA A 1 363 ? -17.875 16.188 20.125 1 85.44 363 ALA A CA 1
ATOM 2819 C C . ALA A 1 363 ? -18.75 17.281 20.734 1 85.44 363 ALA A C 1
ATOM 2821 O O . ALA A 1 363 ? -18.219 18.297 21.219 1 85.44 363 ALA A O 1
ATOM 2822 N N . SER A 1 364 ? -20.047 17.078 20.828 1 81 364 SER A N 1
ATOM 2823 C CA . SER A 1 364 ? -20.969 18.062 21.391 1 81 364 SER A CA 1
ATOM 2824 C C . SER A 1 364 ? -20.766 18.203 22.891 1 81 364 SER A C 1
ATOM 2826 O O . SER A 1 364 ? -20.781 19.312 23.422 1 81 364 SER A O 1
ATOM 2828 N N . ALA A 1 365 ? -20.562 17.141 23.5 1 83.94 365 ALA A N 1
ATOM 2829 C CA . ALA A 1 365 ? -20.375 17.156 24.953 1 83.94 365 ALA A CA 1
ATOM 2830 C C . ALA A 1 365 ? -19.078 17.859 25.328 1 83.94 365 ALA A C 1
ATOM 2832 O O . ALA A 1 365 ? -19.047 18.656 26.266 1 83.94 365 ALA A O 1
ATOM 2833 N N . ARG A 1 366 ? -18.062 17.609 24.609 1 84.19 366 ARG A N 1
ATOM 2834 C CA . ARG A 1 366 ? -16.766 18.203 24.906 1 84.19 366 ARG A CA 1
ATOM 2835 C C . ARG A 1 366 ? -16.734 19.688 24.547 1 84.19 366 ARG A C 1
ATOM 2837 O O . ARG A 1 366 ? -16.109 20.484 25.25 1 84.19 366 ARG A O 1
ATOM 2844 N N . PHE A 1 367 ? -17.281 19.969 23.5 1 79.69 367 PHE A N 1
ATOM 2845 C CA . PHE A 1 367 ? -17.312 21.359 23.062 1 79.69 367 PHE A CA 1
ATOM 2846 C C . PHE A 1 367 ? -18.078 22.219 24.062 1 79.69 367 PHE A C 1
ATOM 2848 O O . PHE A 1 367 ? -17.656 23.344 24.359 1 79.69 367 PHE A O 1
ATOM 2855 N N . GLN A 1 368 ? -19.141 21.672 24.641 1 74.69 368 GLN A N 1
ATOM 2856 C CA . GLN A 1 368 ? -19.922 22.375 25.656 1 74.69 368 GLN A CA 1
ATOM 2857 C C . GLN A 1 368 ? -19.094 22.625 26.922 1 74.69 368 GLN A C 1
ATOM 2859 O O . GLN A 1 368 ? -19.172 23.688 27.516 1 74.69 368 GLN A O 1
ATOM 2864 N N . ARG A 1 369 ? -18.344 21.703 27.203 1 74.94 369 ARG A N 1
ATOM 2865 C CA . ARG A 1 369 ? -17.531 21.828 28.406 1 74.94 369 ARG A CA 1
ATOM 2866 C C . ARG A 1 369 ? -16.438 22.875 28.219 1 74.94 369 ARG A C 1
ATOM 2868 O O . ARG A 1 369 ? -16.078 23.578 29.172 1 74.94 369 ARG A O 1
ATOM 2875 N N . GLN A 1 370 ? -15.875 23 27.094 1 71.69 370 GLN A N 1
ATOM 2876 C CA . GLN A 1 370 ? -14.797 23.938 26.812 1 71.69 370 GLN A CA 1
ATOM 2877 C C . GLN A 1 370 ? -15.312 25.375 26.812 1 71.69 370 GLN A C 1
ATOM 2879 O O . GLN A 1 370 ? -14.602 26.297 27.234 1 71.69 370 GLN A O 1
ATOM 2884 N N . VAL A 1 371 ? -16.516 25.5 26.375 1 64.38 371 VAL A N 1
ATOM 2885 C CA . VAL A 1 371 ? -17.078 26.844 26.328 1 64.38 371 VAL A CA 1
ATOM 2886 C C . VAL A 1 371 ? -17.594 27.25 27.703 1 64.38 371 VAL A C 1
ATOM 2888 O O . VAL A 1 371 ? -17.625 28.438 28.047 1 64.38 371 VAL A O 1
ATOM 2891 N N . ALA A 1 372 ? -17.984 26.312 28.516 1 57.28 372 ALA A N 1
ATOM 2892 C CA . ALA A 1 372 ? -18.484 26.609 29.859 1 57.28 372 ALA A CA 1
ATOM 2893 C C . ALA A 1 372 ? -17.344 27 30.797 1 57.28 372 ALA A C 1
ATOM 2895 O O . ALA A 1 372 ? -17.547 27.734 31.766 1 57.28 372 ALA A O 1
ATOM 2896 N N . VAL A 1 373 ? -16.094 26.672 30.438 1 52.34 373 VAL A N 1
ATOM 2897 C CA . VAL A 1 373 ? -15 27.078 31.328 1 52.34 373 VAL A CA 1
ATOM 2898 C C . VAL A 1 373 ? -14.383 28.375 30.828 1 52.34 373 VAL A C 1
ATOM 2900 O O . VAL A 1 373 ? -14.18 28.562 29.625 1 52.34 373 VAL A O 1
ATOM 2903 N N . MET B 1 1 ? 32.938 28.875 11.992 1 60.16 1 MET B N 1
ATOM 2904 C CA . MET B 1 1 ? 32.625 27.562 12.555 1 60.16 1 MET B CA 1
ATOM 2905 C C . MET B 1 1 ? 32.062 27.688 13.953 1 60.16 1 MET B C 1
ATOM 2907 O O . MET B 1 1 ? 31.062 27.031 14.281 1 60.16 1 MET B O 1
ATOM 2911 N N . SER B 1 2 ? 32.5 28.766 14.609 1 75.75 2 SER B N 1
ATOM 2912 C CA . SER B 1 2 ? 32.094 28.953 16 1 75.75 2 SER B CA 1
ATOM 2913 C C . SER B 1 2 ? 30.656 29.484 16.094 1 75.75 2 SER B C 1
ATOM 2915 O O . SER B 1 2 ? 29.875 29.047 16.938 1 75.75 2 SER B O 1
ATOM 2917 N N . ARG B 1 3 ? 30.391 30.219 15.023 1 80.19 3 ARG B N 1
ATOM 2918 C CA . ARG B 1 3 ? 29.062 30.828 15.055 1 80.19 3 ARG B CA 1
ATOM 2919 C C . ARG B 1 3 ? 27.984 29.797 14.711 1 80.19 3 ARG B C 1
ATOM 2921 O O . ARG B 1 3 ? 26.922 29.781 15.32 1 80.19 3 ARG B O 1
ATOM 2928 N N . ILE B 1 4 ? 28.344 28.922 13.82 1 81.5 4 ILE B N 1
ATOM 2929 C CA . ILE B 1 4 ? 27.438 27.859 13.406 1 81.5 4 ILE B CA 1
ATOM 2930 C C . ILE B 1 4 ? 27.172 26.922 14.586 1 81.5 4 ILE B C 1
ATOM 2932 O O . ILE B 1 4 ? 26.016 26.562 14.852 1 81.5 4 ILE B O 1
ATOM 2936 N N . LEU B 1 5 ? 28.172 26.609 15.273 1 84.75 5 LEU B N 1
ATOM 2937 C CA . LEU B 1 5 ? 28.047 25.703 16.406 1 84.75 5 LEU B CA 1
ATOM 2938 C C . LEU B 1 5 ? 27.25 26.359 17.531 1 84.75 5 LEU B C 1
ATOM 2940 O O . LEU B 1 5 ? 26.516 25.672 18.25 1 84.75 5 LEU B O 1
ATOM 2944 N N . ALA B 1 6 ? 27.422 27.656 17.641 1 81.62 6 ALA B N 1
ATOM 2945 C CA . ALA B 1 6 ? 26.672 28.391 18.656 1 81.62 6 ALA B CA 1
ATOM 2946 C C . ALA B 1 6 ? 25.172 28.359 18.359 1 81.62 6 ALA B C 1
ATOM 2948 O O . ALA B 1 6 ? 24.359 28.172 19.266 1 81.62 6 ALA B O 1
ATOM 2949 N N . LEU B 1 7 ? 24.922 28.578 17.141 1 80.19 7 LEU B N 1
ATOM 2950 C CA . LEU B 1 7 ? 23.516 28.547 16.734 1 80.19 7 LEU B CA 1
ATOM 2951 C C . LEU B 1 7 ? 22.953 27.141 16.859 1 80.19 7 LEU B C 1
ATOM 2953 O O . LEU B 1 7 ? 21.797 26.969 17.25 1 80.19 7 LEU B O 1
ATOM 2957 N N . ALA B 1 8 ? 23.766 26.203 16.484 1 84.88 8 ALA B N 1
ATOM 2958 C CA . ALA B 1 8 ? 23.344 24.812 16.609 1 84.88 8 ALA B CA 1
ATOM 2959 C C . ALA B 1 8 ? 23.078 24.453 18.078 1 84.88 8 ALA B C 1
ATOM 2961 O O . ALA B 1 8 ? 22.109 23.75 18.375 1 84.88 8 ALA B O 1
ATOM 2962 N N . GLU B 1 9 ? 23.906 24.875 18.906 1 84.88 9 GLU B N 1
ATOM 2963 C CA . GLU B 1 9 ? 23.719 24.594 20.328 1 84.88 9 GLU B CA 1
ATOM 2964 C C . GLU B 1 9 ? 22.438 25.234 20.859 1 84.88 9 GLU B C 1
ATOM 2966 O O . GLU B 1 9 ? 21.734 24.641 21.672 1 84.88 9 GLU B O 1
ATOM 2971 N N . LYS B 1 10 ? 22.234 26.422 20.359 1 80.31 10 LYS B N 1
ATOM 2972 C CA . LYS B 1 10 ? 21 27.109 20.75 1 80.31 10 LYS B CA 1
ATOM 2973 C C . LYS B 1 10 ? 19.766 26.328 20.297 1 80.31 10 LYS B C 1
ATOM 2975 O O . LYS B 1 10 ? 18.812 26.188 21.047 1 80.31 10 LYS B O 1
ATOM 2980 N N . GLU B 1 11 ? 19.859 25.875 19.125 1 80.31 11 GLU B N 1
ATOM 2981 C CA . GLU B 1 11 ? 18.734 25.109 18.578 1 80.31 11 GLU B CA 1
ATOM 2982 C C . GLU B 1 11 ? 18.547 23.797 19.328 1 80.31 11 GLU B C 1
ATOM 2984 O O . GLU B 1 11 ? 17.422 23.375 19.594 1 80.31 11 GLU B O 1
ATOM 2989 N N . PHE B 1 12 ? 19.656 23.188 19.656 1 84.75 12 PHE B N 1
ATOM 2990 C CA . PHE B 1 12 ? 19.594 21.953 20.406 1 84.75 12 PHE B CA 1
ATOM 2991 C C . PHE B 1 12 ? 18.938 22.172 21.766 1 84.75 12 PHE B C 1
ATOM 2993 O O . PHE B 1 12 ? 18.141 21.359 22.219 1 84.75 12 PHE B O 1
ATOM 3000 N N . LEU B 1 13 ? 19.266 23.234 22.391 1 81 13 LEU B N 1
ATOM 3001 C CA . LEU B 1 13 ? 18.719 23.562 23.703 1 81 13 LEU B CA 1
ATOM 3002 C C . LEU B 1 13 ? 17.219 23.859 23.609 1 81 13 LEU B C 1
ATOM 3004 O O . LEU B 1 13 ? 16.453 23.5 24.5 1 81 13 LEU B O 1
ATOM 3008 N N . GLN B 1 14 ? 16.891 24.484 22.547 1 76.62 14 GLN B N 1
ATOM 3009 C CA . GLN B 1 14 ? 15.469 24.797 22.359 1 76.62 14 GLN B CA 1
ATOM 3010 C C . GLN B 1 14 ? 14.656 23.531 22.156 1 76.62 14 GLN B C 1
ATOM 3012 O O . GLN B 1 14 ? 13.539 23.406 22.656 1 76.62 14 GLN B O 1
ATOM 3017 N N . ILE B 1 15 ? 15.219 22.672 21.438 1 78.75 15 ILE B N 1
ATOM 3018 C CA . ILE B 1 15 ? 14.547 21.406 21.172 1 78.75 15 ILE B CA 1
ATOM 3019 C C . ILE B 1 15 ? 14.43 20.594 22.469 1 78.75 15 ILE B C 1
ATOM 3021 O O . ILE B 1 15 ? 13.383 20.016 22.75 1 78.75 15 ILE B O 1
ATOM 3025 N N . ARG B 1 16 ? 15.508 20.578 23.188 1 78 16 ARG B N 1
ATOM 3026 C CA . ARG B 1 16 ? 15.531 19.828 24.438 1 78 16 ARG B CA 1
ATOM 3027 C C . ARG B 1 16 ? 14.547 20.406 25.453 1 78 16 ARG B C 1
ATOM 3029 O O . ARG B 1 16 ? 13.977 19.672 26.266 1 78 16 ARG B O 1
ATOM 3036 N N . ARG B 1 17 ? 14.328 21.672 25.344 1 73.81 17 ARG B N 1
ATOM 3037 C CA . ARG B 1 17 ? 13.469 22.359 26.297 1 73.81 17 ARG B CA 1
ATOM 3038 C C . ARG B 1 17 ? 12 22.203 25.922 1 73.81 17 ARG B C 1
ATOM 3040 O O . ARG B 1 17 ? 11.117 22.359 26.766 1 73.81 17 ARG B O 1
ATOM 3047 N N . ASP B 1 18 ? 11.883 21.875 24.656 1 72.38 18 ASP B N 1
ATOM 3048 C CA . ASP B 1 18 ? 10.508 21.656 24.234 1 72.38 18 ASP B CA 1
ATOM 3049 C C . ASP B 1 18 ? 9.977 20.328 24.766 1 72.38 18 ASP B C 1
ATOM 3051 O O . ASP B 1 18 ? 10.648 19.297 24.672 1 72.38 18 ASP B O 1
ATOM 3055 N N . HIS B 1 19 ? 8.922 20.281 25.5 1 64.94 19 HIS B N 1
ATOM 3056 C CA . HIS B 1 19 ? 8.391 19.078 26.141 1 64.94 19 HIS B CA 1
ATOM 3057 C C . HIS B 1 19 ? 7.652 18.203 25.141 1 64.94 19 HIS B C 1
ATOM 3059 O O . HIS B 1 19 ? 7.465 17 25.375 1 64.94 19 HIS B O 1
ATOM 3065 N N . VAL B 1 20 ? 7.363 18.672 24.047 1 65.31 20 VAL B N 1
ATOM 3066 C CA . VAL B 1 20 ? 6.5 17.938 23.125 1 65.31 20 VAL B CA 1
ATOM 3067 C C . VAL B 1 20 ? 7.316 17.422 21.953 1 65.31 20 VAL B C 1
ATOM 3069 O O . VAL B 1 20 ? 7.18 16.25 21.547 1 65.31 20 VAL B O 1
ATOM 3072 N N . LEU B 1 21 ? 8.32 18.125 21.531 1 68.38 21 LEU B N 1
ATOM 3073 C CA . LEU B 1 21 ? 8.992 17.828 20.266 1 68.38 21 LEU B CA 1
ATOM 3074 C C . LEU B 1 21 ? 9.859 16.578 20.391 1 68.38 21 LEU B C 1
ATOM 3076 O O . LEU B 1 21 ? 9.781 15.68 19.547 1 68.38 21 LEU B O 1
ATOM 3080 N N . PRO B 1 22 ? 10.617 16.531 21.484 1 71.12 22 PRO B N 1
ATOM 3081 C CA . PRO B 1 22 ? 11.438 15.32 21.594 1 71.12 22 PRO B CA 1
ATOM 3082 C C . PRO B 1 22 ? 10.602 14.047 21.719 1 71.12 22 PRO B C 1
ATOM 3084 O O . PRO B 1 22 ? 10.984 13 21.188 1 71.12 22 PRO B O 1
ATOM 3087 N N . ARG B 1 23 ? 9.492 14.125 22.375 1 72.56 23 ARG B N 1
ATOM 3088 C CA . ARG B 1 23 ? 8.609 12.969 22.516 1 72.56 23 ARG B CA 1
ATOM 3089 C C . ARG B 1 23 ? 8.016 12.57 21.172 1 72.56 23 ARG B C 1
ATOM 3091 O O . ARG B 1 23 ? 7.922 11.383 20.859 1 72.56 23 ARG B O 1
ATOM 3098 N N . LEU B 1 24 ? 7.699 13.508 20.453 1 70.69 24 LEU B N 1
ATOM 3099 C CA . LEU B 1 24 ? 7.102 13.234 19.156 1 70.69 24 LEU B CA 1
ATOM 3100 C C . LEU B 1 24 ? 8.125 12.633 18.203 1 70.69 24 LEU B C 1
ATOM 3102 O O . LEU B 1 24 ? 7.797 11.742 17.406 1 70.69 24 LEU B O 1
ATOM 3106 N N . ILE B 1 25 ? 9.344 13.062 18.391 1 72.38 25 ILE B N 1
ATOM 3107 C CA . ILE B 1 25 ? 10.422 12.625 17.516 1 72.38 25 ILE B CA 1
ATOM 3108 C C . ILE B 1 25 ? 10.695 11.133 17.75 1 72.38 25 ILE B C 1
ATOM 3110 O O . ILE B 1 25 ? 10.961 10.398 16.797 1 72.38 25 ILE B O 1
ATOM 3114 N N . VAL B 1 26 ? 10.547 10.711 18.953 1 75.06 26 VAL B N 1
ATOM 3115 C CA . VAL B 1 26 ? 10.844 9.312 19.281 1 75.06 26 VAL B CA 1
ATOM 3116 C C . VAL B 1 26 ? 9.578 8.477 19.156 1 75.06 26 VAL B C 1
ATOM 3118 O O . VAL B 1 26 ? 9.609 7.379 18.594 1 75.06 26 VAL B O 1
ATOM 3121 N N . LEU B 1 27 ? 8.523 8.977 19.547 1 76.06 27 LEU B N 1
ATOM 3122 C CA . LEU B 1 27 ? 7.301 8.188 19.688 1 76.06 27 LEU B CA 1
ATOM 3123 C C . LEU B 1 27 ? 6.648 7.961 18.328 1 76.06 27 LEU B C 1
ATOM 3125 O O . LEU B 1 27 ? 6.18 6.859 18.031 1 76.06 27 LEU B O 1
ATOM 3129 N N . LEU B 1 28 ? 6.734 8.961 17.547 1 74.88 28 LEU B N 1
ATOM 3130 C CA . LEU B 1 28 ? 5.973 8.859 16.312 1 74.88 28 LEU B CA 1
ATOM 3131 C C . LEU B 1 28 ? 6.613 7.848 15.359 1 74.88 28 LEU B C 1
ATOM 3133 O O . LEU B 1 28 ? 5.938 6.949 14.859 1 74.88 28 LEU B O 1
ATOM 3137 N N . PRO B 1 29 ? 7.914 7.918 15.18 1 75.25 29 PRO B N 1
ATOM 3138 C CA . PRO B 1 29 ? 8.531 6.902 14.32 1 75.25 29 PRO B CA 1
ATOM 3139 C C . PRO B 1 29 ? 8.383 5.488 14.883 1 75.25 29 PRO B C 1
ATOM 3141 O O . PRO B 1 29 ? 8.172 4.539 14.125 1 75.25 29 PRO B O 1
ATOM 3144 N N . THR B 1 30 ? 8.484 5.418 16.219 1 78.38 30 THR B N 1
ATOM 3145 C CA . THR B 1 30 ? 8.352 4.113 16.844 1 78.38 30 THR B CA 1
ATOM 3146 C C . THR B 1 30 ? 6.938 3.568 16.688 1 78.38 30 THR B C 1
ATOM 3148 O O . THR B 1 30 ? 6.758 2.393 16.359 1 78.38 30 THR B O 1
ATOM 3151 N N . LEU B 1 31 ? 6.027 4.469 16.844 1 76.44 31 LEU B N 1
ATOM 3152 C CA . LEU B 1 31 ? 4.637 4.066 16.672 1 76.44 31 LEU B CA 1
ATOM 3153 C C . LEU B 1 31 ? 4.355 3.68 15.227 1 76.44 31 LEU B C 1
ATOM 3155 O O . LEU B 1 31 ? 3.652 2.703 14.961 1 76.44 31 LEU B O 1
ATOM 3159 N N . MET B 1 32 ? 4.918 4.402 14.359 1 73.62 32 MET B N 1
ATOM 3160 C CA . MET B 1 32 ? 4.742 4.105 12.938 1 73.62 32 MET B CA 1
ATOM 3161 C C . MET B 1 32 ? 5.363 2.758 12.586 1 73.62 32 MET B C 1
ATOM 3163 O O . MET B 1 32 ? 4.762 1.967 11.859 1 73.62 32 MET B O 1
ATOM 3167 N N . LEU B 1 33 ? 6.523 2.541 13.156 1 76.5 33 LEU B N 1
ATOM 3168 C CA . LEU B 1 33 ? 7.219 1.285 12.891 1 76.5 33 LEU B CA 1
ATOM 3169 C C . LEU B 1 33 ? 6.43 0.102 13.438 1 76.5 33 LEU B C 1
ATOM 3171 O O . LEU B 1 33 ? 6.293 -0.923 12.773 1 76.5 33 LEU B O 1
ATOM 3175 N N . LEU B 1 34 ? 5.918 0.319 14.602 1 75.31 34 LEU B N 1
ATOM 3176 C CA . LEU B 1 34 ? 5.18 -0.771 15.227 1 75.31 34 LEU B CA 1
ATOM 3177 C C . LEU B 1 34 ? 3.859 -1.02 14.508 1 75.31 34 LEU B C 1
ATOM 3179 O O . LEU B 1 34 ? 3.482 -2.17 14.273 1 75.31 34 LEU B O 1
ATOM 3183 N N . LEU B 1 35 ? 3.295 0.077 14.164 1 72.88 35 LEU B N 1
ATOM 3184 C CA . LEU B 1 35 ? 2.02 -0.04 13.469 1 72.88 35 LEU B CA 1
ATOM 3185 C C . LEU B 1 35 ? 2.215 -0.641 12.078 1 72.88 35 LEU B C 1
ATOM 3187 O O . LEU B 1 35 ? 1.524 -1.593 11.711 1 72.88 35 LEU B O 1
ATOM 3191 N N . PHE B 1 36 ? 3.223 -0.179 11.375 1 72.38 36 PHE B N 1
ATOM 3192 C CA . PHE B 1 36 ? 3.428 -0.6 9.992 1 72.38 36 PHE B CA 1
ATOM 3193 C C . PHE B 1 36 ? 4.109 -1.962 9.938 1 72.38 36 PHE B C 1
ATOM 3195 O O . PHE B 1 36 ? 3.773 -2.795 9.094 1 72.38 36 PHE B O 1
ATOM 3202 N N . GLY B 1 37 ? 5.035 -2.086 10.867 1 72.88 37 GLY B N 1
ATOM 3203 C CA . GLY B 1 37 ? 5.781 -3.334 10.867 1 72.88 37 GLY B CA 1
ATOM 3204 C C . GLY B 1 37 ? 4.949 -4.523 11.305 1 72.88 37 GLY B C 1
ATOM 3205 O O . GLY B 1 37 ? 5.102 -5.625 10.766 1 72.88 37 GLY B O 1
ATOM 3206 N N . TYR B 1 38 ? 3.953 -4.25 12.172 1 74.62 38 TYR B N 1
ATOM 3207 C CA . TYR B 1 38 ? 3.162 -5.367 12.672 1 74.62 38 TYR B CA 1
ATOM 3208 C C . TYR B 1 38 ? 1.807 -5.434 11.984 1 74.62 38 TYR B C 1
ATOM 3210 O O . TYR B 1 38 ? 1.263 -6.52 11.766 1 74.62 38 TYR B O 1
ATOM 3218 N N . ALA B 1 39 ? 1.326 -4.289 11.594 1 71.5 39 ALA B N 1
ATOM 3219 C CA . ALA B 1 39 ? -0.044 -4.246 11.094 1 71.5 39 ALA B CA 1
ATOM 3220 C C . ALA B 1 39 ? -0.103 -4.668 9.625 1 71.5 39 ALA B C 1
ATOM 3222 O O . ALA B 1 39 ? -1.016 -5.391 9.219 1 71.5 39 ALA B O 1
ATOM 3223 N N . ILE B 1 40 ? 0.881 -4.273 8.922 1 75.12 40 ILE B N 1
ATOM 3224 C CA . ILE B 1 40 ? 0.838 -4.516 7.48 1 75.12 40 ILE B CA 1
ATOM 3225 C C . ILE B 1 40 ? 1.417 -5.891 7.168 1 75.12 40 ILE B C 1
ATOM 3227 O O . ILE B 1 40 ? 2.572 -6.176 7.496 1 75.12 40 ILE B O 1
ATOM 3231 N N . ASN B 1 41 ? 0.67 -6.824 6.73 1 75.75 41 ASN B N 1
ATOM 3232 C CA . ASN B 1 41 ? 1.085 -8.156 6.297 1 75.75 41 ASN B CA 1
ATOM 3233 C C . ASN B 1 41 ? 0.467 -8.523 4.949 1 75.75 41 ASN B C 1
ATOM 3235 O O . ASN B 1 41 ? -0.751 -8.672 4.844 1 75.75 41 ASN B O 1
ATOM 3239 N N . PHE B 1 42 ? 1.338 -8.586 3.979 1 71 42 PHE B N 1
ATOM 3240 C CA . PHE B 1 42 ? 0.874 -8.906 2.635 1 71 42 PHE B CA 1
ATOM 3241 C C . PHE B 1 42 ? 0.701 -10.414 2.465 1 71 42 PHE B C 1
ATOM 3243 O O . PHE B 1 42 ? 0.064 -10.867 1.513 1 71 42 PHE B O 1
ATOM 3250 N N . THR B 1 43 ? 1.296 -11.156 3.402 1 75.44 43 THR B N 1
ATOM 3251 C CA . THR B 1 43 ? 1.134 -12.602 3.305 1 75.44 43 THR B CA 1
ATOM 3252 C C . THR B 1 43 ? -0.16 -13.047 3.98 1 75.44 43 THR B C 1
ATOM 3254 O O . THR B 1 43 ? -0.315 -12.898 5.195 1 75.44 43 THR B O 1
ATOM 3257 N N . LEU B 1 44 ? -1.02 -13.539 3.146 1 80.94 44 LEU B N 1
ATOM 3258 C CA . LEU B 1 44 ? -2.348 -13.898 3.631 1 80.94 44 LEU B CA 1
ATOM 3259 C C . LEU B 1 44 ? -2.322 -15.258 4.328 1 80.94 44 LEU B C 1
ATOM 3261 O O . LEU B 1 44 ? -1.611 -16.172 3.895 1 80.94 44 LEU B O 1
ATOM 3265 N N . GLU B 1 45 ? -2.965 -15.258 5.426 1 83 45 GLU B N 1
ATOM 3266 C CA . GLU B 1 45 ? -3.219 -16.531 6.105 1 83 45 GLU B CA 1
ATOM 3267 C C . GLU B 1 45 ? -4.699 -16.703 6.422 1 83 45 GLU B C 1
ATOM 3269 O O . GLU B 1 45 ? -5.449 -15.719 6.469 1 83 45 GLU B O 1
ATOM 3274 N N . ASN B 1 46 ? -5.109 -17.938 6.484 1 88 46 ASN B N 1
ATOM 3275 C CA . ASN B 1 46 ? -6.48 -18.266 6.863 1 88 46 ASN B CA 1
ATOM 3276 C C . ASN B 1 46 ? -7.492 -17.625 5.914 1 88 46 ASN B C 1
ATOM 3278 O O . ASN B 1 46 ? -8.438 -16.953 6.359 1 88 46 ASN B O 1
ATOM 3282 N N . ILE B 1 47 ? -7.152 -17.734 4.641 1 90.38 47 ILE B N 1
ATOM 3283 C CA . ILE B 1 47 ? -8.062 -17.203 3.629 1 90.38 47 ILE B CA 1
ATOM 3284 C C . ILE B 1 47 ? -9.406 -17.922 3.717 1 90.38 47 ILE B C 1
ATOM 3286 O O . ILE B 1 47 ? -9.469 -19.141 3.639 1 90.38 47 ILE B O 1
ATOM 3290 N N . PRO B 1 48 ? -10.422 -17.188 3.945 1 92.5 48 PRO B N 1
ATOM 3291 C CA . PRO B 1 48 ? -11.727 -17.844 4.059 1 92.5 48 PRO B CA 1
ATOM 3292 C C . PRO B 1 48 ? -12.172 -18.5 2.752 1 92.5 48 PRO B C 1
ATOM 3294 O O . PRO B 1 48 ? -12.297 -17.828 1.729 1 92.5 48 PRO B O 1
ATOM 3297 N N . LEU B 1 49 ? -12.453 -19.734 2.848 1 95.56 49 LEU B N 1
ATOM 3298 C CA . LEU B 1 49 ? -12.766 -20.562 1.684 1 95.56 49 LEU B CA 1
ATOM 3299 C C . LEU B 1 49 ? -14.188 -21.109 1.772 1 95.56 49 LEU B C 1
ATOM 3301 O O . LEU B 1 49 ? -14.617 -21.578 2.834 1 95.56 49 LEU B O 1
ATOM 3305 N N . ALA B 1 50 ? -14.969 -20.891 0.689 1 96.31 50 ALA B N 1
ATOM 3306 C CA . ALA B 1 50 ? -16.25 -21.562 0.524 1 96.31 50 ALA B CA 1
ATOM 3307 C C . ALA B 1 50 ? -16.141 -22.75 -0.425 1 96.31 50 ALA B C 1
ATOM 3309 O O . ALA B 1 50 ? -15.57 -22.625 -1.511 1 96.31 50 ALA B O 1
ATOM 3310 N N . VAL B 1 51 ? -16.641 -23.906 0.003 1 96.75 51 VAL B N 1
ATOM 3311 C CA . VAL B 1 51 ? -16.453 -25.094 -0.812 1 96.75 51 VAL B CA 1
ATOM 3312 C C . VAL B 1 51 ? -17.797 -25.781 -1.048 1 96.75 51 VAL B C 1
ATOM 3314 O O . VAL B 1 51 ? -18.625 -25.859 -0.144 1 96.75 51 VAL B O 1
ATOM 3317 N N . TYR B 1 52 ? -18.016 -26.078 -2.256 1 95.94 52 TYR B N 1
ATOM 3318 C CA . TYR B 1 52 ? -19.031 -27.062 -2.623 1 95.94 52 TYR B CA 1
ATOM 3319 C C . TYR B 1 52 ? -18.406 -28.344 -3.145 1 95.94 52 TYR B C 1
ATOM 3321 O O . TYR B 1 52 ? -17.859 -28.359 -4.25 1 95.94 52 TYR B O 1
ATOM 3329 N N . ASP B 1 53 ? -18.406 -29.312 -2.367 1 95.38 53 ASP B N 1
ATOM 3330 C CA . ASP B 1 53 ? -17.812 -30.609 -2.707 1 95.38 53 ASP B CA 1
ATOM 3331 C C . ASP B 1 53 ? -18.891 -31.609 -3.129 1 95.38 53 ASP B C 1
ATOM 3333 O O . ASP B 1 53 ? -19.406 -32.375 -2.297 1 95.38 53 ASP B O 1
ATOM 3337 N N . ALA B 1 54 ? -19.078 -31.656 -4.414 1 93 54 ALA B N 1
ATOM 3338 C CA . ALA B 1 54 ? -20.078 -32.594 -4.922 1 93 54 ALA B CA 1
ATOM 3339 C C . ALA B 1 54 ? -19.531 -34 -4.949 1 93 54 ALA B C 1
ATOM 3341 O O . ALA B 1 54 ? -20.312 -34.969 -5.027 1 93 54 ALA B O 1
ATOM 3342 N N . SER B 1 55 ? -18.297 -34.219 -4.93 1 91.31 55 SER B N 1
ATOM 3343 C CA . SER B 1 55 ? -17.672 -35.531 -5.07 1 91.31 55 SER B CA 1
ATOM 3344 C C . SER B 1 55 ? -17.656 -36.281 -3.74 1 91.31 55 SER B C 1
ATOM 3346 O O . SER B 1 55 ? -17.938 -37.469 -3.691 1 91.31 55 SER B O 1
ATOM 3348 N N . GLN B 1 56 ? -17.219 -35.625 -2.707 1 91.75 56 GLN B N 1
ATOM 3349 C CA . GLN B 1 56 ? -17.109 -36.156 -1.361 1 91.75 56 GLN B CA 1
ATOM 3350 C C . GLN B 1 56 ? -16.328 -37.469 -1.365 1 91.75 56 GLN B C 1
ATOM 3352 O O . GLN B 1 56 ? -16.781 -38.469 -0.809 1 91.75 56 GLN B O 1
ATOM 3357 N N . ASP B 1 57 ? -15.266 -37.5 -2.08 1 92.06 57 ASP B N 1
ATOM 3358 C CA . ASP B 1 57 ? -14.438 -38.719 -2.174 1 92.06 57 ASP B CA 1
ATOM 3359 C C . ASP B 1 57 ? -13.016 -38.438 -1.694 1 92.06 57 ASP B C 1
ATOM 3361 O O . ASP B 1 57 ? -12.75 -37.375 -1.094 1 92.06 57 ASP B O 1
ATOM 3365 N N . ARG B 1 58 ? -12.172 -39.375 -1.831 1 90.06 58 ARG B N 1
ATOM 3366 C CA . ARG B 1 58 ? -10.82 -39.281 -1.294 1 90.06 58 ARG B CA 1
ATOM 3367 C C . ARG B 1 58 ? -10.039 -38.156 -1.947 1 90.06 58 ARG B C 1
ATOM 3369 O O . ARG B 1 58 ? -9.219 -37.5 -1.297 1 90.06 58 ARG B O 1
ATOM 3376 N N . ILE B 1 59 ? -10.344 -37.969 -3.209 1 88.31 59 ILE B N 1
ATOM 3377 C CA . ILE B 1 59 ? -9.633 -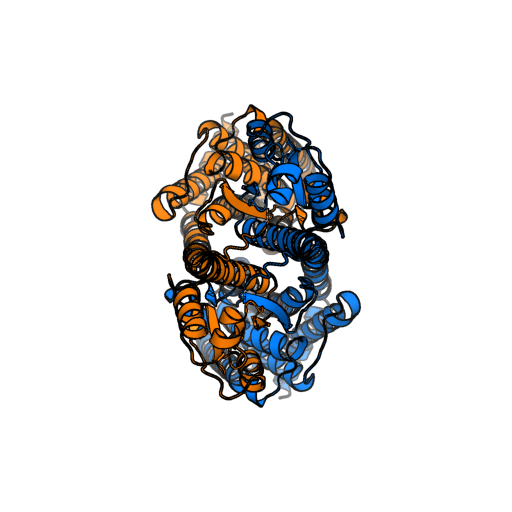36.906 -3.945 1 88.31 59 ILE B CA 1
ATOM 3378 C C . ILE B 1 59 ? -10.016 -35.531 -3.398 1 88.31 59 ILE B C 1
ATOM 3380 O O . ILE B 1 59 ? -9.148 -34.719 -3.107 1 88.31 59 ILE B O 1
ATOM 3384 N N . SER B 1 60 ? -11.297 -35.312 -3.264 1 91.12 60 SER B N 1
ATOM 3385 C CA . SER B 1 60 ? -11.758 -34.031 -2.74 1 91.12 60 SER B CA 1
ATOM 3386 C C . SER B 1 60 ? -11.312 -33.844 -1.297 1 91.12 60 SER B C 1
ATOM 3388 O O . SER B 1 60 ? -10.969 -32.719 -0.9 1 91.12 60 SER B O 1
ATOM 3390 N N . GLN B 1 61 ? -11.242 -34.875 -0.546 1 92.75 61 GLN B N 1
ATOM 3391 C CA . GLN B 1 61 ? -10.805 -34.781 0.842 1 92.75 61 GLN B CA 1
ATOM 3392 C C . GLN B 1 61 ? -9.312 -34.438 0.925 1 92.75 61 GLN B C 1
ATOM 3394 O O . GLN B 1 61 ? -8.898 -33.656 1.765 1 92.75 61 GLN B O 1
ATOM 3399 N N . THR B 1 62 ? -8.57 -35.094 0.087 1 91.12 62 THR B N 1
ATOM 3400 C CA . THR B 1 62 ? -7.141 -34.812 0.053 1 91.12 62 THR B CA 1
ATOM 3401 C C . THR B 1 62 ? -6.887 -33.375 -0.362 1 91.12 62 THR B C 1
ATOM 3403 O O . THR B 1 62 ? -6.012 -32.719 0.194 1 91.12 62 THR B O 1
ATOM 3406 N N . LEU B 1 63 ? -7.66 -32.938 -1.312 1 92 63 LEU B N 1
ATOM 3407 C CA . LEU B 1 63 ? -7.535 -31.562 -1.77 1 92 63 LEU B CA 1
ATOM 3408 C C . LEU B 1 63 ? -7.871 -30.578 -0.647 1 92 63 LEU B C 1
ATOM 3410 O O . LEU B 1 63 ? -7.125 -29.625 -0.404 1 92 63 LEU B O 1
ATOM 3414 N N . LEU B 1 64 ? -8.969 -30.812 0.02 1 93 64 LEU B N 1
ATOM 3415 C CA . LEU B 1 64 ? -9.398 -29.938 1.103 1 93 64 LEU B CA 1
ATOM 3416 C C . LEU B 1 64 ? -8.391 -29.953 2.248 1 93 64 LEU B C 1
ATOM 3418 O O . LEU B 1 64 ? -8.133 -28.922 2.873 1 93 64 LEU B O 1
ATOM 3422 N N . ALA B 1 65 ? -7.828 -31.094 2.529 1 93.44 65 ALA B N 1
ATOM 3423 C CA . ALA B 1 65 ? -6.809 -31.219 3.566 1 93.44 65 ALA B CA 1
ATOM 3424 C C . ALA B 1 65 ? -5.562 -30.422 3.199 1 93.44 65 ALA B C 1
ATOM 3426 O O . ALA B 1 65 ? -4.961 -29.766 4.059 1 93.44 65 ALA B O 1
ATOM 3427 N N . GLU B 1 66 ? -5.246 -30.5 1.933 1 92.38 66 GLU B N 1
ATOM 3428 C CA . GLU B 1 66 ? -4.078 -29.75 1.475 1 92.38 66 GLU B CA 1
ATOM 3429 C C . GLU B 1 66 ? -4.324 -28.25 1.527 1 92.38 66 GLU B C 1
ATOM 3431 O O . GLU B 1 66 ? -3.424 -27.469 1.87 1 92.38 66 GLU B O 1
ATOM 3436 N N . LEU B 1 67 ? -5.5 -27.844 1.201 1 92.88 67 LEU B N 1
ATOM 3437 C CA . LEU B 1 67 ? -5.844 -26.422 1.181 1 92.88 67 LEU B CA 1
ATOM 3438 C C . LEU B 1 67 ? -5.848 -25.844 2.592 1 92.88 67 LEU B C 1
ATOM 3440 O O . LEU B 1 67 ? -5.512 -24.672 2.789 1 92.88 67 LEU B O 1
ATOM 3444 N N . THR B 1 68 ? -6.203 -26.625 3.547 1 92.31 68 THR B N 1
ATOM 3445 C CA . THR B 1 68 ? -6.305 -26.125 4.914 1 92.31 68 THR B CA 1
ATOM 3446 C C . THR B 1 68 ? -4.996 -26.344 5.672 1 92.31 68 THR B C 1
ATOM 3448 O O . THR B 1 68 ? -4.875 -25.969 6.836 1 92.31 68 THR B O 1
ATOM 3451 N N . ARG B 1 69 ? -4.07 -26.906 5 1 89.88 69 ARG B N 1
ATOM 3452 C CA . ARG B 1 69 ? -2.773 -27.156 5.621 1 89.88 69 ARG B CA 1
ATOM 3453 C C . ARG B 1 69 ? -2.027 -25.859 5.875 1 89.88 69 ARG B C 1
ATOM 3455 O O . ARG B 1 69 ? -2.111 -24.922 5.078 1 89.88 69 ARG B O 1
ATOM 3462 N N . ASP B 1 70 ? -1.296 -25.672 6.969 1 85.94 70 ASP B N 1
ATOM 3463 C CA . ASP B 1 70 ? -0.423 -24.562 7.332 1 85.94 70 ASP B CA 1
ATOM 3464 C C . ASP B 1 70 ? -1.199 -23.25 7.375 1 85.94 70 ASP B C 1
ATOM 3466 O O . ASP B 1 70 ? -0.672 -22.203 7 1 85.94 70 ASP B O 1
ATOM 3470 N N . ASN B 1 71 ? -2.457 -23.359 7.613 1 84.75 71 ASN B N 1
ATOM 3471 C CA . ASN B 1 71 ? -3.332 -22.203 7.793 1 84.75 71 ASN B CA 1
ATOM 3472 C C . ASN B 1 71 ? -3.418 -21.359 6.523 1 84.75 71 ASN B C 1
ATOM 3474 O O . ASN B 1 71 ? -3.553 -20.141 6.59 1 84.75 71 ASN B O 1
ATOM 3478 N N . ARG B 1 72 ? -3.289 -22.031 5.336 1 87.38 72 ARG B N 1
ATOM 3479 C CA . ARG B 1 72 ? -3.414 -21.328 4.07 1 87.38 72 ARG B CA 1
ATOM 3480 C C . ARG B 1 72 ? -4.844 -20.844 3.852 1 87.38 72 ARG B C 1
ATOM 3482 O O . ARG B 1 72 ? -5.082 -19.656 3.641 1 87.38 72 ARG B O 1
ATOM 3489 N N . PHE B 1 73 ? -5.711 -21.891 3.939 1 93.06 73 PHE B N 1
ATOM 3490 C CA . PHE B 1 73 ? -7.133 -21.594 3.799 1 93.06 73 PHE B CA 1
ATOM 3491 C C . PHE B 1 73 ? -7.906 -22.062 5.023 1 93.06 73 PHE B C 1
ATOM 3493 O O . PHE B 1 73 ? -7.5 -23.031 5.688 1 93.06 73 PHE B O 1
ATOM 3500 N N . ARG B 1 74 ? -8.93 -21.344 5.34 1 93.81 74 ARG B N 1
ATOM 3501 C CA . ARG B 1 74 ? -9.883 -21.75 6.367 1 93.81 74 ARG B CA 1
ATOM 3502 C C . ARG B 1 74 ? -11.266 -22 5.766 1 93.81 74 ARG B C 1
ATOM 3504 O O . ARG B 1 74 ? -11.805 -21.141 5.07 1 93.81 74 ARG B O 1
ATOM 3511 N N . LEU B 1 75 ? -11.75 -23.141 6.055 1 95 75 LEU B N 1
ATOM 3512 C CA . LEU B 1 75 ? -13.086 -23.453 5.566 1 95 75 LEU B CA 1
ATOM 3513 C C . LEU B 1 75 ? -14.141 -22.609 6.281 1 95 75 LEU B C 1
ATOM 3515 O O . LEU B 1 75 ? -14.508 -22.906 7.422 1 95 75 LEU B O 1
ATOM 3519 N N . ALA B 1 76 ? -14.664 -21.672 5.594 1 94.06 76 ALA B N 1
ATOM 3520 C CA . ALA B 1 76 ? -15.625 -20.734 6.191 1 94.06 76 ALA B CA 1
ATOM 3521 C C . ALA B 1 76 ? -17.062 -21.203 5.953 1 94.06 76 ALA B C 1
ATOM 3523 O O . ALA B 1 76 ? -17.922 -21.047 6.82 1 94.06 76 ALA B O 1
ATOM 3524 N N . VAL B 1 77 ? -17.312 -21.688 4.715 1 94.88 77 VAL B N 1
ATOM 3525 C CA . VAL B 1 77 ? -18.688 -22.062 4.359 1 94.88 77 VAL B CA 1
ATOM 3526 C C . VAL B 1 77 ? -18.656 -23.359 3.557 1 94.88 77 VAL B C 1
ATOM 3528 O O . VAL B 1 77 ? -17.828 -23.531 2.66 1 94.88 77 VAL B O 1
ATOM 3531 N N . ARG B 1 78 ? -19.422 -24.266 3.975 1 96.06 78 ARG B N 1
ATOM 3532 C CA . ARG B 1 78 ? -19.734 -25.422 3.141 1 96.06 78 ARG B CA 1
ATOM 3533 C C . ARG B 1 78 ? -21.031 -25.219 2.387 1 96.06 78 ARG B C 1
ATOM 3535 O O . ARG B 1 78 ? -22.125 -25.375 2.957 1 96.06 78 ARG B O 1
ATOM 3542 N N . ALA B 1 79 ? -20.875 -24.922 1.134 1 95.19 79 ALA B N 1
ATOM 3543 C CA . ALA B 1 79 ? -22.047 -24.578 0.325 1 95.19 79 ALA B CA 1
ATOM 3544 C C . ALA B 1 79 ? -22.797 -25.828 -0.107 1 95.19 79 ALA B C 1
ATOM 3546 O O . ALA B 1 79 ? -22.203 -26.906 -0.219 1 95.19 79 ALA B O 1
ATOM 3547 N N . GLU B 1 80 ? -24.078 -25.641 -0.331 1 93.94 80 GLU B N 1
ATOM 3548 C CA . GLU B 1 80 ? -24.922 -26.766 -0.728 1 93.94 80 GLU B CA 1
ATOM 3549 C C . GLU B 1 80 ? -25.078 -26.828 -2.244 1 93.94 80 GLU B C 1
ATOM 3551 O O . GLU B 1 80 ? -25.625 -27.797 -2.775 1 93.94 80 GLU B O 1
ATOM 3556 N N . SER B 1 81 ? -24.656 -25.797 -2.895 1 93.81 81 SER B N 1
ATOM 3557 C CA . SER B 1 81 ? -24.719 -25.719 -4.352 1 93.81 81 SER B CA 1
ATOM 3558 C C . SER B 1 81 ? -23.562 -24.891 -4.898 1 93.81 81 SER B C 1
ATOM 3560 O O . SER B 1 81 ? -22.906 -24.141 -4.152 1 93.81 81 SER B O 1
ATOM 3562 N N . PRO B 1 82 ? -23.266 -25.109 -6.184 1 92.12 82 PRO B N 1
ATOM 3563 C CA . PRO B 1 82 ? -22.219 -24.266 -6.793 1 92.12 82 PRO B CA 1
ATOM 3564 C C . PRO B 1 82 ? -22.516 -22.781 -6.676 1 92.12 82 PRO B C 1
ATOM 3566 O O . PRO B 1 82 ? -21.609 -21.984 -6.445 1 92.12 82 PRO B O 1
ATOM 3569 N N . GLU B 1 83 ? -23.766 -22.422 -6.793 1 91.38 83 GLU B N 1
ATOM 3570 C CA . GLU B 1 83 ? -24.172 -21.016 -6.68 1 91.38 83 GLU B CA 1
ATOM 3571 C C . GLU B 1 83 ? -23.969 -20.5 -5.258 1 91.38 83 GLU B C 1
ATOM 3573 O O . GLU B 1 83 ? -23.688 -19.312 -5.059 1 91.38 83 GLU B O 1
ATOM 3578 N N . GLY B 1 84 ? -24.078 -21.422 -4.363 1 94.44 84 GLY B N 1
ATOM 3579 C CA . GLY B 1 84 ? -23.875 -21.047 -2.973 1 94.44 84 GLY B CA 1
ATOM 3580 C C . GLY B 1 84 ? -22.453 -20.609 -2.674 1 94.44 84 GLY B C 1
ATOM 3581 O O . GLY B 1 84 ? -22.234 -19.812 -1.761 1 94.44 84 GLY B O 1
ATOM 3582 N N . VAL B 1 85 ? -21.547 -21.125 -3.443 1 93.56 85 VAL B N 1
ATOM 3583 C CA . VAL B 1 85 ? -20.141 -20.766 -3.271 1 93.56 85 VAL B CA 1
ATOM 3584 C C . VAL B 1 85 ? -19.938 -19.312 -3.66 1 93.56 85 VAL B C 1
ATOM 3586 O O . VAL B 1 85 ? -19.312 -18.547 -2.918 1 93.56 85 VAL B O 1
ATOM 3589 N N . VAL B 1 86 ? -20.531 -18.922 -4.762 1 91.06 86 VAL B N 1
ATOM 3590 C CA . VAL B 1 86 ? -20.406 -17.547 -5.25 1 91.06 86 VAL B CA 1
ATOM 3591 C C . VAL B 1 86 ? -21.172 -16.594 -4.324 1 91.06 86 VAL B C 1
ATOM 3593 O O . VAL B 1 86 ? -20.703 -15.484 -4.043 1 91.06 86 VAL B O 1
ATOM 3596 N N . ALA B 1 87 ? -22.297 -17.062 -3.838 1 91.56 87 ALA B N 1
ATOM 3597 C CA . ALA B 1 87 ? -23.094 -16.266 -2.916 1 91.56 87 ALA B CA 1
ATOM 3598 C C . ALA B 1 87 ? -22.328 -15.992 -1.624 1 91.56 87 ALA B C 1
ATOM 3600 O O . ALA B 1 87 ? -22.438 -14.906 -1.05 1 91.56 87 ALA B O 1
ATOM 3601 N N . ALA B 1 88 ? -21.594 -16.969 -1.193 1 93.69 88 ALA B N 1
ATOM 3602 C CA . ALA B 1 88 ? -20.797 -16.797 0.015 1 93.69 88 ALA B CA 1
ATOM 3603 C C . ALA B 1 88 ? -19.719 -15.734 -0.186 1 93.69 88 ALA B C 1
ATOM 3605 O O . ALA B 1 88 ? -19.406 -14.977 0.737 1 93.69 88 ALA B O 1
ATOM 3606 N N . VAL B 1 89 ? -19.203 -15.641 -1.354 1 91.12 89 VAL B N 1
ATOM 3607 C CA . VAL B 1 89 ? -18.203 -14.625 -1.683 1 91.12 89 VAL B CA 1
ATOM 3608 C C . VAL B 1 89 ? -18.859 -13.25 -1.766 1 91.12 89 VAL B C 1
ATOM 3610 O O . VAL B 1 89 ? -18.328 -12.266 -1.247 1 91.12 89 VAL B O 1
ATOM 3613 N N . ASP B 1 90 ? -20.094 -13.227 -2.307 1 87.12 90 ASP B N 1
ATOM 3614 C CA . ASP B 1 90 ? -20.859 -11.984 -2.416 1 87.12 90 ASP B CA 1
ATOM 3615 C C . ASP B 1 90 ? -21.156 -11.406 -1.037 1 87.12 90 ASP B C 1
ATOM 3617 O O . ASP B 1 90 ? -21.109 -10.188 -0.843 1 87.12 90 ASP B O 1
ATOM 3621 N N . ARG B 1 91 ? -21.422 -12.328 -0.162 1 89 91 ARG B N 1
ATOM 3622 C CA . ARG B 1 91 ? -21.859 -11.914 1.17 1 89 91 ARG B CA 1
ATOM 3623 C C . ARG B 1 91 ? -20.656 -11.602 2.061 1 89 91 ARG B C 1
ATOM 3625 O O . ARG B 1 91 ? -20.828 -11.133 3.189 1 89 91 ARG B O 1
ATOM 3632 N N . GLY B 1 92 ? -19.516 -11.844 1.525 1 86.62 92 GLY B N 1
ATOM 3633 C CA . GLY B 1 92 ? -18.328 -11.531 2.291 1 86.62 92 GLY B CA 1
ATOM 3634 C C . GLY B 1 92 ? -17.969 -12.602 3.314 1 86.62 92 GLY B C 1
ATOM 3635 O O . GLY B 1 92 ? -17.109 -12.391 4.164 1 86.62 92 GLY B O 1
ATOM 3636 N N . GLN B 1 93 ? -18.656 -13.734 3.234 1 91.38 93 GLN B N 1
ATOM 3637 C CA . GLN B 1 93 ? -18.375 -14.828 4.156 1 91.38 93 GLN B CA 1
ATOM 3638 C C . GLN B 1 93 ? -17.109 -15.578 3.736 1 91.38 93 GLN B C 1
ATOM 3640 O O . GLN B 1 93 ? -16.453 -16.203 4.566 1 91.38 93 GLN B O 1
ATOM 3645 N N . ALA B 1 94 ? -16.828 -15.586 2.475 1 93.38 94 ALA B N 1
ATOM 3646 C CA . ALA B 1 94 ? -15.633 -16.172 1.886 1 93.38 94 ALA B CA 1
ATOM 3647 C C . ALA B 1 94 ? -15.031 -15.266 0.822 1 93.38 94 ALA B C 1
ATOM 3649 O O . ALA B 1 94 ? -15.688 -14.328 0.357 1 93.38 94 ALA B O 1
ATOM 3650 N N . ARG B 1 95 ? -13.82 -15.5 0.601 1 92.81 95 ARG B N 1
ATOM 3651 C CA . ARG B 1 95 ? -13.164 -14.703 -0.427 1 92.81 95 ARG B CA 1
ATOM 3652 C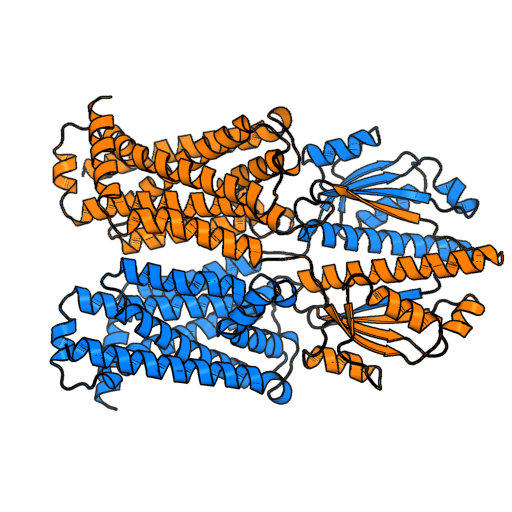 C . ARG B 1 95 ? -12.68 -15.578 -1.576 1 92.81 95 ARG B C 1
ATOM 3654 O O . ARG B 1 95 ? -12.266 -15.07 -2.621 1 92.81 95 ARG B O 1
ATOM 3661 N N . VAL B 1 96 ? -12.594 -16.844 -1.338 1 93.56 96 VAL B N 1
ATOM 3662 C CA . VAL B 1 96 ? -12.297 -17.828 -2.367 1 93.56 96 VAL B CA 1
ATOM 3663 C C . VAL B 1 96 ? -13.367 -18.922 -2.361 1 93.56 96 VAL B C 1
ATOM 3665 O O . VAL B 1 96 ? -13.844 -19.328 -1.298 1 93.56 96 VAL B O 1
ATOM 3668 N N . GLY B 1 97 ? -13.805 -19.266 -3.561 1 94.44 97 GLY B N 1
ATOM 3669 C CA . GLY B 1 97 ? -14.758 -20.359 -3.715 1 94.44 97 GLY B CA 1
ATOM 3670 C C . GLY B 1 97 ? -14.211 -21.5 -4.539 1 94.44 97 GLY B C 1
ATOM 3671 O O . GLY B 1 97 ? -13.492 -21.297 -5.516 1 94.44 97 GLY B O 1
ATOM 3672 N N . LEU B 1 98 ? -14.523 -22.703 -4.113 1 94.69 98 LEU B N 1
ATOM 3673 C CA . LEU B 1 98 ? -14.094 -23.906 -4.805 1 94.69 98 LEU B CA 1
ATOM 3674 C C . LEU B 1 98 ? -15.266 -24.844 -5.039 1 94.69 98 LEU B C 1
ATOM 3676 O O . LEU B 1 98 ? -16.047 -25.125 -4.117 1 94.69 98 LEU B O 1
ATOM 3680 N N . VAL B 1 99 ? -15.414 -25.281 -6.281 1 94.12 99 VAL B N 1
ATOM 3681 C CA . VAL B 1 99 ? -16.438 -26.25 -6.637 1 94.12 99 VAL B CA 1
ATOM 3682 C C . VAL B 1 99 ? -15.781 -27.531 -7.164 1 94.12 99 VAL B C 1
ATOM 3684 O O . VAL B 1 99 ? -15.086 -27.5 -8.18 1 94.12 99 VAL B O 1
ATOM 3687 N N . VAL B 1 100 ? -15.969 -28.609 -6.508 1 93.5 100 VAL B N 1
ATOM 3688 C CA . VAL B 1 100 ? -15.492 -29.922 -6.934 1 93.5 100 VAL B CA 1
ATOM 3689 C C . VAL B 1 100 ? -16.641 -30.719 -7.539 1 93.5 100 VAL B C 1
ATOM 3691 O O . VAL B 1 100 ? -17.625 -31.031 -6.855 1 93.5 100 VAL B O 1
ATOM 3694 N N . PRO B 1 101 ? -16.484 -30.922 -8.766 1 92.06 101 PRO B N 1
ATOM 3695 C CA . PRO B 1 101 ? -17.578 -31.656 -9.406 1 92.06 101 PRO B CA 1
ATOM 3696 C C . PRO B 1 101 ? -17.703 -33.094 -8.898 1 92.06 101 PRO B C 1
ATOM 3698 O O . PRO B 1 101 ? -16.781 -33.594 -8.25 1 92.06 101 PRO B O 1
ATOM 3701 N N . LYS B 1 102 ? -18.812 -33.688 -9.227 1 91.69 102 LYS B N 1
ATOM 3702 C CA . LYS B 1 102 ? -19.078 -35.062 -8.789 1 91.69 102 LYS B CA 1
ATOM 3703 C C . LYS B 1 102 ? -18.141 -36.062 -9.492 1 91.69 102 LYS B C 1
ATOM 3705 O O . LYS B 1 102 ? -17.719 -35.812 -10.625 1 91.69 102 LYS B O 1
ATOM 3710 N N . GLY B 1 103 ? -17.781 -37.094 -8.789 1 89.94 103 GLY B N 1
ATOM 3711 C CA . GLY B 1 103 ? -17.047 -38.219 -9.359 1 89.94 103 GLY B CA 1
ATOM 3712 C C . GLY B 1 103 ? -15.594 -37.906 -9.641 1 89.94 103 GLY B C 1
ATOM 3713 O O . GLY B 1 103 ? -15.062 -38.312 -10.68 1 89.94 103 GLY B O 1
ATOM 3714 N N . ALA B 1 104 ? -15 -37.188 -8.766 1 87.94 104 ALA B N 1
ATOM 3715 C CA . ALA B 1 104 ? -13.602 -36.812 -8.961 1 87.94 104 ALA B CA 1
ATOM 3716 C C . ALA B 1 104 ? -12.695 -38.031 -8.945 1 87.94 104 ALA B C 1
ATOM 3718 O O . ALA B 1 104 ? -11.82 -38.188 -9.805 1 87.94 104 ALA B O 1
ATOM 3719 N N . LEU B 1 105 ? -12.914 -38.938 -8.031 1 87.44 105 LEU B N 1
ATOM 3720 C CA . LEU B 1 105 ? -12.102 -40.156 -7.902 1 87.44 105 LEU B CA 1
ATOM 3721 C C . LEU B 1 105 ? -12.211 -41.031 -9.148 1 87.44 105 LEU B C 1
ATOM 3723 O O . LEU B 1 105 ? -11.203 -41.5 -9.672 1 87.44 105 LEU B O 1
ATOM 3727 N N . GLU B 1 106 ? -13.445 -41.25 -9.594 1 87 106 GLU B N 1
ATOM 3728 C CA . GLU B 1 106 ? -13.688 -42.062 -10.773 1 87 106 GLU B CA 1
ATOM 3729 C C . GLU B 1 106 ? -13.016 -41.5 -12.008 1 87 106 GLU B C 1
ATOM 3731 O O . GLU B 1 106 ? -12.43 -42.219 -12.805 1 87 106 GLU B O 1
ATOM 3736 N N . ARG B 1 107 ? -13.094 -40.219 -12.188 1 84.75 107 ARG B N 1
ATOM 3737 C CA . ARG B 1 107 ? -12.484 -39.562 -13.336 1 84.75 107 ARG B CA 1
ATOM 3738 C C . ARG B 1 107 ? -10.961 -39.656 -13.297 1 84.75 107 ARG B C 1
ATOM 3740 O O . ARG B 1 107 ? -10.328 -39.938 -14.312 1 84.75 107 ARG B O 1
ATOM 3747 N N . VAL B 1 108 ? -10.438 -39.5 -12.141 1 82.06 108 VAL B N 1
ATOM 3748 C CA . VAL B 1 108 ? -8.992 -39.562 -11.977 1 82.06 108 VAL B CA 1
ATOM 3749 C C . VAL B 1 108 ? -8.516 -41 -12.242 1 82.06 108 VAL B C 1
ATOM 3751 O O . VAL B 1 108 ? -7.465 -41.188 -12.859 1 82.06 108 VAL B O 1
ATOM 3754 N N . ARG B 1 109 ? -9.258 -41.969 -11.828 1 79.81 109 ARG B N 1
ATOM 3755 C CA . ARG B 1 109 ? -8.914 -43.375 -12.039 1 79.81 109 ARG B CA 1
ATOM 3756 C C . ARG B 1 109 ? -8.945 -43.719 -13.523 1 79.81 109 ARG B C 1
ATOM 3758 O O . ARG B 1 109 ? -8.156 -44.562 -13.984 1 79.81 109 ARG B O 1
ATOM 3765 N N . ARG B 1 110 ? -9.906 -43.062 -14.227 1 78.69 110 ARG B N 1
ATOM 3766 C CA . ARG B 1 110 ? -10.047 -43.344 -15.656 1 78.69 110 ARG B CA 1
ATOM 3767 C C . ARG B 1 110 ? -9.008 -42.531 -16.453 1 78.69 110 ARG B C 1
ATOM 3769 O O . ARG B 1 110 ? -9 -42.594 -17.688 1 78.69 110 ARG B O 1
ATOM 3776 N N . GLY B 1 111 ? -8.211 -41.719 -15.742 1 72.88 111 GLY B N 1
ATOM 3777 C CA . GLY B 1 111 ? -7.172 -40.938 -16.422 1 72.88 111 GLY B CA 1
ATOM 3778 C C . GLY B 1 111 ? -7.664 -39.625 -16.984 1 72.88 111 GLY B C 1
ATOM 3779 O O . GLY B 1 111 ? -7.023 -39.031 -17.859 1 72.88 111 GLY B O 1
ATOM 3780 N N . GLU B 1 112 ? -8.875 -39.312 -16.484 1 75.19 112 GLU B N 1
ATOM 3781 C CA . GLU B 1 112 ? -9.453 -38.031 -16.938 1 75.19 112 GLU B CA 1
ATOM 3782 C C . GLU B 1 112 ? -9.125 -36.906 -15.961 1 75.19 112 GLU B C 1
ATOM 3784 O O . GLU B 1 112 ? -8.797 -37.156 -14.797 1 75.19 112 GLU B O 1
ATOM 3789 N N . SER B 1 113 ? -9.094 -35.75 -16.484 1 79.75 113 SER B N 1
ATOM 3790 C CA . SER B 1 113 ? -8.859 -34.594 -15.641 1 79.75 113 SER B CA 1
ATOM 3791 C C . SER B 1 113 ? -10.148 -34.094 -14.992 1 79.75 113 SER B C 1
ATOM 3793 O O . SER B 1 113 ? -11.219 -34.156 -15.609 1 79.75 113 SER B O 1
ATOM 3795 N N . VAL B 1 114 ? -10.023 -33.75 -13.734 1 83.94 114 VAL B N 1
ATOM 3796 C CA . VAL B 1 114 ? -11.148 -33.156 -13.008 1 83.94 114 VAL B CA 1
ATOM 3797 C C . VAL B 1 114 ? -11.047 -31.641 -13.055 1 83.94 114 VAL B C 1
ATOM 3799 O O . VAL B 1 114 ? -10.047 -31.062 -12.602 1 83.94 114 VAL B O 1
ATOM 3802 N N . ASN B 1 115 ? -11.992 -31.016 -13.594 1 85.81 115 ASN B N 1
ATOM 3803 C CA . ASN B 1 115 ? -12.016 -29.562 -13.664 1 85.81 115 ASN B CA 1
ATOM 3804 C C . ASN B 1 115 ? -12.578 -28.953 -12.383 1 85.81 115 ASN B C 1
ATOM 3806 O O . ASN B 1 115 ? -13.758 -29.125 -12.07 1 85.81 115 ASN B O 1
ATOM 3810 N N . LEU B 1 116 ? -11.688 -28.297 -11.633 1 91.06 116 LEU B N 1
ATOM 3811 C CA . LEU B 1 116 ? -12.102 -27.578 -10.43 1 91.06 116 LEU B CA 1
ATOM 3812 C C . LEU B 1 116 ? -12.492 -26.141 -10.766 1 91.06 116 LEU B C 1
ATOM 3814 O O . LEU B 1 116 ? -11.766 -25.453 -11.477 1 91.06 116 LEU B O 1
ATOM 3818 N N . GLU B 1 117 ? -13.672 -25.75 -10.383 1 90.69 117 GLU B N 1
ATOM 3819 C CA . GLU B 1 117 ? -14.039 -24.344 -10.523 1 90.69 117 GLU B CA 1
ATOM 3820 C C . GLU B 1 117 ? -13.609 -23.531 -9.305 1 90.69 117 GLU B C 1
ATOM 3822 O O . GLU B 1 117 ? -13.977 -23.859 -8.172 1 90.69 117 GLU B O 1
ATOM 3827 N N . VAL B 1 118 ? -12.805 -22.594 -9.562 1 92.69 118 VAL B N 1
ATOM 3828 C CA . VAL B 1 118 ? -12.281 -21.75 -8.492 1 92.69 118 VAL B CA 1
ATOM 3829 C C . VAL B 1 118 ? -12.758 -20.312 -8.68 1 92.69 118 VAL B C 1
ATOM 3831 O O . VAL B 1 118 ? -12.602 -19.734 -9.766 1 92.69 118 VAL B O 1
ATOM 3834 N N . TYR B 1 119 ? -13.422 -19.781 -7.691 1 91.31 119 TYR B N 1
ATOM 3835 C CA . TYR B 1 119 ? -13.867 -18.391 -7.676 1 91.31 119 TYR B CA 1
ATOM 3836 C C . TYR B 1 119 ? -13.055 -17.578 -6.688 1 91.31 119 TYR B C 1
ATOM 3838 O O . TYR B 1 119 ? -12.938 -17.938 -5.512 1 91.31 119 TYR B O 1
ATOM 3846 N N . VAL B 1 120 ? -12.438 -16.531 -7.145 1 91.31 120 VAL B N 1
ATOM 3847 C CA . VAL B 1 120 ? -11.602 -15.695 -6.293 1 91.31 120 VAL B CA 1
ATOM 3848 C C . VAL B 1 120 ? -12.148 -14.273 -6.27 1 91.31 120 VAL B C 1
ATOM 3850 O O . VAL B 1 120 ? -12.492 -13.719 -7.312 1 91.31 120 VAL B O 1
ATOM 3853 N N . ASP B 1 121 ? -12.305 -13.695 -5.078 1 89.5 121 ASP B N 1
ATOM 3854 C CA . ASP B 1 121 ? -12.664 -12.289 -4.926 1 89.5 121 ASP B CA 1
ATOM 3855 C C . ASP B 1 121 ? -11.602 -11.383 -5.543 1 89.5 121 ASP B C 1
ATOM 3857 O O . ASP B 1 121 ? -10.523 -11.203 -4.98 1 89.5 121 ASP B O 1
ATOM 3861 N N . GLY B 1 122 ? -11.938 -10.773 -6.668 1 85.25 122 GLY B N 1
ATOM 3862 C CA . GLY B 1 122 ? -10.977 -9.961 -7.395 1 85.25 122 GLY B CA 1
ATOM 3863 C C . GLY B 1 122 ? -11.031 -8.492 -7.02 1 85.25 122 GLY B C 1
ATOM 3864 O O . GLY B 1 122 ? -10.375 -7.664 -7.652 1 85.25 122 GLY B O 1
ATOM 3865 N N . THR B 1 123 ? -11.82 -8.141 -5.973 1 83.75 123 THR B N 1
ATOM 3866 C CA . THR B 1 123 ? -11.922 -6.742 -5.562 1 83.75 123 THR B CA 1
ATOM 3867 C C . THR B 1 123 ? -10.539 -6.184 -5.219 1 83.75 123 THR B C 1
ATOM 3869 O O . THR B 1 123 ? -10.273 -5 -5.449 1 83.75 123 THR B O 1
ATOM 3872 N N . ASP B 1 124 ? -9.711 -7.012 -4.648 1 82.5 124 ASP B N 1
ATOM 3873 C CA . ASP B 1 124 ? -8.32 -6.703 -4.324 1 82.5 124 ASP B CA 1
ATOM 3874 C C . ASP B 1 124 ? -7.367 -7.551 -5.164 1 82.5 124 ASP B C 1
ATOM 3876 O O . ASP B 1 124 ? -7.188 -8.742 -4.898 1 82.5 124 ASP B O 1
ATOM 3880 N N . PRO B 1 125 ? -6.75 -6.848 -6.078 1 80.06 125 PRO B N 1
ATOM 3881 C CA . PRO B 1 125 ? -5.871 -7.613 -6.965 1 80.06 125 PRO B CA 1
ATOM 3882 C C . PRO B 1 125 ? -4.75 -8.328 -6.211 1 80.06 125 PRO B C 1
ATOM 3884 O O . PRO B 1 125 ? -4.395 -9.461 -6.555 1 80.06 125 PRO B O 1
ATOM 3887 N N . ASN B 1 126 ? -4.191 -7.684 -5.234 1 79.19 126 ASN B N 1
ATOM 3888 C CA . ASN B 1 126 ? -3.135 -8.32 -4.461 1 79.19 126 ASN B CA 1
ATOM 3889 C C . ASN B 1 126 ? -3.635 -9.586 -3.764 1 79.19 126 ASN B C 1
ATOM 3891 O O . ASN B 1 126 ? -2.949 -10.609 -3.754 1 79.19 126 ASN B O 1
ATOM 3895 N N . PHE B 1 127 ? -4.809 -9.531 -3.223 1 82.19 127 PHE B N 1
ATOM 3896 C CA . PHE B 1 127 ? -5.43 -10.711 -2.619 1 82.19 127 PHE B CA 1
ATOM 3897 C C . PHE B 1 127 ? -5.648 -11.797 -3.66 1 82.19 127 PHE B C 1
ATOM 3899 O O . PHE B 1 127 ? -5.355 -12.969 -3.408 1 82.19 127 PHE B O 1
ATOM 3906 N N . ALA B 1 128 ? -6.18 -11.367 -4.773 1 83.81 128 ALA B N 1
ATOM 3907 C CA . ALA B 1 128 ? -6.527 -12.328 -5.812 1 83.81 128 ALA B CA 1
ATOM 3908 C C . ALA B 1 128 ? -5.297 -13.094 -6.293 1 83.81 128 ALA B C 1
ATOM 3910 O O . ALA B 1 128 ? -5.332 -14.32 -6.434 1 83.81 128 ALA B O 1
ATOM 3911 N N . PHE B 1 129 ? -4.203 -12.359 -6.477 1 81.31 129 PHE B N 1
ATOM 3912 C CA . PHE B 1 129 ? -2.979 -12.992 -6.945 1 81.31 129 PHE B CA 1
ATOM 3913 C C . PHE B 1 129 ? -2.441 -13.969 -5.906 1 81.31 129 PHE B C 1
ATOM 3915 O O . PHE B 1 129 ? -2.061 -15.094 -6.242 1 81.31 129 PHE B O 1
ATOM 3922 N N . GLN B 1 130 ? -2.43 -13.562 -4.727 1 83.75 130 GLN B N 1
ATOM 3923 C CA . GLN B 1 130 ? -1.906 -14.422 -3.664 1 83.75 130 GLN B CA 1
ATOM 3924 C C . GLN B 1 130 ? -2.771 -15.664 -3.48 1 83.75 130 GLN B C 1
ATOM 3926 O O . GLN B 1 130 ? -2.252 -16.766 -3.32 1 83.75 130 GLN B O 1
ATOM 3931 N N . ALA B 1 131 ? -4.105 -15.398 -3.432 1 85.94 131 ALA B N 1
ATOM 3932 C CA . ALA B 1 131 ? -5.035 -16.516 -3.275 1 85.94 131 ALA B CA 1
ATOM 3933 C C . ALA B 1 131 ? -4.875 -17.531 -4.406 1 85.94 131 ALA B C 1
ATOM 3935 O O . ALA B 1 131 ? -4.859 -18.734 -4.172 1 85.94 131 ALA B O 1
ATOM 3936 N N . GLN B 1 132 ? -4.711 -17.016 -5.613 1 85.38 132 GLN B N 1
ATOM 3937 C CA . GLN B 1 132 ? -4.543 -17.891 -6.773 1 85.38 132 GLN B CA 1
ATOM 3938 C C . GLN B 1 132 ? -3.23 -18.656 -6.699 1 85.38 132 GLN B C 1
ATOM 3940 O O . GLN B 1 132 ? -3.193 -19.859 -6.984 1 85.38 132 GLN B O 1
ATOM 3945 N N . ALA B 1 133 ? -2.191 -17.906 -6.352 1 83.38 133 ALA B N 1
ATOM 3946 C CA . ALA B 1 133 ? -0.888 -18.547 -6.242 1 83.38 133 ALA B CA 1
ATOM 3947 C C . ALA B 1 133 ? -0.915 -19.672 -5.203 1 83.38 133 ALA B C 1
ATOM 3949 O O . ALA B 1 133 ? -0.394 -20.766 -5.445 1 83.38 133 ALA B O 1
ATOM 3950 N N . THR B 1 134 ? -1.517 -19.391 -4.066 1 85.06 134 THR B N 1
ATOM 3951 C CA . THR B 1 134 ? -1.609 -20.375 -2.984 1 85.06 134 THR B CA 1
ATOM 3952 C C . THR B 1 134 ? -2.443 -21.578 -3.412 1 85.06 134 THR B C 1
ATOM 3954 O O . THR B 1 134 ? -2.078 -22.719 -3.133 1 85.06 134 THR B O 1
ATOM 3957 N N . LEU B 1 135 ? -3.539 -21.281 -4.059 1 87.19 135 LEU B N 1
ATOM 3958 C CA . LEU B 1 135 ? -4.43 -22.344 -4.516 1 87.19 135 LEU B CA 1
ATOM 3959 C C . LEU B 1 135 ? -3.742 -23.234 -5.555 1 87.19 135 LEU B C 1
ATOM 3961 O O . LEU B 1 135 ? -3.814 -24.453 -5.48 1 87.19 135 LEU B O 1
ATOM 3965 N N . ARG B 1 136 ? -3.086 -22.609 -6.516 1 82.81 136 ARG B N 1
ATOM 3966 C CA . ARG B 1 136 ? -2.389 -23.359 -7.555 1 82.81 136 ARG B CA 1
ATOM 3967 C C . ARG B 1 136 ? -1.281 -24.234 -6.961 1 82.81 136 ARG B C 1
ATOM 3969 O O . ARG B 1 136 ? -1.058 -25.359 -7.406 1 82.81 136 ARG B O 1
ATOM 3976 N N . LYS B 1 137 ? -0.588 -23.656 -6.039 1 82.69 137 LYS B N 1
ATOM 3977 C CA . LYS B 1 137 ? 0.451 -24.438 -5.367 1 82.69 137 LYS B CA 1
ATOM 3978 C C . LYS B 1 137 ? -0.135 -25.672 -4.691 1 82.69 137 LYS B C 1
ATOM 3980 O O . LYS B 1 137 ? 0.413 -26.766 -4.809 1 82.69 137 LYS B O 1
ATOM 3985 N N . ALA B 1 138 ? -1.229 -25.5 -3.998 1 86.56 138 ALA B N 1
ATOM 3986 C CA . ALA B 1 138 ? -1.89 -26.609 -3.316 1 86.56 138 ALA B CA 1
ATOM 3987 C C . ALA B 1 138 ? -2.34 -27.672 -4.312 1 86.56 138 ALA B C 1
ATOM 3989 O O . ALA B 1 138 ? -2.158 -28.875 -4.078 1 86.56 138 ALA B O 1
ATOM 3990 N N . ILE B 1 139 ? -2.93 -27.281 -5.398 1 86.75 139 ILE B N 1
ATOM 3991 C CA . ILE B 1 139 ? -3.41 -28.203 -6.426 1 86.75 139 ILE B CA 1
ATOM 3992 C C . ILE B 1 139 ? -2.23 -28.953 -7.035 1 86.75 139 ILE B C 1
ATOM 3994 O O . ILE B 1 139 ? -2.316 -30.172 -7.281 1 86.75 139 ILE B O 1
ATOM 3998 N N . GLN B 1 140 ? -1.188 -28.25 -7.25 1 81 140 GLN B N 1
ATOM 3999 C CA . GLN B 1 140 ? 0.01 -28.875 -7.793 1 81 140 GLN B CA 1
ATOM 4000 C C . GLN B 1 140 ? 0.544 -29.953 -6.848 1 81 140 GLN B C 1
ATOM 4002 O O . GLN B 1 140 ? 1 -31 -7.293 1 81 140 GLN B O 1
ATOM 4007 N N . GLU B 1 141 ? 0.532 -29.688 -5.59 1 83.06 141 GLU B N 1
ATOM 4008 C CA . GLU B 1 141 ? 0.998 -30.656 -4.602 1 83.06 141 GLU B CA 1
ATOM 4009 C C . GLU B 1 141 ? 0.113 -31.891 -4.582 1 83.06 141 GLU B C 1
ATOM 4011 O O . GLU B 1 141 ? 0.612 -33.031 -4.473 1 83.06 141 GLU B O 1
ATOM 4016 N N . VAL B 1 142 ? -1.155 -31.703 -4.715 1 86.69 142 VAL B N 1
ATOM 4017 C CA . VAL B 1 142 ? -2.086 -32.812 -4.742 1 86.69 142 VAL B CA 1
ATOM 4018 C C . VAL B 1 142 ? -1.901 -33.625 -6.035 1 86.69 142 VAL B C 1
ATOM 4020 O O . VAL B 1 142 ? -1.902 -34.844 -6.02 1 86.69 142 VAL B O 1
ATOM 4023 N N . ASN B 1 143 ? -1.818 -32.875 -7.125 1 83.94 143 ASN B N 1
ATOM 4024 C CA . ASN B 1 143 ? -1.553 -33.531 -8.398 1 83.94 143 ASN B CA 1
ATOM 4025 C C . ASN B 1 143 ? -0.299 -34.375 -8.328 1 83.94 143 ASN B C 1
ATOM 4027 O O . ASN B 1 143 ? -0.286 -35.5 -8.844 1 83.94 143 ASN B O 1
ATOM 4031 N N . ALA B 1 144 ? 0.712 -33.844 -7.719 1 78.62 144 ALA B N 1
ATOM 4032 C CA . ALA B 1 144 ? 1.968 -34.562 -7.586 1 78.62 144 ALA B CA 1
ATOM 4033 C C . ALA B 1 144 ? 1.773 -35.844 -6.773 1 78.62 144 ALA B C 1
ATOM 4035 O O . ALA B 1 144 ? 2.314 -36.906 -7.121 1 78.62 144 ALA B O 1
ATOM 4036 N N . ARG B 1 145 ? 1 -35.812 -5.789 1 79.5 145 ARG B N 1
ATOM 4037 C CA . ARG B 1 145 ? 0.742 -36.969 -4.941 1 79.5 145 ARG B CA 1
ATOM 4038 C C . ARG B 1 145 ? -0.061 -38.031 -5.695 1 79.5 145 ARG B C 1
ATOM 4040 O O . ARG B 1 145 ? 0.198 -39.219 -5.559 1 79.5 145 ARG B O 1
ATOM 4047 N N . ILE B 1 146 ? -1.025 -37.562 -6.445 1 77.75 146 ILE B N 1
ATOM 4048 C CA . ILE B 1 146 ? -1.873 -38.469 -7.211 1 77.75 146 ILE B CA 1
ATOM 4049 C C . ILE B 1 146 ? -1.044 -39.156 -8.289 1 77.75 146 ILE B C 1
ATOM 4051 O O . ILE B 1 146 ? -1.176 -40.375 -8.508 1 77.75 146 ILE B O 1
ATOM 4055 N N . LEU B 1 147 ? -0.239 -38.375 -8.914 1 75.06 147 LEU B N 1
ATOM 4056 C CA . LEU B 1 147 ? 0.563 -38.906 -10.008 1 75.06 147 LEU B CA 1
ATOM 4057 C C . LEU B 1 147 ? 1.594 -39.906 -9.492 1 75.06 147 LEU B C 1
ATOM 4059 O O . LEU B 1 147 ? 1.868 -40.938 -10.141 1 75.06 147 LEU B O 1
ATOM 4063 N N . VAL B 1 148 ? 2.191 -39.562 -8.375 1 68.31 148 VAL B N 1
ATOM 4064 C CA . VAL B 1 148 ? 3.131 -40.5 -7.766 1 68.31 148 VAL B CA 1
ATOM 4065 C C . VAL B 1 148 ? 2.412 -41.812 -7.426 1 68.31 148 VAL B C 1
ATOM 4067 O O . VAL B 1 148 ? 2.957 -42.906 -7.625 1 68.31 148 VAL B O 1
ATOM 4070 N N . GLY B 1 149 ? 1.244 -41.562 -6.922 1 65.94 149 GLY B N 1
ATOM 4071 C CA . GLY B 1 149 ? 0.463 -42.75 -6.633 1 65.94 149 GLY B CA 1
ATOM 4072 C C . GLY B 1 149 ? 0.144 -43.594 -7.871 1 65.94 149 GLY B C 1
ATOM 4073 O O . GLY B 1 149 ? 0.225 -44.812 -7.848 1 65.94 149 GLY B O 1
ATOM 4074 N N . ARG B 1 150 ? -0.094 -42.969 -8.977 1 65.69 150 ARG B N 1
ATOM 4075 C CA . ARG B 1 150 ? -0.388 -43.656 -10.227 1 65.69 150 ARG B CA 1
ATOM 4076 C C . ARG B 1 150 ? 0.869 -44.281 -10.812 1 65.69 150 ARG B C 1
ATOM 4078 O O . ARG B 1 150 ? 0.81 -45.375 -11.398 1 65.69 150 ARG B O 1
ATOM 4085 N N . ALA B 1 151 ? 1.896 -43.375 -10.82 1 59.78 151 ALA B N 1
ATOM 4086 C CA . ALA B 1 151 ? 3.158 -43.875 -11.344 1 59.78 151 ALA B CA 1
ATOM 4087 C C . ALA B 1 151 ? 3.51 -45.219 -10.688 1 59.78 151 ALA B C 1
ATOM 4089 O O . ALA B 1 151 ? 3.988 -46.156 -11.359 1 59.78 151 ALA B O 1
ATOM 4090 N N . LEU B 1 152 ? 3.312 -45.188 -9.477 1 53.34 152 LEU B N 1
ATOM 4091 C CA . LEU B 1 152 ? 3.568 -46.438 -8.773 1 53.34 152 LEU B CA 1
ATOM 4092 C C . LEU B 1 152 ? 2.668 -47.531 -9.297 1 53.34 152 LEU B C 1
ATOM 4094 O O . LEU B 1 152 ? 3.01 -48.719 -9.195 1 53.34 152 LEU B O 1
ATOM 4098 N N . SER B 1 153 ? 1.656 -47.031 -9.922 1 53.59 153 SER B N 1
ATOM 4099 C CA . SER B 1 153 ? 0.783 -48.031 -10.516 1 53.59 153 SER B CA 1
ATOM 4100 C C . SER B 1 153 ? 1.065 -48.188 -12.008 1 53.59 153 SER B C 1
ATOM 4102 O O . SER B 1 153 ? 0.381 -48.938 -12.695 1 53.59 153 SER B O 1
ATOM 4104 N N . GLY B 1 154 ? 2.172 -47.531 -12.562 1 52.31 154 GLY B N 1
ATOM 4105 C CA . GLY B 1 154 ? 2.676 -47.719 -13.914 1 52.31 154 GLY B CA 1
ATOM 4106 C C . GLY B 1 154 ? 2.254 -46.625 -14.883 1 52.31 154 GLY B C 1
ATOM 4107 O O . GLY B 1 154 ? 2.645 -46.656 -16.047 1 52.31 154 GLY B O 1
ATOM 4108 N N . GLU B 1 155 ? 1.312 -45.75 -14.617 1 52.59 155 GLU B N 1
ATOM 4109 C CA . GLU B 1 155 ? 0.762 -44.844 -15.625 1 52.59 155 GLU B CA 1
ATOM 4110 C C . GLU B 1 155 ? 1.195 -43.406 -15.367 1 52.59 155 GLU B C 1
ATOM 4112 O O . GLU B 1 155 ? 0.588 -42.438 -15.883 1 52.59 155 GLU B O 1
ATOM 4117 N N . ALA B 1 156 ? 2.457 -43.25 -14.844 1 52.69 156 ALA B N 1
ATOM 4118 C CA . ALA B 1 156 ? 2.738 -41.906 -14.297 1 52.69 156 ALA B CA 1
ATOM 4119 C C . ALA B 1 156 ? 3.02 -40.906 -15.414 1 52.69 156 ALA B C 1
ATOM 4121 O O . ALA B 1 156 ? 3.844 -41.188 -16.297 1 52.69 156 ALA B O 1
ATOM 4122 N N . VAL B 1 157 ? 2.014 -40.094 -15.984 1 57.31 157 VAL B N 1
ATOM 4123 C CA . VAL B 1 157 ? 2.426 -39.031 -16.906 1 57.31 157 VAL B CA 1
ATOM 4124 C C . VAL B 1 157 ? 2.775 -37.781 -16.109 1 57.31 157 VAL B C 1
ATOM 4126 O O . VAL B 1 157 ? 1.985 -37.312 -15.281 1 57.31 157 VAL B O 1
ATOM 4129 N N . LEU B 1 158 ? 4.09 -37.469 -15.922 1 61.19 158 LEU B N 1
ATOM 4130 C CA . LEU B 1 158 ? 4.621 -36.281 -15.242 1 61.19 158 LEU B CA 1
ATOM 4131 C C . LEU B 1 158 ? 4.461 -35.031 -16.109 1 61.19 158 LEU B C 1
ATOM 4133 O O . LEU B 1 158 ? 4.527 -35.125 -17.344 1 61.19 158 LEU B O 1
ATOM 4137 N N . PRO B 1 159 ? 4.031 -33.875 -15.531 1 65.56 159 PRO B N 1
ATOM 4138 C CA . PRO B 1 159 ? 4.039 -32.656 -16.328 1 65.56 159 PRO B CA 1
ATOM 4139 C C . PRO B 1 159 ? 5.391 -32.406 -17 1 65.56 159 PRO B C 1
ATOM 4141 O O . PRO B 1 159 ? 6.438 -32.562 -16.359 1 65.56 159 PRO B O 1
ATOM 4144 N N . PRO B 1 160 ? 5.352 -32.094 -18.266 1 66.69 160 PRO B N 1
ATOM 4145 C CA . PRO B 1 160 ? 6.605 -31.922 -19 1 66.69 160 PRO B CA 1
ATOM 4146 C C . PRO B 1 160 ? 7.52 -30.875 -18.375 1 66.69 160 PRO B C 1
ATOM 4148 O O . PRO B 1 160 ? 8.734 -31.062 -18.297 1 66.69 160 PRO B O 1
ATOM 4151 N N . LEU B 1 161 ? 6.891 -29.719 -17.922 1 71.94 161 LEU B N 1
ATOM 4152 C CA . LEU B 1 161 ? 7.676 -28.656 -17.297 1 71.94 161 LEU B CA 1
ATOM 4153 C C . LEU B 1 161 ? 7.281 -28.484 -15.836 1 71.94 161 LEU B C 1
ATOM 4155 O O . LEU B 1 161 ? 6.098 -28.359 -15.516 1 71.94 161 LEU B O 1
ATOM 4159 N N . SER B 1 162 ? 8.211 -28.625 -14.961 1 70.88 162 SER B N 1
ATOM 4160 C CA . SER B 1 162 ? 7.98 -28.422 -13.539 1 70.88 162 SER B CA 1
ATOM 4161 C C . SER B 1 162 ? 8.875 -27.312 -12.984 1 70.88 162 SER B C 1
ATOM 4163 O O . SER B 1 162 ? 10.102 -27.453 -12.969 1 70.88 162 SER B O 1
ATOM 4165 N N . PRO B 1 163 ? 8.203 -26.281 -12.477 1 68.62 163 PRO B N 1
ATOM 4166 C CA . PRO B 1 163 ? 9 -25.172 -11.945 1 68.62 163 PRO B CA 1
ATOM 4167 C C . PRO B 1 163 ? 9.438 -25.391 -10.5 1 68.62 163 PRO B C 1
ATOM 4169 O O . PRO B 1 163 ? 8.68 -25.953 -9.695 1 68.62 163 PRO B O 1
ATOM 4172 N N . THR B 1 164 ? 10.758 -25.266 -10.266 1 71.94 164 THR B N 1
ATOM 4173 C CA . THR B 1 164 ? 11.273 -25.141 -8.906 1 71.94 164 THR B CA 1
ATOM 4174 C C . THR B 1 164 ? 11.531 -23.688 -8.555 1 71.94 164 THR B C 1
ATOM 4176 O O . THR B 1 164 ? 12.414 -23.047 -9.133 1 71.94 164 THR B O 1
ATOM 4179 N N . LEU B 1 165 ? 10.75 -23.172 -7.625 1 72.38 165 LEU B N 1
ATOM 4180 C CA . LEU B 1 165 ? 10.766 -21.75 -7.297 1 72.38 165 LEU B CA 1
ATOM 4181 C C . LEU B 1 165 ? 11.734 -21.469 -6.156 1 72.38 165 LEU B C 1
ATOM 4183 O O . LEU B 1 165 ? 11.742 -22.188 -5.148 1 72.38 165 LEU B O 1
ATOM 4187 N N . HIS B 1 166 ? 12.695 -20.531 -6.406 1 76.31 166 HIS B N 1
ATOM 4188 C CA . HIS B 1 166 ? 13.57 -19.984 -5.379 1 76.31 166 HIS B CA 1
ATOM 4189 C C . HIS B 1 166 ? 13.289 -18.5 -5.148 1 76.31 166 HIS B C 1
ATOM 4191 O O . HIS B 1 166 ? 13.57 -17.672 -6.012 1 76.31 166 HIS B O 1
ATOM 4197 N N . THR B 1 167 ? 12.617 -18.25 -4.02 1 77.75 167 THR B N 1
ATOM 4198 C CA . THR B 1 167 ? 12.445 -16.859 -3.637 1 77.75 167 THR B CA 1
ATOM 4199 C C . THR B 1 167 ? 13.719 -16.312 -3.008 1 77.75 167 THR B C 1
ATOM 4201 O O . THR B 1 167 ? 14.109 -16.719 -1.914 1 77.75 167 THR B O 1
ATOM 4204 N N . LEU B 1 168 ? 14.281 -15.352 -3.738 1 80.44 168 LEU B N 1
ATOM 4205 C CA . LEU B 1 168 ? 15.531 -14.781 -3.258 1 80.44 168 LEU B CA 1
ATOM 4206 C C . LEU B 1 168 ? 15.273 -13.711 -2.201 1 80.44 168 LEU B C 1
ATOM 4208 O O . LEU B 1 168 ? 14.219 -13.078 -2.201 1 80.44 168 LEU B O 1
ATOM 4212 N N . TYR B 1 169 ? 16.234 -13.508 -1.204 1 84.75 169 TYR B N 1
ATOM 4213 C CA . TYR B 1 169 ? 16.375 -12.391 -0.276 1 84.75 169 TYR B CA 1
ATOM 4214 C C . TYR B 1 169 ? 15.336 -12.469 0.832 1 84.75 169 TYR B C 1
ATOM 4216 O O . TYR B 1 169 ? 15.594 -12.062 1.967 1 84.75 169 TYR B O 1
ATOM 4224 N N . ASN B 1 170 ? 14.086 -12.93 0.504 1 86.12 170 ASN B N 1
ATOM 4225 C CA . ASN B 1 170 ? 12.984 -13.023 1.459 1 86.12 170 ASN B CA 1
ATOM 4226 C C . ASN B 1 170 ? 12.141 -14.266 1.22 1 86.12 170 ASN B C 1
ATOM 4228 O O . ASN B 1 170 ? 10.969 -14.164 0.85 1 86.12 170 ASN B O 1
ATOM 4232 N N . PRO B 1 171 ? 12.734 -15.414 1.412 1 78.69 171 PRO B N 1
ATOM 4233 C CA . PRO B 1 171 ? 12.078 -16.688 1.084 1 78.69 171 PRO B CA 1
ATOM 4234 C C . PRO B 1 171 ? 10.781 -16.891 1.866 1 78.69 171 PRO B C 1
ATOM 4236 O O . PRO B 1 171 ? 9.875 -17.578 1.394 1 78.69 171 PRO B O 1
ATOM 4239 N N . ASP B 1 172 ? 10.672 -16.219 3.043 1 77.19 172 ASP B N 1
ATOM 4240 C CA . ASP B 1 172 ? 9.492 -16.406 3.871 1 77.19 172 ASP B CA 1
ATOM 4241 C C . ASP B 1 172 ? 8.438 -15.344 3.564 1 77.19 172 ASP B C 1
ATOM 4243 O O . ASP B 1 172 ? 7.375 -15.312 4.195 1 77.19 172 ASP B O 1
ATOM 4247 N N . ASN B 1 173 ? 8.711 -14.484 2.641 1 80.69 173 ASN B N 1
ATOM 4248 C CA . ASN B 1 173 ? 7.789 -13.445 2.201 1 80.69 173 ASN B CA 1
ATOM 4249 C C . ASN B 1 173 ? 7.305 -12.594 3.371 1 80.69 173 ASN B C 1
ATOM 4251 O O . ASN B 1 173 ? 6.109 -12.336 3.5 1 80.69 173 ASN B O 1
ATOM 4255 N N . LYS B 1 174 ? 8.266 -12.281 4.27 1 81.31 174 LYS B N 1
ATOM 4256 C CA . LYS B 1 174 ? 7.938 -11.414 5.398 1 81.31 174 LYS B CA 1
ATOM 4257 C C . LYS B 1 174 ? 7.711 -9.977 4.941 1 81.31 174 LYS B C 1
ATOM 4259 O O . LYS B 1 174 ? 8.641 -9.32 4.461 1 81.31 174 LYS B O 1
ATOM 4264 N N . THR B 1 175 ? 6.551 -9.547 5.188 1 82.56 175 THR B N 1
ATOM 4265 C CA . THR B 1 175 ? 6.176 -8.211 4.754 1 82.56 175 THR B CA 1
ATOM 4266 C C . THR B 1 175 ? 7.02 -7.152 5.461 1 82.56 175 THR B C 1
ATOM 4268 O O . THR B 1 175 ? 7.379 -6.137 4.863 1 82.56 175 THR B O 1
ATOM 4271 N N . ALA B 1 176 ? 7.371 -7.422 6.707 1 84.12 176 ALA B N 1
ATOM 4272 C CA . ALA B 1 176 ? 8.141 -6.461 7.492 1 84.12 176 ALA B CA 1
ATOM 4273 C C . ALA B 1 176 ? 9.5 -6.195 6.855 1 84.12 176 ALA B C 1
ATOM 4275 O O . ALA B 1 176 ? 10.016 -5.074 6.91 1 84.12 176 ALA B O 1
ATOM 4276 N N . TRP B 1 177 ? 10.07 -7.18 6.211 1 86.81 177 TRP B N 1
ATOM 4277 C CA . TRP B 1 177 ? 11.375 -7.039 5.578 1 86.81 177 TRP B CA 1
ATOM 4278 C C . TRP B 1 177 ? 11.312 -6.055 4.414 1 86.81 177 TRP B C 1
ATOM 4280 O O . TRP B 1 177 ? 12.289 -5.371 4.117 1 86.81 177 TRP B O 1
ATOM 4290 N N . PHE B 1 178 ? 10.195 -6.055 3.812 1 85.69 178 PHE B N 1
ATOM 4291 C CA . PHE B 1 178 ? 9.969 -5.152 2.689 1 85.69 178 PHE B CA 1
ATOM 4292 C C . PHE B 1 178 ? 9.633 -3.752 3.182 1 85.69 178 PHE B C 1
ATOM 4294 O O . PHE B 1 178 ? 10.086 -2.76 2.609 1 85.69 178 PHE B O 1
ATOM 4301 N N . MET B 1 179 ? 8.891 -3.648 4.227 1 84.31 179 MET B N 1
ATOM 4302 C CA . MET B 1 179 ? 8.273 -2.393 4.641 1 84.31 179 MET B CA 1
ATOM 4303 C C . MET B 1 179 ? 9.234 -1.556 5.473 1 84.31 179 MET B C 1
ATOM 4305 O O . MET B 1 179 ? 9.219 -0.326 5.402 1 84.31 179 MET B O 1
ATOM 4309 N N . ILE B 1 180 ? 10.055 -2.178 6.27 1 86.56 180 ILE B N 1
ATOM 4310 C CA . ILE B 1 180 ? 10.859 -1.457 7.25 1 86.56 180 ILE B CA 1
ATOM 4311 C C . ILE B 1 180 ? 11.836 -0.526 6.539 1 86.56 180 ILE B C 1
ATOM 4313 O O . ILE B 1 180 ? 11.945 0.653 6.883 1 86.56 180 ILE B O 1
ATOM 4317 N N . PRO B 1 181 ? 12.539 -0.981 5.488 1 89.06 181 PRO B N 1
ATOM 4318 C CA . PRO B 1 181 ? 13.375 -0.037 4.75 1 89.06 181 PRO B CA 1
ATOM 4319 C C . PRO B 1 181 ? 12.586 1.144 4.191 1 89.06 181 PRO B C 1
ATOM 4321 O O . PRO B 1 181 ? 13.078 2.275 4.195 1 89.06 181 PRO B O 1
ATOM 4324 N N . GLY B 1 182 ? 11.445 0.892 3.697 1 87.81 182 GLY B N 1
ATOM 4325 C CA . GLY B 1 182 ? 10.578 1.949 3.205 1 87.81 182 GLY B CA 1
ATOM 4326 C C . GLY B 1 182 ? 10.133 2.914 4.289 1 87.81 182 GLY B C 1
ATOM 4327 O O . GLY B 1 182 ? 10.086 4.125 4.066 1 87.81 182 GLY B O 1
ATOM 4328 N N . ILE B 1 183 ? 9.828 2.369 5.465 1 84.38 183 ILE B N 1
ATOM 4329 C CA . ILE B 1 183 ? 9.391 3.186 6.59 1 84.38 183 ILE B CA 1
ATOM 4330 C C . ILE B 1 183 ? 10.516 4.129 7.012 1 84.38 183 ILE B C 1
ATOM 4332 O O . ILE B 1 183 ? 10.266 5.285 7.359 1 84.38 183 ILE B O 1
ATOM 4336 N N . ILE B 1 184 ? 11.672 3.607 6.957 1 87.38 184 ILE B N 1
ATOM 4337 C CA . ILE B 1 184 ? 12.82 4.449 7.277 1 87.38 184 ILE B CA 1
ATOM 4338 C C . ILE B 1 184 ? 12.859 5.652 6.34 1 87.38 184 ILE B C 1
ATOM 4340 O O . ILE B 1 184 ? 13.008 6.789 6.789 1 87.38 184 ILE B O 1
ATOM 4344 N N . GLY B 1 185 ? 12.742 5.344 5.059 1 87.75 185 GLY B N 1
ATOM 4345 C CA . GLY B 1 185 ? 12.727 6.43 4.094 1 87.75 185 GLY B CA 1
ATOM 4346 C C . GLY B 1 185 ? 11.617 7.43 4.344 1 87.75 185 GLY B C 1
ATOM 4347 O O . GLY B 1 185 ? 11.836 8.641 4.266 1 87.75 185 GLY B O 1
ATOM 4348 N N . LEU B 1 186 ? 10.469 6.957 4.691 1 85.19 186 LEU B N 1
ATOM 4349 C CA . LEU B 1 186 ? 9.305 7.812 4.891 1 85.19 186 LEU B CA 1
ATOM 4350 C C . LEU B 1 186 ? 9.445 8.633 6.168 1 85.19 186 LEU B C 1
ATOM 4352 O O . LEU B 1 186 ? 9.164 9.836 6.176 1 85.19 186 LEU B O 1
ATOM 4356 N N . VAL B 1 187 ? 9.797 7.973 7.223 1 83.38 187 VAL B N 1
ATOM 4357 C CA . VAL B 1 187 ? 9.945 8.633 8.516 1 83.38 187 VAL B CA 1
ATOM 4358 C C . VAL B 1 187 ? 11 9.734 8.422 1 83.38 187 VAL B C 1
ATOM 4360 O O . VAL B 1 187 ? 10.789 10.852 8.891 1 83.38 187 VAL B O 1
ATOM 4363 N N . LEU B 1 188 ? 12.039 9.383 7.773 1 87.81 188 LEU B N 1
ATOM 4364 C CA . LEU B 1 188 ? 13.109 10.367 7.629 1 87.81 188 LEU B CA 1
ATOM 4365 C C . LEU B 1 188 ? 12.648 11.555 6.785 1 87.81 188 LEU B C 1
ATOM 4367 O O . LEU B 1 188 ? 12.977 12.703 7.09 1 87.81 188 LEU B O 1
ATOM 4371 N N . THR B 1 189 ? 11.945 11.234 5.766 1 88.31 189 THR B N 1
ATOM 4372 C CA . THR B 1 189 ? 11.43 12.305 4.914 1 88.31 189 THR B CA 1
ATOM 4373 C C . THR B 1 189 ? 10.477 13.211 5.695 1 88.31 189 THR B C 1
ATOM 4375 O O . THR B 1 189 ? 10.656 14.43 5.715 1 88.31 189 THR B O 1
ATOM 4378 N N . MET B 1 190 ? 9.531 12.625 6.332 1 83.5 190 MET B N 1
ATOM 4379 C CA . MET B 1 190 ? 8.477 13.383 7 1 83.5 190 MET B CA 1
ATOM 4380 C C . MET B 1 190 ? 9.039 14.188 8.172 1 83.5 190 MET B C 1
ATOM 4382 O O . MET B 1 190 ? 8.719 15.367 8.328 1 83.5 190 MET B O 1
ATOM 4386 N N . PHE B 1 191 ? 9.883 13.602 8.883 1 81.88 191 PHE B N 1
ATOM 4387 C CA . PHE B 1 191 ? 10.359 14.234 10.102 1 81.88 191 PHE B CA 1
ATOM 4388 C C . PHE B 1 191 ? 11.391 15.32 9.789 1 81.88 191 PHE B C 1
ATOM 4390 O O . PHE B 1 191 ? 11.328 16.422 10.336 1 81.88 191 PHE B O 1
ATOM 4397 N N . THR B 1 192 ? 12.273 15 8.914 1 86.5 192 THR B N 1
ATOM 4398 C CA . THR B 1 192 ? 13.328 15.969 8.625 1 86.5 192 THR B CA 1
ATOM 4399 C C . THR B 1 192 ? 12.766 17.188 7.91 1 86.5 192 THR B C 1
ATOM 4401 O O . THR B 1 192 ? 13.062 18.328 8.289 1 86.5 192 THR B O 1
ATOM 4404 N N . VAL B 1 193 ? 11.922 16.953 6.965 1 89.06 193 VAL B N 1
ATOM 4405 C CA . VAL B 1 193 ? 11.352 18.062 6.195 1 89.06 193 VAL B CA 1
ATOM 4406 C C . VAL B 1 193 ? 10.438 18.891 7.09 1 89.06 193 VAL B C 1
ATOM 4408 O O . VAL B 1 193 ? 10.539 20.125 7.125 1 89.06 193 VAL B O 1
ATOM 4411 N N . LEU B 1 194 ? 9.641 18.219 7.852 1 86.19 194 LEU B N 1
ATOM 4412 C CA . LEU B 1 194 ? 8.641 18.891 8.672 1 86.19 194 LEU B CA 1
ATOM 4413 C C . LEU B 1 194 ? 9.305 19.703 9.773 1 86.19 194 LEU B C 1
ATOM 4415 O O . LEU B 1 194 ? 8.984 20.875 9.969 1 86.19 194 LEU B O 1
ATOM 4419 N N . LEU B 1 195 ? 10.172 19.125 10.5 1 82.62 195 LEU B N 1
ATOM 4420 C CA . LEU B 1 195 ? 10.789 19.781 11.641 1 82.62 195 LEU B CA 1
ATOM 4421 C C . LEU B 1 195 ? 11.602 21 11.195 1 82.62 195 LEU B C 1
ATOM 4423 O O . LEU B 1 195 ? 11.57 22.047 11.844 1 82.62 195 LEU B O 1
ATOM 4427 N N . THR B 1 196 ? 12.305 20.797 10.133 1 85.44 196 THR B N 1
ATOM 4428 C CA . THR B 1 196 ? 13.102 21.906 9.633 1 85.44 196 THR B CA 1
ATOM 4429 C C . THR B 1 196 ? 12.203 23.031 9.125 1 85.44 196 THR B C 1
ATOM 4431 O O . THR B 1 196 ? 12.422 24.203 9.445 1 85.44 196 THR B O 1
ATOM 4434 N N . ALA B 1 197 ? 11.203 22.672 8.367 1 87.31 197 ALA B N 1
ATOM 4435 C CA . ALA B 1 197 ? 10.281 23.672 7.84 1 87.31 197 ALA B CA 1
ATOM 4436 C C . ALA B 1 197 ? 9.586 24.438 8.961 1 87.31 197 ALA B C 1
ATOM 4438 O O . ALA B 1 197 ? 9.5 25.672 8.93 1 87.31 197 ALA B O 1
ATOM 4439 N N . LEU B 1 198 ? 9.141 23.781 9.953 1 83.69 198 LEU B N 1
ATOM 4440 C CA . LEU B 1 198 ? 8.43 24.375 11.07 1 83.69 198 LEU B CA 1
ATOM 4441 C C . LEU B 1 198 ? 9.352 25.281 11.883 1 83.69 198 LEU B C 1
ATOM 4443 O O . LEU B 1 198 ? 8.953 26.375 12.305 1 83.69 198 LEU B O 1
ATOM 4447 N N . SER B 1 199 ? 10.547 24.797 12.094 1 82.56 199 SER B N 1
ATOM 4448 C CA . SER B 1 199 ? 11.5 25.547 12.898 1 82.56 199 SER B CA 1
ATOM 4449 C C . SER B 1 199 ? 11.797 26.906 12.273 1 82.56 199 SER B C 1
ATOM 4451 O O . SER B 1 199 ? 11.828 27.922 12.977 1 82.56 199 SER B O 1
ATOM 4453 N N . ILE B 1 200 ? 11.922 26.953 11.07 1 82.44 200 ILE B N 1
ATOM 4454 C CA . ILE B 1 200 ? 12.289 28.188 10.375 1 82.44 200 ILE B CA 1
ATOM 4455 C C . ILE B 1 200 ? 11.07 29.109 10.281 1 82.44 200 ILE B C 1
ATOM 4457 O O . ILE B 1 200 ? 11.172 30.297 10.57 1 82.44 200 ILE B O 1
ATOM 4461 N N . VAL B 1 201 ? 9.945 28.531 9.945 1 82.75 201 VAL B N 1
ATOM 4462 C CA . VAL B 1 201 ? 8.742 29.359 9.781 1 82.75 201 VAL B CA 1
ATOM 4463 C C . VAL B 1 201 ? 8.305 29.906 11.141 1 82.75 201 VAL B C 1
ATOM 4465 O O . VAL B 1 201 ? 7.816 31.031 11.227 1 82.75 201 VAL B O 1
ATOM 4468 N N . ARG B 1 202 ? 8.406 29.156 12.141 1 81.25 202 ARG B N 1
ATOM 4469 C CA . ARG B 1 202 ? 8.055 29.594 13.477 1 81.25 202 ARG B CA 1
ATOM 4470 C C . ARG B 1 202 ? 8.875 30.828 13.883 1 81.25 202 ARG B C 1
ATOM 4472 O O . ARG B 1 202 ? 8.359 31.734 14.516 1 81.25 202 ARG B O 1
ATOM 4479 N N . GLU B 1 203 ? 10.094 30.797 13.594 1 77.69 203 GLU B N 1
ATOM 4480 C CA . GLU B 1 203 ? 10.961 31.938 13.891 1 77.69 203 GLU B CA 1
ATOM 4481 C C . GLU B 1 203 ? 10.562 33.156 13.086 1 77.69 203 GLU B C 1
ATOM 4483 O O . GLU B 1 203 ? 10.609 34.281 13.594 1 77.69 203 GLU B O 1
ATOM 4488 N N . ALA B 1 204 ? 10.195 32.875 11.922 1 77 204 ALA B N 1
ATOM 4489 C CA . ALA B 1 204 ? 9.758 33.969 11.07 1 77 204 ALA B CA 1
ATOM 4490 C C . ALA B 1 204 ? 8.453 34.594 11.586 1 77 204 ALA B C 1
ATOM 4492 O O . ALA B 1 204 ? 8.25 35.812 11.5 1 77 204 ALA B O 1
ATOM 4493 N N . GLU B 1 205 ? 7.625 33.719 12.086 1 77.12 205 GLU B N 1
ATOM 4494 C CA . GLU B 1 205 ? 6.352 34.188 12.625 1 77.12 205 GLU B CA 1
ATOM 4495 C C . GLU B 1 205 ? 6.555 34.969 13.914 1 77.12 205 GLU B C 1
ATOM 4497 O O . GLU B 1 205 ? 5.781 35.875 14.219 1 77.12 205 GLU B O 1
ATOM 4502 N N . SER B 1 206 ? 7.445 34.625 14.781 1 72.25 206 SER B N 1
ATOM 4503 C CA . SER B 1 206 ? 7.668 35.25 16.078 1 72.25 206 SER B CA 1
ATOM 4504 C C . SER B 1 206 ? 8.516 36.5 15.961 1 72.25 206 SER B C 1
ATOM 4506 O O . SER B 1 206 ? 8.82 37.156 16.953 1 72.25 206 SER B O 1
ATOM 4508 N N . ARG B 1 207 ? 8.773 37.125 14.953 1 66.31 207 ARG B N 1
ATOM 4509 C CA . ARG B 1 207 ? 9.578 38.312 14.711 1 66.31 207 ARG B CA 1
ATOM 4510 C C . ARG B 1 207 ? 11.031 38.094 15.117 1 66.31 207 ARG B C 1
ATOM 4512 O O . ARG B 1 207 ? 11.805 39.062 15.211 1 66.31 207 ARG B O 1
ATOM 4519 N N . MET B 1 208 ? 11.258 36.812 15.578 1 64.94 208 MET B N 1
ATOM 4520 C CA . MET B 1 208 ? 12.633 36.5 15.953 1 64.94 208 MET B CA 1
ATOM 4521 C C . MET B 1 208 ? 13.531 36.469 14.719 1 64.94 208 MET B C 1
ATOM 4523 O O . MET B 1 208 ? 14.758 36.5 14.836 1 64.94 208 MET B O 1
ATOM 4527 N N . MET B 1 209 ? 12.898 36.375 13.625 1 63.91 209 MET B N 1
ATOM 4528 C CA . MET B 1 209 ? 13.656 36.344 12.375 1 63.91 209 MET B CA 1
ATOM 4529 C C . MET B 1 209 ? 14.453 37.656 12.195 1 63.91 209 MET B C 1
ATOM 4531 O O . MET B 1 209 ? 15.578 37.625 11.688 1 63.91 209 MET B O 1
ATOM 4535 N N . GLU B 1 210 ? 13.914 38.625 12.719 1 63 210 GLU B N 1
ATOM 4536 C CA . GLU B 1 210 ? 14.578 39.906 12.617 1 63 210 GLU B CA 1
ATOM 4537 C C . GLU B 1 210 ? 15.875 39.938 13.422 1 63 210 GLU B C 1
ATOM 4539 O O . GLU B 1 210 ? 16.875 40.5 12.984 1 63 210 GLU B O 1
ATOM 4544 N N . SER B 1 211 ? 15.781 39.375 14.531 1 64.5 211 SER B N 1
ATOM 4545 C CA . SER B 1 211 ? 16.984 39.281 15.359 1 64.5 211 SER B CA 1
ATOM 4546 C C . SER B 1 211 ? 18.047 38.406 14.711 1 64.5 211 SER B C 1
ATOM 4548 O O . SER B 1 211 ? 19.234 38.719 14.781 1 64.5 211 SER B O 1
ATOM 4550 N N . LEU B 1 212 ? 17.625 37.406 14.016 1 63.75 212 LEU B N 1
ATOM 4551 C CA . LEU B 1 212 ? 18.547 36.5 13.328 1 63.75 212 LEU B CA 1
ATOM 4552 C C . LEU B 1 212 ? 19.188 37.188 12.133 1 63.75 212 LEU B C 1
ATOM 4554 O O . LEU B 1 212 ? 20.375 37 11.867 1 63.75 212 LEU B O 1
ATOM 4558 N N . LEU B 1 213 ? 18.375 38 11.594 1 63.41 213 LEU B N 1
ATOM 4559 C CA . LEU B 1 213 ? 18.844 38.719 10.43 1 63.41 213 LEU B CA 1
ATOM 4560 C C . LEU B 1 213 ? 19.797 39.844 10.844 1 63.41 213 LEU B C 1
ATOM 4562 O O . LEU B 1 213 ? 20.625 40.281 10.047 1 63.41 213 LEU B O 1
ATOM 4566 N N . ALA B 1 214 ? 19.562 40.281 12 1 63.44 214 ALA B N 1
ATOM 4567 C CA . ALA B 1 214 ? 20.422 41.344 12.508 1 63.44 214 ALA B CA 1
ATOM 4568 C C . ALA B 1 214 ? 21.75 40.781 13.008 1 63.44 214 ALA B C 1
ATOM 4570 O O . ALA B 1 214 ? 22.688 41.562 13.273 1 63.44 214 ALA B O 1
ATOM 4571 N N . SER B 1 215 ? 21.781 39.5 13.055 1 66.94 215 SER B N 1
ATOM 4572 C CA . SER B 1 215 ? 23.016 38.875 13.508 1 66.94 215 SER B CA 1
ATOM 4573 C C . SER B 1 215 ? 24.062 38.844 12.398 1 66.94 215 SER B C 1
ATOM 4575 O O . SER B 1 215 ? 23.719 38.844 11.219 1 66.94 215 SER B O 1
ATOM 4577 N N . PRO B 1 216 ? 25.297 38.906 12.727 1 72.56 216 PRO B N 1
ATOM 4578 C CA . PRO B 1 216 ? 26.359 38.938 11.727 1 72.56 216 PRO B CA 1
ATOM 4579 C C . PRO B 1 216 ? 26.516 37.594 11.008 1 72.56 216 PRO B C 1
ATOM 4581 O O . PRO B 1 216 ? 27.516 37.375 10.32 1 72.56 216 PRO B O 1
ATOM 4584 N N . LEU B 1 217 ? 25.484 36.844 11.07 1 74.94 217 LEU B N 1
ATOM 4585 C CA . LEU B 1 217 ? 25.578 35.5 10.469 1 74.94 217 LEU B CA 1
ATOM 4586 C C . LEU B 1 217 ? 25.172 35.531 9 1 74.94 217 LEU B C 1
ATOM 4588 O O . LEU B 1 217 ? 24.25 36.281 8.617 1 74.94 217 LEU B O 1
ATOM 4592 N N . ARG B 1 218 ? 26 34.906 8.18 1 74.81 218 ARG B N 1
ATOM 4593 C CA . ARG B 1 218 ? 25.641 34.719 6.777 1 74.81 218 ARG B CA 1
ATOM 4594 C C . ARG B 1 218 ? 24.484 33.75 6.629 1 74.81 218 ARG B C 1
ATOM 4596 O O . ARG B 1 218 ? 24.297 32.844 7.465 1 74.81 218 ARG B O 1
ATOM 4603 N N . PRO B 1 219 ? 23.781 33.875 5.625 1 72.94 219 PRO B N 1
ATOM 4604 C CA . PRO B 1 219 ? 22.594 33.062 5.422 1 72.94 219 PRO B CA 1
ATOM 4605 C C . PRO B 1 219 ? 22.922 31.562 5.449 1 72.94 219 PRO B C 1
ATOM 4607 O O . PRO B 1 219 ? 22.172 30.766 6.02 1 72.94 219 PRO B O 1
ATOM 4610 N N . HIS B 1 220 ? 24.047 31.188 4.922 1 75.19 220 HIS B N 1
ATOM 4611 C CA . HIS B 1 220 ? 24.391 29.781 4.906 1 75.19 220 HIS B CA 1
ATOM 4612 C C . HIS B 1 220 ? 24.766 29.281 6.301 1 75.19 220 HIS B C 1
ATOM 4614 O O . HIS B 1 220 ? 24.547 28.109 6.633 1 75.19 220 HIS B O 1
ATOM 4620 N N . GLU B 1 221 ? 25.234 30.141 7.078 1 75.5 221 GLU B N 1
ATOM 4621 C CA . GLU B 1 221 ? 25.562 29.781 8.453 1 75.5 221 GLU B CA 1
ATOM 4622 C C . GLU B 1 221 ? 24.312 29.547 9.289 1 75.5 221 GLU B C 1
ATOM 4624 O O . GLU B 1 221 ? 24.281 28.672 10.141 1 75.5 221 GLU B O 1
ATOM 4629 N N . VAL B 1 222 ? 23.375 30.391 8.953 1 73.25 222 VAL B N 1
ATOM 4630 C CA . VAL B 1 222 ? 22.109 30.266 9.664 1 73.25 222 VAL B CA 1
ATOM 4631 C C . VAL B 1 222 ? 21.453 28.938 9.305 1 73.25 222 VAL B C 1
ATOM 4633 O O . VAL B 1 222 ? 21 28.203 10.18 1 73.25 222 VAL B O 1
ATOM 4636 N N . VAL B 1 223 ? 21.5 28.703 8.055 1 75.88 223 VAL B N 1
ATOM 4637 C CA . VAL B 1 223 ? 20.859 27.469 7.574 1 75.88 223 VAL B CA 1
ATOM 4638 C C . VAL B 1 223 ? 21.609 26.266 8.141 1 75.88 223 VAL B C 1
ATOM 4640 O O . VAL B 1 223 ? 20.969 25.344 8.664 1 75.88 223 VAL B O 1
ATOM 4643 N N . LEU B 1 224 ? 22.844 26.25 8.094 1 77.44 224 LEU B N 1
ATOM 4644 C CA . LEU B 1 224 ? 23.641 25.125 8.586 1 77.44 224 LEU B CA 1
ATOM 4645 C C . LEU B 1 224 ? 23.531 25 10.102 1 77.44 224 LEU B C 1
ATOM 4647 O O . LEU B 1 224 ? 23.5 23.891 10.633 1 77.44 224 LEU B O 1
ATOM 4651 N N . GLY B 1 225 ? 23.531 26.125 10.734 1 74.94 225 GLY B N 1
ATOM 4652 C CA . GLY B 1 225 ? 23.391 26.109 12.18 1 74.94 225 GLY B CA 1
ATOM 4653 C C . GLY B 1 225 ? 22.062 25.531 12.641 1 74.94 225 GLY B C 1
ATOM 4654 O O . GLY B 1 225 ? 22 24.828 13.648 1 74.94 225 GLY B O 1
ATOM 4655 N N . LYS B 1 226 ? 21.109 25.75 11.828 1 74.69 226 LYS B N 1
ATOM 4656 C CA . LYS B 1 226 ? 19.781 25.266 12.203 1 74.69 226 LYS B CA 1
ATOM 4657 C C . LYS B 1 226 ? 19.609 23.797 11.797 1 74.69 226 LYS B C 1
ATOM 4659 O O . LYS B 1 226 ? 18.906 23.047 12.477 1 74.69 226 LYS B O 1
ATOM 4664 N N . VAL B 1 227 ? 20.25 23.5 10.75 1 80.69 227 VAL B N 1
ATOM 4665 C CA . VAL B 1 227 ? 20.047 22.172 10.172 1 80.69 227 VAL B CA 1
ATOM 4666 C C . VAL B 1 227 ? 20.844 21.125 10.969 1 80.69 227 VAL B C 1
ATOM 4668 O O . VAL B 1 227 ? 20.406 19.984 11.109 1 80.69 227 VAL B O 1
ATOM 4671 N N . LEU B 1 228 ? 21.906 21.484 11.602 1 85.06 228 LEU B N 1
ATOM 4672 C CA . LEU B 1 228 ? 22.844 20.562 12.227 1 85.06 228 LEU B CA 1
ATOM 4673 C C . LEU B 1 228 ? 22.172 19.797 13.367 1 85.06 228 LEU B C 1
ATOM 4675 O O . LEU B 1 228 ? 22.266 18.562 13.438 1 85.06 228 LEU B O 1
ATOM 4679 N N . PRO B 1 229 ? 21.469 20.531 14.258 1 84.81 229 PRO B N 1
ATOM 4680 C CA . PRO B 1 229 ? 20.828 19.766 15.328 1 84.81 229 PRO B CA 1
ATOM 4681 C C . PRO B 1 229 ? 19.812 18.75 14.789 1 84.81 229 PRO B C 1
ATOM 4683 O O . PRO B 1 229 ? 19.719 17.641 15.32 1 84.81 229 PRO B O 1
ATOM 4686 N N . TYR B 1 230 ? 19.188 19.172 13.734 1 84.56 230 TYR B N 1
ATOM 4687 C CA . TYR B 1 230 ? 18.172 18.297 13.164 1 84.56 230 TYR B CA 1
ATOM 4688 C C . TYR B 1 230 ? 18.812 17.125 12.422 1 84.56 230 TYR B C 1
ATOM 4690 O O . TYR B 1 230 ? 18.219 16.047 12.312 1 84.56 230 TYR B O 1
ATOM 4698 N N . LEU B 1 231 ? 19.984 17.391 11.961 1 86.88 231 LEU B N 1
ATOM 4699 C CA . LEU B 1 231 ? 20.734 16.297 11.328 1 86.88 231 LEU B CA 1
ATOM 4700 C C . LEU B 1 231 ? 21.047 15.203 12.344 1 86.88 231 LEU B C 1
ATOM 4702 O O . LEU B 1 231 ? 20.875 14.016 12.047 1 86.88 231 LEU B O 1
ATOM 4706 N N . VAL B 1 232 ? 21.422 15.586 13.477 1 86.81 232 VAL B N 1
ATOM 4707 C CA . VAL B 1 232 ? 21.766 14.633 14.523 1 86.81 232 VAL B CA 1
ATOM 4708 C C . VAL B 1 232 ? 20.516 13.891 14.992 1 86.81 232 VAL B C 1
ATOM 4710 O O . VAL B 1 232 ? 20.547 12.664 15.141 1 86.81 232 VAL B O 1
ATOM 4713 N N . ILE B 1 233 ? 19.531 14.609 15.133 1 84.44 233 ILE B N 1
ATOM 4714 C CA . ILE B 1 233 ? 18.281 14.016 15.609 1 84.44 233 ILE B CA 1
ATOM 4715 C C . ILE B 1 233 ? 17.734 13.047 14.57 1 84.44 233 ILE B C 1
ATOM 4717 O O . ILE B 1 233 ? 17.344 11.922 14.898 1 84.44 233 ILE B O 1
ATOM 4721 N N . ALA B 1 234 ? 17.75 13.523 13.312 1 84.56 234 ALA B N 1
ATOM 4722 C CA . ALA B 1 234 ? 17.234 12.688 12.227 1 84.56 234 ALA B CA 1
ATOM 4723 C C . ALA B 1 234 ? 18.062 11.414 12.078 1 84.56 234 ALA B C 1
ATOM 4725 O O . ALA B 1 234 ? 17.516 10.336 11.836 1 84.56 234 ALA B O 1
ATOM 4726 N N . PHE B 1 235 ? 19.297 11.602 12.188 1 83.38 235 PHE B N 1
ATOM 4727 C CA . PHE B 1 235 ? 20.188 10.453 12.062 1 83.38 235 PHE B CA 1
ATOM 4728 C C . PHE B 1 235 ? 19.969 9.484 13.227 1 83.38 235 PHE B C 1
ATOM 4730 O O . PHE B 1 235 ? 19.984 8.266 13.031 1 83.38 235 PHE B O 1
ATOM 4737 N N . ALA B 1 236 ? 19.75 9.969 14.414 1 85.5 236 ALA B N 1
ATOM 4738 C CA . ALA B 1 236 ? 19.438 9.141 15.578 1 85.5 236 ALA B CA 1
ATOM 4739 C C . ALA B 1 236 ? 18.141 8.383 15.383 1 85.5 236 ALA B C 1
ATOM 4741 O O . ALA B 1 236 ? 18.031 7.207 15.742 1 85.5 236 ALA B O 1
ATOM 4742 N N . VAL B 1 237 ? 17.234 9.047 14.812 1 83 237 VAL B N 1
ATOM 4743 C CA . VAL B 1 237 ? 15.945 8.414 14.531 1 83 237 VAL B CA 1
ATOM 4744 C C . VAL B 1 237 ? 16.141 7.285 13.523 1 83 237 VAL B C 1
ATOM 4746 O O . VAL B 1 237 ? 15.539 6.215 13.664 1 83 237 VAL B O 1
ATOM 4749 N N . ALA B 1 238 ? 16.938 7.578 12.523 1 84.06 238 ALA B N 1
ATOM 4750 C CA . ALA B 1 238 ? 17.219 6.562 11.516 1 84.06 238 ALA B CA 1
ATOM 4751 C C . ALA B 1 238 ? 17.844 5.32 12.148 1 84.06 238 ALA B C 1
ATOM 4753 O O . ALA B 1 238 ? 17.484 4.195 11.812 1 84.06 238 ALA B O 1
ATOM 4754 N N . LEU B 1 239 ? 18.719 5.57 13.062 1 88.06 239 LEU B N 1
ATOM 4755 C CA . LEU B 1 239 ? 19.375 4.469 13.758 1 88.06 239 LEU B CA 1
ATOM 4756 C C . LEU B 1 239 ? 18.391 3.715 14.641 1 88.06 239 LEU B C 1
ATOM 4758 O O . LEU B 1 239 ? 18.469 2.49 14.758 1 88.06 239 LEU B O 1
ATOM 4762 N N . LEU B 1 240 ? 17.547 4.449 15.258 1 87.25 240 LEU B N 1
ATOM 4763 C CA . LEU B 1 240 ? 16.516 3.838 16.094 1 87.25 240 LEU B CA 1
ATOM 4764 C C . LEU B 1 240 ? 15.609 2.934 15.266 1 87.25 240 LEU B C 1
ATOM 4766 O O . LEU B 1 240 ? 15.328 1.8 15.656 1 87.25 240 LEU B O 1
ATOM 4770 N N . VAL B 1 241 ? 15.219 3.4 14.133 1 83.94 241 VAL B N 1
ATOM 4771 C CA . VAL B 1 241 ? 14.32 2.631 13.273 1 83.94 241 VAL B CA 1
ATOM 4772 C C . VAL B 1 241 ? 15.055 1.406 12.734 1 83.94 241 VAL B C 1
ATOM 4774 O O . VAL B 1 241 ? 14.484 0.318 12.648 1 83.94 241 VAL B O 1
ATOM 4777 N N . LEU B 1 242 ? 16.312 1.632 12.398 1 87.81 242 LEU B N 1
ATOM 4778 C CA . LEU B 1 242 ? 17.125 0.523 11.922 1 87.81 242 LEU B CA 1
ATOM 4779 C C . LEU B 1 242 ? 17.281 -0.545 13 1 87.81 242 LEU B C 1
ATOM 4781 O O . LEU B 1 242 ? 17.172 -1.74 12.711 1 87.81 242 LEU B O 1
ATOM 4785 N N . ALA B 1 243 ? 17.5 -0.103 14.188 1 90.75 243 ALA B N 1
ATOM 4786 C CA . ALA B 1 243 ? 17.688 -1.023 15.312 1 90.75 243 ALA B CA 1
ATOM 4787 C C . ALA B 1 243 ? 16.391 -1.782 15.602 1 90.75 243 ALA B C 1
ATOM 4789 O O . ALA B 1 243 ? 16.406 -3.002 15.773 1 90.75 243 ALA B O 1
ATOM 4790 N N . LEU B 1 244 ? 15.336 -1.102 15.625 1 87.81 244 LEU B N 1
ATOM 4791 C CA . LEU B 1 244 ? 14.047 -1.737 15.883 1 87.81 244 LEU B CA 1
ATOM 4792 C C . LEU B 1 244 ? 13.68 -2.699 14.758 1 87.81 244 LEU B C 1
ATOM 4794 O O . LEU B 1 244 ? 13.117 -3.766 15 1 87.81 244 LEU B O 1
ATOM 4798 N N . GLY B 1 245 ? 13.977 -2.275 13.531 1 87.69 245 GLY B N 1
ATOM 4799 C CA . GLY B 1 245 ? 13.727 -3.158 12.398 1 87.69 245 GLY B CA 1
ATOM 4800 C C . GLY B 1 245 ? 14.484 -4.469 12.492 1 87.69 245 GLY B C 1
ATOM 4801 O O . GLY B 1 245 ? 13.93 -5.535 12.211 1 87.69 245 GLY B O 1
ATOM 4802 N N . HIS B 1 246 ? 15.727 -4.371 12.922 1 89.19 246 HIS B N 1
ATOM 4803 C CA . HIS B 1 246 ? 16.562 -5.555 12.984 1 89.19 246 HIS B CA 1
ATOM 4804 C C . HIS B 1 246 ? 16.219 -6.41 14.203 1 89.19 246 HIS B C 1
ATOM 4806 O O . HIS B 1 246 ? 16.047 -7.625 14.078 1 89.19 246 HIS B O 1
ATOM 4812 N N . TRP B 1 247 ? 16 -5.828 15.312 1 89.5 247 TRP B N 1
ATOM 4813 C CA . TRP B 1 247 ? 15.898 -6.59 16.547 1 89.5 247 TRP B CA 1
ATOM 4814 C C . TRP B 1 247 ? 14.453 -6.977 16.828 1 89.5 247 TRP B C 1
ATOM 4816 O O . TRP B 1 247 ? 14.18 -8.023 17.422 1 89.5 247 TRP B O 1
ATOM 4826 N N . VAL B 1 248 ? 13.578 -6.172 16.406 1 85.81 248 VAL B N 1
ATOM 4827 C CA . VAL B 1 248 ? 12.172 -6.438 16.719 1 85.81 248 VAL B CA 1
ATOM 4828 C C . VAL B 1 248 ? 11.523 -7.203 15.562 1 85.81 248 VAL B C 1
ATOM 4830 O O . VAL B 1 248 ? 10.75 -8.141 15.789 1 85.81 248 VAL B O 1
ATOM 4833 N N . PHE B 1 249 ? 11.922 -6.898 14.352 1 87.12 249 PHE B N 1
ATOM 4834 C CA . PHE B 1 249 ? 11.227 -7.477 13.203 1 87.12 249 PHE B CA 1
ATOM 4835 C C . PHE B 1 249 ? 12.109 -8.492 12.492 1 87.12 249 PHE B C 1
ATOM 4837 O O . PHE B 1 249 ? 11.672 -9.141 11.539 1 87.12 249 PHE B O 1
ATOM 4844 N N . GLY B 1 250 ? 13.352 -8.539 12.906 1 88.5 250 GLY B N 1
ATOM 4845 C CA . GLY B 1 250 ? 14.25 -9.547 12.359 1 88.5 250 GLY B CA 1
ATOM 4846 C C . GLY B 1 250 ? 14.734 -9.227 10.961 1 88.5 250 GLY B C 1
ATOM 4847 O O . GLY B 1 250 ? 15.086 -10.133 10.195 1 88.5 250 GLY B O 1
ATOM 4848 N N . VAL B 1 251 ? 14.625 -8.016 10.555 1 90.25 251 VAL B N 1
ATOM 4849 C CA . VAL B 1 251 ? 15.141 -7.637 9.242 1 90.25 251 VAL B CA 1
ATOM 4850 C C . VAL B 1 251 ? 16.656 -7.828 9.203 1 90.25 251 VAL B C 1
ATOM 4852 O O . VAL B 1 251 ? 17.375 -7.27 10.031 1 90.25 251 VAL B O 1
ATOM 4855 N N . PRO B 1 252 ? 17.109 -8.555 8.32 1 92.31 252 PRO B N 1
ATOM 4856 C CA . PRO B 1 252 ? 18.562 -8.789 8.273 1 92.31 252 PRO B CA 1
ATOM 4857 C C . PRO B 1 252 ? 19.344 -7.586 7.754 1 92.31 252 PRO B C 1
ATOM 4859 O O . PRO B 1 252 ? 18.75 -6.684 7.148 1 92.31 252 PRO B O 1
ATOM 4862 N N . VAL B 1 253 ? 20.547 -7.551 8.148 1 93.38 253 VAL B N 1
ATOM 4863 C CA . VAL B 1 253 ? 21.531 -6.656 7.551 1 93.38 253 VAL B CA 1
ATOM 4864 C C . VAL B 1 253 ? 22.672 -7.473 6.949 1 93.38 253 VAL B C 1
ATOM 4866 O O . VAL B 1 253 ? 23.688 -7.734 7.613 1 93.38 253 VAL B O 1
ATOM 4869 N N . ARG B 1 254 ? 22.5 -7.773 5.684 1 93 254 ARG B N 1
ATOM 4870 C CA . ARG B 1 254 ? 23.391 -8.727 5.031 1 93 254 ARG B CA 1
ATOM 4871 C C . ARG B 1 254 ? 24.625 -8.016 4.457 1 93 254 ARG B C 1
ATOM 4873 O O . ARG B 1 254 ? 25.656 -8.641 4.242 1 93 254 ARG B O 1
ATOM 4880 N N . GLY B 1 255 ? 24.484 -6.691 4.242 1 94 255 GLY B N 1
ATOM 4881 C CA . GLY B 1 255 ? 25.562 -5.949 3.611 1 94 255 GLY B CA 1
ATOM 4882 C C . GLY B 1 255 ? 26.281 -5.023 4.566 1 94 255 GLY B C 1
ATOM 4883 O O . GLY B 1 255 ? 26.312 -5.27 5.773 1 94 255 GLY B O 1
ATOM 4884 N N . SER B 1 256 ? 26.891 -3.986 4.016 1 95.38 256 SER B N 1
ATOM 4885 C CA . SER B 1 256 ? 27.75 -3.076 4.762 1 95.38 256 SER B CA 1
ATOM 4886 C C . SER B 1 256 ? 26.922 -2.039 5.523 1 95.38 256 SER B C 1
ATOM 4888 O O . SER B 1 256 ? 26.188 -1.258 4.922 1 95.38 256 SER B O 1
ATOM 4890 N N . LEU B 1 257 ? 27.188 -2.027 6.812 1 93 257 LEU B N 1
ATOM 4891 C CA . LEU B 1 257 ? 26.516 -1.042 7.656 1 93 257 LEU B CA 1
ATOM 4892 C C . LEU B 1 257 ? 26.984 0.369 7.316 1 93 257 LEU B C 1
ATOM 4894 O O . LEU B 1 257 ? 26.203 1.319 7.379 1 93 257 LEU B O 1
ATOM 4898 N N . LEU B 1 258 ? 28.172 0.441 6.945 1 93.62 258 LEU B N 1
ATOM 4899 C CA . LEU B 1 258 ? 28.734 1.746 6.605 1 93.62 258 LEU B CA 1
ATOM 4900 C C . LEU B 1 258 ? 28.047 2.33 5.379 1 93.62 258 LEU B C 1
ATOM 4902 O O . LEU B 1 258 ? 27.766 3.531 5.328 1 93.62 258 LEU B O 1
ATOM 4906 N N . LEU B 1 259 ? 27.812 1.498 4.418 1 95.12 259 LEU B N 1
ATOM 4907 C CA . LEU B 1 259 ? 27.109 1.938 3.217 1 95.12 259 LEU B CA 1
ATOM 4908 C C . LEU B 1 259 ? 25.688 2.393 3.553 1 95.12 259 LEU B C 1
ATOM 4910 O O . LEU B 1 259 ? 25.203 3.375 2.992 1 95.12 259 LEU B O 1
ATOM 4914 N N . LEU B 1 260 ? 25.141 1.62 4.418 1 94.69 260 LEU B N 1
ATOM 4915 C CA . LEU B 1 260 ? 23.781 1.938 4.871 1 94.69 260 LEU B CA 1
ATOM 4916 C C . LEU B 1 260 ? 23.75 3.297 5.559 1 94.69 260 LEU B C 1
ATOM 4918 O O . LEU B 1 260 ? 22.891 4.125 5.266 1 94.69 260 LEU B O 1
ATOM 4922 N N . LEU B 1 261 ? 24.703 3.541 6.422 1 93.88 261 LEU B N 1
ATOM 4923 C CA . LEU B 1 261 ? 24.781 4.789 7.18 1 93.88 261 LEU B CA 1
ATOM 4924 C C . LEU B 1 261 ? 25.094 5.961 6.262 1 93.88 261 LEU B C 1
ATOM 4926 O O . LEU B 1 261 ? 24.578 7.062 6.449 1 93.88 261 LEU B O 1
ATOM 4930 N N . LEU B 1 262 ? 25.891 5.727 5.328 1 94.81 262 LEU B N 1
ATOM 4931 C CA . LEU B 1 262 ? 26.234 6.77 4.367 1 94.81 262 LEU B CA 1
ATOM 4932 C C . LEU B 1 262 ? 25 7.203 3.566 1 94.81 262 LEU B C 1
ATOM 4934 O O . LEU B 1 262 ? 24.781 8.398 3.377 1 94.81 262 LEU B O 1
ATOM 4938 N N . ALA B 1 263 ? 24.25 6.242 3.084 1 96.12 263 ALA B N 1
ATOM 4939 C CA . ALA B 1 263 ? 23.047 6.547 2.318 1 96.12 263 ALA B CA 1
ATOM 4940 C C . ALA B 1 263 ? 22.047 7.34 3.158 1 96.12 263 ALA B C 1
ATOM 4942 O O . ALA B 1 263 ? 21.453 8.305 2.674 1 96.12 263 ALA B O 1
ATOM 4943 N N . MET B 1 264 ? 21.922 6.918 4.391 1 94.12 264 MET B N 1
ATOM 4944 C CA . MET B 1 264 ? 21 7.613 5.289 1 94.12 264 MET B CA 1
ATOM 4945 C C . MET B 1 264 ? 21.469 9.047 5.539 1 94.12 264 MET B C 1
ATOM 4947 O O . MET B 1 264 ? 20.656 9.969 5.578 1 94.12 264 MET B O 1
ATOM 4951 N N . PHE B 1 265 ? 22.75 9.18 5.68 1 92.25 265 PHE B N 1
ATOM 4952 C CA . PHE B 1 265 ? 23.312 10.5 5.918 1 92.25 265 PHE B CA 1
ATOM 4953 C C . PHE B 1 265 ? 23.047 11.422 4.738 1 92.25 265 PHE B C 1
ATOM 4955 O O . PHE B 1 265 ? 22.594 12.555 4.918 1 92.25 265 PHE B O 1
ATOM 4962 N N . LEU B 1 266 ? 23.328 10.977 3.551 1 93.75 266 LEU B N 1
ATOM 4963 C CA . LEU B 1 266 ? 23.109 11.766 2.344 1 93.75 266 LEU B CA 1
ATOM 4964 C C . LEU B 1 266 ? 21.641 12.141 2.193 1 93.75 266 LEU B C 1
ATOM 4966 O O . LEU B 1 266 ? 21.312 13.273 1.854 1 93.75 266 LEU B O 1
ATOM 4970 N N . PHE B 1 267 ? 20.797 11.211 2.447 1 95.06 267 PHE B N 1
ATOM 4971 C CA . PHE B 1 267 ? 19.359 11.422 2.314 1 95.06 267 PHE B CA 1
ATOM 4972 C C . PHE B 1 267 ? 18.875 12.453 3.318 1 95.06 267 PHE B C 1
ATOM 4974 O O . PHE B 1 267 ? 18.078 13.344 2.971 1 95.06 267 PHE B O 1
ATOM 4981 N N . VAL B 1 268 ? 19.344 12.297 4.559 1 92.56 268 VAL B N 1
ATOM 4982 C CA . VAL B 1 268 ? 18.922 13.211 5.613 1 92.56 268 VAL B CA 1
ATOM 4983 C C . VAL B 1 268 ? 19.375 14.633 5.273 1 92.56 268 VAL B C 1
ATOM 4985 O O . VAL B 1 268 ? 18.609 15.586 5.445 1 92.56 268 VAL B O 1
ATOM 4988 N N . LEU B 1 269 ? 20.547 14.758 4.809 1 89.81 269 LEU B N 1
ATOM 4989 C CA . LEU B 1 269 ? 21.062 16.062 4.422 1 89.81 269 LEU B CA 1
ATOM 4990 C C . LEU B 1 269 ? 20.172 16.703 3.354 1 89.81 269 LEU B C 1
ATOM 4992 O O . LEU B 1 269 ? 19.828 17.891 3.451 1 89.81 269 LEU B O 1
ATOM 4996 N N . GLY B 1 270 ? 19.828 15.922 2.363 1 91.75 270 GLY B N 1
ATOM 4997 C CA . GLY B 1 270 ? 18.953 16.422 1.311 1 91.75 270 GLY B CA 1
ATOM 4998 C C . GLY B 1 270 ? 17.562 16.734 1.797 1 91.75 270 GLY B C 1
ATOM 4999 O O . GLY B 1 270 ? 16.969 17.734 1.381 1 91.75 270 GLY B O 1
ATOM 5000 N N . SER B 1 271 ? 17.062 15.93 2.641 1 92.56 271 SER B N 1
ATOM 5001 C CA . SER B 1 271 ? 15.703 16.109 3.15 1 92.56 271 SER B CA 1
ATOM 5002 C C . SER B 1 271 ? 15.609 17.344 4.039 1 92.56 271 SER B C 1
ATOM 5004 O O . SER B 1 271 ? 14.594 18.047 4.02 1 92.56 271 SER B O 1
ATOM 5006 N N . LEU B 1 272 ? 16.641 17.562 4.828 1 90.56 272 LEU B N 1
ATOM 5007 C CA . LEU B 1 272 ? 16.672 18.781 5.633 1 90.56 272 LEU B CA 1
ATOM 5008 C C . LEU B 1 272 ? 16.688 20.016 4.746 1 90.56 272 LEU B C 1
ATOM 5010 O O . LEU B 1 272 ? 15.992 21 5.031 1 90.56 272 LEU B O 1
ATOM 5014 N N . ALA B 1 273 ? 17.453 19.891 3.705 1 90.75 273 ALA B N 1
ATOM 5015 C CA . ALA B 1 273 ? 17.516 21 2.758 1 90.75 273 ALA B CA 1
ATOM 5016 C C . ALA B 1 273 ? 16.156 21.234 2.105 1 90.75 273 ALA B C 1
ATOM 5018 O O . ALA B 1 273 ? 15.781 22.375 1.832 1 90.75 273 ALA B O 1
ATOM 5019 N N . ALA B 1 274 ? 15.445 20.188 1.848 1 92.94 274 ALA B N 1
ATOM 5020 C CA . ALA B 1 274 ? 14.102 20.297 1.293 1 92.94 274 ALA B CA 1
ATOM 5021 C C . ALA B 1 274 ? 13.172 21.016 2.264 1 92.94 274 ALA B C 1
ATOM 5023 O O . ALA B 1 274 ? 12.305 21.797 1.846 1 92.94 274 ALA B O 1
ATOM 5024 N N . GLY B 1 275 ? 13.344 20.688 3.508 1 91.56 275 GLY B N 1
ATOM 5025 C CA . GLY B 1 275 ? 12.578 21.406 4.52 1 91.56 275 GLY B CA 1
ATOM 5026 C C . GLY B 1 275 ? 12.852 22.891 4.535 1 91.56 275 GLY B C 1
ATOM 5027 O O . GLY B 1 275 ? 11.922 23.703 4.664 1 91.56 275 GLY B O 1
ATOM 5028 N N . VAL B 1 276 ? 14.133 23.266 4.387 1 88.75 276 VAL B N 1
ATOM 5029 C CA . VAL B 1 276 ? 14.516 24.672 4.32 1 88.75 276 VAL B CA 1
ATOM 5030 C C . VAL B 1 276 ? 13.867 25.328 3.1 1 88.75 276 VAL B C 1
ATOM 5032 O O . VAL B 1 276 ? 13.328 26.422 3.193 1 88.75 276 VAL B O 1
ATOM 5035 N N . LEU B 1 277 ? 13.898 24.641 2.039 1 91.06 277 LEU B N 1
ATOM 5036 C CA . LEU B 1 277 ? 13.312 25.172 0.813 1 91.06 277 LEU B CA 1
ATOM 5037 C C . LEU B 1 277 ? 11.82 25.422 0.994 1 91.06 277 LEU B C 1
ATOM 5039 O O . LEU B 1 277 ? 11.305 26.453 0.579 1 91.06 277 LEU B O 1
ATOM 5043 N N . ILE B 1 278 ? 11.148 24.484 1.6 1 91.06 278 ILE B N 1
ATOM 5044 C CA . ILE B 1 278 ? 9.719 24.594 1.831 1 91.06 278 ILE B CA 1
ATOM 5045 C C . ILE B 1 278 ? 9.438 25.766 2.77 1 91.06 278 ILE B C 1
ATOM 5047 O O . ILE B 1 278 ? 8.461 26.5 2.584 1 91.06 278 ILE B O 1
ATOM 5051 N N . SER B 1 279 ? 10.289 25.938 3.748 1 87.75 279 SER B N 1
ATOM 5052 C CA . SER B 1 279 ? 10.102 27.016 4.715 1 87.75 279 SER B CA 1
ATOM 5053 C C . SER B 1 279 ? 10.195 28.391 4.047 1 87.75 279 SER B C 1
ATOM 5055 O O . SER B 1 279 ? 9.586 29.359 4.512 1 87.75 279 SER B O 1
ATOM 5057 N N . THR B 1 280 ? 10.992 28.484 2.973 1 85.88 280 THR B N 1
ATOM 5058 C CA . THR B 1 280 ? 11.141 29.766 2.277 1 85.88 280 THR B CA 1
ATOM 5059 C C . THR B 1 280 ? 9.875 30.094 1.494 1 85.88 280 THR B C 1
ATOM 5061 O O . THR B 1 280 ? 9.641 31.266 1.158 1 85.88 280 THR B O 1
ATOM 5064 N N . LEU B 1 281 ? 9.055 29.062 1.259 1 86.81 281 LEU B N 1
ATOM 5065 C CA . LEU B 1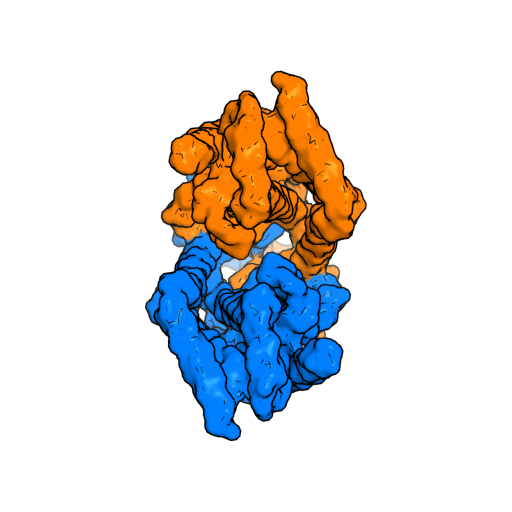 281 ? 7.832 29.25 0.481 1 86.81 281 LEU B CA 1
ATOM 5066 C C . LEU B 1 281 ? 6.621 29.406 1.396 1 86.81 281 LEU B C 1
ATOM 5068 O O . LEU B 1 281 ? 5.559 29.859 0.96 1 86.81 281 LEU B O 1
ATOM 5072 N N . ALA B 1 282 ? 6.801 29.016 2.607 1 85.88 282 ALA B N 1
ATOM 5073 C CA . ALA B 1 282 ? 5.691 29.016 3.559 1 85.88 282 ALA B CA 1
ATOM 5074 C C . ALA B 1 282 ? 5.676 30.297 4.383 1 85.88 282 ALA B C 1
ATOM 5076 O O . ALA B 1 282 ? 6.723 30.766 4.836 1 85.88 282 ALA B O 1
ATOM 5077 N N . ARG B 1 283 ? 4.492 30.859 4.598 1 83.06 283 ARG B N 1
ATOM 5078 C CA . ARG B 1 283 ? 4.34 32.094 5.391 1 83.06 283 ARG B CA 1
ATOM 5079 C C . ARG B 1 283 ? 3.859 31.75 6.801 1 83.06 283 ARG B C 1
ATOM 5081 O O . ARG B 1 283 ? 4.039 32.562 7.723 1 83.06 283 ARG B O 1
ATOM 5088 N N . THR B 1 284 ? 3.158 30.641 6.922 1 82.12 284 THR B N 1
ATOM 5089 C CA . THR B 1 284 ? 2.648 30.203 8.219 1 82.12 284 THR B CA 1
ATOM 5090 C C . THR B 1 284 ? 3.062 28.766 8.508 1 82.12 284 THR B C 1
ATOM 5092 O O . THR B 1 284 ? 3.455 28.031 7.594 1 82.12 284 THR B O 1
ATOM 5095 N N . GLN B 1 285 ? 3.047 28.438 9.734 1 82.06 285 GLN B N 1
ATOM 5096 C CA . GLN B 1 285 ? 3.373 27.078 10.125 1 82.06 285 GLN B CA 1
ATOM 5097 C C . GLN B 1 285 ? 2.443 26.062 9.453 1 82.06 285 GLN B C 1
ATOM 5099 O O . GLN B 1 285 ? 2.873 24.984 9.062 1 82.06 285 GLN B O 1
ATOM 5104 N N . VAL B 1 286 ? 1.209 26.484 9.297 1 80.44 286 VAL B N 1
ATOM 5105 C CA . VAL B 1 286 ? 0.239 25.609 8.648 1 80.44 286 VAL B CA 1
ATOM 5106 C C . VAL B 1 286 ? 0.637 25.375 7.191 1 80.44 286 VAL B C 1
ATOM 5108 O O . VAL B 1 286 ? 0.587 24.25 6.691 1 80.44 286 VAL B O 1
ATOM 5111 N N . GLN B 1 287 ? 1.075 26.406 6.566 1 81.62 287 GLN B N 1
ATOM 5112 C CA . GLN B 1 287 ? 1.545 26.297 5.188 1 81.62 287 GLN B CA 1
ATOM 5113 C C . GLN B 1 287 ? 2.777 25.406 5.102 1 81.62 287 GLN B C 1
ATOM 5115 O O . GLN B 1 287 ? 2.947 24.656 4.129 1 81.62 287 GLN B O 1
ATOM 5120 N N . ALA B 1 288 ? 3.586 25.547 6.098 1 86.19 288 ALA B N 1
ATOM 5121 C CA . ALA B 1 288 ? 4.773 24.688 6.137 1 86.19 288 ALA B CA 1
ATOM 5122 C C . ALA B 1 288 ? 4.395 23.219 6.25 1 86.19 288 ALA B C 1
ATOM 5124 O O . ALA B 1 288 ? 5.004 22.359 5.602 1 86.19 288 ALA B O 1
ATOM 5125 N N . VAL B 1 289 ? 3.412 22.953 7.047 1 83.31 289 VAL B N 1
ATOM 5126 C CA . VAL B 1 289 ? 2.955 21.578 7.215 1 83.31 289 VAL B CA 1
ATOM 5127 C C . VAL B 1 289 ? 2.365 21.062 5.902 1 83.31 289 VAL B C 1
ATOM 5129 O O . VAL B 1 289 ? 2.684 19.953 5.465 1 83.31 289 VAL B O 1
ATOM 5132 N N . PHE B 1 290 ? 1.618 21.891 5.258 1 79.62 290 PHE B N 1
ATOM 5133 C CA . PHE B 1 290 ? 1.021 21.516 3.984 1 79.62 290 PHE B CA 1
ATOM 5134 C C . PHE B 1 290 ? 2.098 21.281 2.93 1 79.62 290 PHE B C 1
ATOM 5136 O O . PHE B 1 290 ? 2.01 20.344 2.145 1 79.62 290 PHE B O 1
ATOM 5143 N N . GLY B 1 291 ? 3.049 22.219 2.936 1 83.38 291 GLY B N 1
ATOM 5144 C CA . GLY B 1 291 ? 4.152 22.031 2.01 1 83.38 291 GLY B CA 1
ATOM 5145 C C . GLY B 1 291 ? 4.895 20.719 2.219 1 83.38 291 GLY B C 1
ATOM 5146 O O . GLY B 1 291 ? 5.262 20.047 1.252 1 83.38 291 GLY B O 1
ATOM 5147 N N . THR B 1 292 ? 5.105 20.375 3.465 1 86.62 292 THR B N 1
ATOM 5148 C CA . THR B 1 292 ? 5.781 19.125 3.799 1 86.62 292 THR B CA 1
ATOM 5149 C C . THR B 1 292 ? 4.973 17.922 3.307 1 86.62 292 THR B C 1
ATOM 5151 O O . THR B 1 292 ? 5.527 17 2.719 1 86.62 292 THR B O 1
ATOM 5154 N N . TYR B 1 293 ? 3.715 17.969 3.447 1 80.5 293 TYR B N 1
ATOM 5155 C CA . TYR B 1 293 ? 2.871 16.844 3.053 1 80.5 293 TYR B CA 1
ATOM 5156 C C . TYR B 1 293 ? 2.752 16.766 1.536 1 80.5 293 TYR B C 1
ATOM 5158 O O . TYR B 1 293 ? 2.652 15.672 0.977 1 80.5 293 TYR B O 1
ATOM 5166 N N . ALA B 1 294 ? 2.713 17.938 0.969 1 80.5 294 ALA B N 1
ATOM 5167 C CA . ALA B 1 294 ? 2.697 17.969 -0.491 1 80.5 294 ALA B CA 1
ATOM 5168 C C . ALA B 1 294 ? 3.941 17.297 -1.068 1 80.5 294 ALA B C 1
ATOM 5170 O O . ALA B 1 294 ? 3.893 16.719 -2.152 1 80.5 294 ALA B O 1
ATOM 5171 N N . TYR B 1 295 ? 4.98 17.391 -0.307 1 86.38 295 TYR B N 1
ATOM 5172 C CA . TYR B 1 295 ? 6.238 16.75 -0.676 1 86.38 295 TYR B CA 1
ATOM 5173 C C . TYR B 1 295 ? 6.223 15.266 -0.302 1 86.38 295 TYR B C 1
ATOM 5175 O O . TYR B 1 295 ? 6.629 14.414 -1.097 1 86.38 295 TYR B O 1
ATOM 5183 N N . ALA B 1 296 ? 5.688 14.945 0.822 1 84.88 296 ALA B N 1
ATOM 5184 C CA . ALA B 1 296 ? 5.789 13.609 1.402 1 84.88 296 ALA B CA 1
ATOM 5185 C C . ALA B 1 296 ? 4.812 12.648 0.733 1 84.88 296 ALA B C 1
ATOM 5187 O O . ALA B 1 296 ? 5.137 11.477 0.522 1 84.88 296 ALA B O 1
ATOM 5188 N N . PHE B 1 297 ? 3.68 13.133 0.386 1 79 297 PHE B N 1
ATOM 5189 C CA . PHE B 1 297 ? 2.639 12.25 -0.125 1 79 297 PHE B CA 1
ATOM 5190 C C . PHE B 1 297 ? 3.053 11.633 -1.458 1 79 297 PHE B C 1
ATOM 5192 O O . PHE B 1 297 ? 3.023 10.414 -1.623 1 79 297 PHE B O 1
ATOM 5199 N N . PRO B 1 298 ? 3.475 12.453 -2.406 1 81.19 298 PRO B N 1
ATOM 5200 C CA . PRO B 1 298 ? 3.971 11.844 -3.645 1 81.19 298 PRO B CA 1
ATOM 5201 C C . PRO B 1 298 ? 5.152 10.906 -3.41 1 81.19 298 PRO B C 1
ATOM 5203 O O . PRO B 1 298 ? 5.305 9.914 -4.117 1 81.19 298 PRO B O 1
ATOM 5206 N N . THR B 1 299 ? 5.957 11.297 -2.432 1 86.12 299 THR B N 1
ATOM 5207 C CA . THR B 1 299 ? 7.121 10.484 -2.105 1 86.12 299 THR B CA 1
ATOM 5208 C C . THR B 1 299 ? 6.699 9.078 -1.678 1 86.12 299 THR B C 1
ATOM 5210 O O . THR B 1 299 ? 7.332 8.094 -2.057 1 86.12 299 THR B O 1
ATOM 5213 N N . ILE B 1 300 ? 5.664 8.969 -0.961 1 80.94 300 ILE B N 1
ATOM 5214 C CA . ILE B 1 300 ? 5.172 7.688 -0.468 1 80.94 300 ILE B CA 1
ATOM 5215 C C . ILE B 1 300 ? 4.824 6.781 -1.646 1 80.94 300 ILE B C 1
ATOM 5217 O O . ILE B 1 300 ? 5.121 5.586 -1.627 1 80.94 300 ILE B O 1
ATOM 5221 N N . PHE B 1 301 ? 4.383 7.355 -2.688 1 78.38 301 PHE B N 1
ATOM 5222 C CA . PHE B 1 301 ? 3.832 6.566 -3.783 1 78.38 301 PHE B CA 1
ATOM 5223 C C . PHE B 1 301 ? 4.863 6.379 -4.891 1 78.38 301 PHE B C 1
ATOM 5225 O O . PHE B 1 301 ? 4.809 5.402 -5.641 1 78.38 301 PHE B O 1
ATOM 5232 N N . LEU B 1 302 ? 5.766 7.301 -4.977 1 86.06 302 LEU B N 1
ATOM 5233 C CA . LEU B 1 302 ? 6.676 7.285 -6.113 1 86.06 302 LEU B CA 1
ATOM 5234 C C . LEU B 1 302 ? 8.047 6.758 -5.707 1 86.06 302 LEU B C 1
ATOM 5236 O O . LEU B 1 302 ? 8.953 6.68 -6.535 1 86.06 302 LEU B O 1
ATOM 5240 N N . SER B 1 303 ? 8.203 6.359 -4.461 1 89.94 303 SER B N 1
ATOM 5241 C CA . SER B 1 303 ? 9.516 5.977 -3.957 1 89.94 303 SER B CA 1
ATOM 5242 C C . SER B 1 303 ? 9.719 4.465 -4.023 1 89.94 303 SER B C 1
ATOM 5244 O O . SER B 1 303 ? 10.828 3.971 -3.832 1 89.94 303 SER B O 1
ATOM 5246 N N . GLY B 1 304 ? 8.648 3.715 -4.336 1 82.88 304 GLY B N 1
ATOM 5247 C CA . GLY B 1 304 ? 8.727 2.264 -4.27 1 82.88 304 GLY B CA 1
ATOM 5248 C C . GLY B 1 304 ? 8.531 1.721 -2.867 1 82.88 304 GLY B C 1
ATOM 5249 O O . GLY B 1 304 ? 8.805 0.547 -2.605 1 82.88 304 GLY B O 1
ATOM 5250 N N . PHE B 1 305 ? 8.062 2.586 -1.904 1 84.56 305 PHE B N 1
ATOM 5251 C CA . PHE B 1 305 ? 7.816 2.211 -0.517 1 84.56 305 PHE B CA 1
ATOM 5252 C C . PHE B 1 305 ? 6.707 1.172 -0.427 1 84.56 305 PHE B C 1
ATOM 5254 O O . PHE B 1 305 ? 6.91 0.081 0.11 1 84.56 305 PHE B O 1
ATOM 5261 N N . VAL B 1 306 ? 5.535 1.566 -1.021 1 74.81 306 VAL B N 1
ATOM 5262 C CA . VAL B 1 306 ? 4.359 0.72 -0.842 1 74.81 306 VAL B CA 1
ATOM 5263 C C . VAL B 1 306 ? 4.082 -0.059 -2.127 1 74.81 306 VAL B C 1
ATOM 5265 O O . VAL B 1 306 ? 3.709 -1.233 -2.078 1 74.81 306 VAL B O 1
ATOM 5268 N N . PHE B 1 307 ? 4.398 0.584 -3.258 1 75.75 307 PHE B N 1
ATOM 5269 C CA . PHE B 1 307 ? 4.023 0.025 -4.551 1 75.75 307 PHE B CA 1
ATOM 5270 C C . PHE B 1 307 ? 5.25 -0.16 -5.438 1 75.75 307 PHE B C 1
ATOM 5272 O O . PHE B 1 307 ? 6.164 0.665 -5.418 1 75.75 307 PHE B O 1
ATOM 5279 N N . PRO B 1 308 ? 5.211 -1.237 -6.195 1 77.88 308 PRO B N 1
ATOM 5280 C CA . PRO B 1 308 ? 6.332 -1.424 -7.121 1 77.88 308 PRO B CA 1
ATOM 5281 C C . PRO B 1 308 ? 6.367 -0.373 -8.227 1 77.88 308 PRO B C 1
ATOM 5283 O O . PRO B 1 308 ? 5.348 -0.116 -8.867 1 77.88 308 PRO B O 1
ATOM 5286 N N . ILE B 1 309 ? 7.555 0.124 -8.453 1 81 309 ILE B N 1
ATOM 5287 C CA . ILE B 1 309 ? 7.727 1.155 -9.469 1 81 309 ILE B CA 1
ATOM 5288 C C . ILE B 1 309 ? 7.488 0.559 -10.852 1 81 309 ILE B C 1
ATOM 5290 O O . ILE B 1 309 ? 6.977 1.235 -11.75 1 81 309 ILE B O 1
ATOM 5294 N N . ASP B 1 310 ? 7.703 -0.741 -10.977 1 77.88 310 ASP B N 1
ATOM 5295 C CA . ASP B 1 310 ? 7.59 -1.427 -12.258 1 77.88 310 ASP B CA 1
ATOM 5296 C C . ASP B 1 310 ? 6.137 -1.464 -12.734 1 77.88 310 ASP B C 1
ATOM 5298 O O . ASP B 1 310 ? 5.875 -1.628 -13.93 1 77.88 310 ASP B O 1
ATOM 5302 N N . GLY B 1 311 ? 5.246 -1.328 -11.836 1 76.75 311 GLY B N 1
ATOM 5303 C CA . GLY B 1 311 ? 3.838 -1.38 -12.203 1 76.75 311 GLY B CA 1
ATOM 5304 C C . GLY B 1 311 ? 3.273 -0.028 -12.602 1 76.75 311 GLY B C 1
ATOM 5305 O O . GLY B 1 311 ? 2.178 0.054 -13.156 1 76.75 311 GLY B O 1
ATOM 5306 N N . MET B 1 312 ? 4.125 1 -12.453 1 79.69 312 MET B N 1
ATOM 5307 C CA . MET B 1 312 ? 3.646 2.348 -12.75 1 79.69 312 MET B CA 1
ATOM 5308 C C . MET B 1 312 ? 3.74 2.641 -14.242 1 79.69 312 MET B C 1
ATOM 5310 O O . MET B 1 312 ? 4.609 2.102 -14.93 1 79.69 312 MET B O 1
ATOM 5314 N N . PRO B 1 313 ? 2.76 3.504 -14.703 1 82.31 313 PRO B N 1
ATOM 5315 C CA . PRO B 1 313 ? 2.928 3.992 -16.078 1 82.31 313 PRO B CA 1
ATOM 5316 C C . PRO B 1 313 ? 4.234 4.758 -16.266 1 82.31 313 PRO B C 1
ATOM 5318 O O . PRO B 1 313 ? 4.789 5.297 -15.312 1 82.31 313 PRO B O 1
ATOM 5321 N N . ARG B 1 314 ? 4.676 4.863 -17.484 1 83.56 314 ARG B N 1
ATOM 5322 C CA . ARG B 1 314 ? 5.98 5.422 -17.828 1 83.56 314 ARG B CA 1
ATOM 5323 C C . ARG B 1 314 ? 6.129 6.836 -17.266 1 83.56 314 ARG B C 1
ATOM 5325 O O . ARG B 1 314 ? 7.191 7.195 -16.75 1 83.56 314 ARG B O 1
ATOM 5332 N N . PHE B 1 315 ? 5.113 7.621 -17.328 1 86.62 315 PHE B N 1
ATOM 5333 C CA . PHE B 1 315 ? 5.168 9 -16.844 1 86.62 315 PHE B CA 1
ATOM 5334 C C . PHE B 1 315 ? 5.543 9.039 -15.367 1 86.62 315 PHE B C 1
ATOM 5336 O O . PHE B 1 315 ? 6.406 9.82 -14.961 1 86.62 315 PHE B O 1
ATOM 5343 N N . PHE B 1 316 ? 4.902 8.18 -14.586 1 85.56 316 PHE B N 1
ATOM 5344 C CA . PHE B 1 316 ? 5.141 8.188 -13.148 1 85.56 316 PHE B CA 1
ATOM 5345 C C . PHE B 1 316 ? 6.473 7.523 -12.82 1 85.56 316 PHE B C 1
ATOM 5347 O O . PHE B 1 316 ? 7.113 7.871 -11.828 1 85.56 316 PHE B O 1
ATOM 5354 N N . GLN B 1 317 ? 6.879 6.59 -13.656 1 87.19 317 GLN B N 1
ATOM 5355 C CA . GLN B 1 317 ? 8.211 6.02 -13.484 1 87.19 317 GLN B CA 1
ATOM 5356 C C . GLN B 1 317 ? 9.289 7.086 -13.641 1 87.19 317 GLN B C 1
ATOM 5358 O O . GLN B 1 317 ? 10.258 7.109 -12.875 1 87.19 317 GLN B O 1
ATOM 5363 N N . ILE B 1 318 ? 9.047 7.992 -14.57 1 89.81 318 ILE B N 1
ATOM 5364 C CA . ILE B 1 318 ? 10.008 9.062 -14.812 1 89.81 318 ILE B CA 1
ATOM 5365 C C . ILE B 1 318 ? 9.984 10.047 -13.648 1 89.81 318 ILE B C 1
ATOM 5367 O O . ILE B 1 318 ? 11.039 10.508 -13.195 1 89.81 318 ILE B O 1
ATOM 5371 N N . LEU B 1 319 ? 8.828 10.32 -13.18 1 88.88 319 LEU B N 1
ATOM 5372 C CA . LEU B 1 319 ? 8.688 11.234 -12.055 1 88.88 319 LEU B CA 1
ATOM 5373 C C . LEU B 1 319 ? 9.352 10.672 -10.805 1 88.88 319 LEU B C 1
ATOM 5375 O O . LEU B 1 319 ? 9.859 11.43 -9.969 1 88.88 319 LEU B O 1
ATOM 5379 N N . SER B 1 320 ? 9.344 9.352 -10.742 1 90.38 320 SER B N 1
ATOM 5380 C CA . SER B 1 320 ? 9.914 8.703 -9.57 1 90.38 320 SER B CA 1
ATOM 5381 C C . SER B 1 320 ? 11.422 8.953 -9.477 1 90.38 320 SER B C 1
ATOM 5383 O O . SER B 1 320 ? 12 8.875 -8.391 1 90.38 320 SER B O 1
ATOM 5385 N N . TYR B 1 321 ? 12.055 9.344 -10.617 1 92.69 321 TYR B N 1
ATOM 5386 C CA . TYR B 1 321 ? 13.492 9.617 -10.594 1 92.69 321 TYR B CA 1
ATOM 5387 C C . TYR B 1 321 ? 13.789 10.898 -9.828 1 92.69 321 TYR B C 1
ATOM 5389 O O . TYR B 1 321 ? 14.914 11.109 -9.375 1 92.69 321 TYR B O 1
ATOM 5397 N N . LEU B 1 322 ? 12.789 11.68 -9.578 1 92 322 LEU B N 1
ATOM 5398 C CA . LEU B 1 322 ? 12.977 12.945 -8.883 1 92 322 LEU B CA 1
ATOM 5399 C C . LEU B 1 322 ? 12.797 12.766 -7.375 1 92 322 LEU B C 1
ATOM 5401 O O . LEU B 1 322 ? 13.062 13.688 -6.598 1 92 322 LEU B O 1
ATOM 5405 N N . VAL B 1 323 ? 12.43 11.594 -7.008 1 93.5 323 VAL B N 1
ATOM 5406 C CA . VAL B 1 323 ? 12.125 11.336 -5.602 1 93.5 323 VAL B CA 1
ATOM 5407 C C . VAL B 1 323 ? 13.328 10.695 -4.922 1 93.5 323 VAL B C 1
ATOM 5409 O O . VAL B 1 323 ? 13.617 9.516 -5.145 1 93.5 323 VAL B O 1
ATOM 5412 N N . PRO B 1 324 ? 13.938 11.406 -4.031 1 95.56 324 PRO B N 1
ATOM 5413 C CA . PRO B 1 324 ? 15.164 10.883 -3.426 1 95.56 324 PRO B CA 1
ATOM 5414 C C . PRO B 1 324 ? 14.922 9.648 -2.564 1 95.56 324 PRO B C 1
ATOM 5416 O O . PRO B 1 324 ? 15.805 8.797 -2.434 1 95.56 324 PRO B O 1
ATOM 5419 N N . ALA B 1 325 ? 13.75 9.547 -2.043 1 95.12 325 ALA B N 1
ATOM 5420 C CA . ALA B 1 325 ? 13.438 8.398 -1.19 1 95.12 325 ALA B CA 1
ATOM 5421 C C . ALA B 1 325 ? 13.531 7.094 -1.972 1 95.12 325 ALA B C 1
ATOM 5423 O O . ALA B 1 325 ? 13.797 6.035 -1.395 1 95.12 325 ALA B O 1
ATOM 5424 N N . ARG B 1 326 ? 13.305 7.184 -3.264 1 95 326 ARG B N 1
ATOM 5425 C CA . ARG B 1 326 ? 13.43 6.004 -4.117 1 95 326 ARG B CA 1
ATOM 5426 C C . ARG B 1 326 ? 14.836 5.41 -4.031 1 95 326 ARG B C 1
ATOM 5428 O O . ARG B 1 326 ? 14.992 4.195 -3.887 1 95 326 ARG B O 1
ATOM 5435 N N . TYR B 1 327 ? 15.812 6.23 -4.055 1 96.56 327 TYR B N 1
ATOM 5436 C CA . TYR B 1 327 ? 17.203 5.797 -4.043 1 96.56 327 TYR B CA 1
ATOM 5437 C C . TYR B 1 327 ? 17.609 5.277 -2.668 1 96.56 327 TYR B C 1
ATOM 5439 O O . TYR B 1 327 ? 18.328 4.281 -2.561 1 96.56 327 TYR B O 1
ATOM 5447 N N . LEU B 1 328 ? 17.141 5.969 -1.677 1 96.5 328 LEU B N 1
ATOM 5448 C CA . LEU B 1 328 ? 17.438 5.512 -0.326 1 96.5 328 LEU B CA 1
ATOM 5449 C C . LEU B 1 328 ? 16.859 4.121 -0.081 1 96.5 328 LEU B C 1
ATOM 5451 O O . LEU B 1 328 ? 17.562 3.242 0.438 1 96.5 328 LEU B O 1
ATOM 5455 N N . ILE B 1 329 ? 15.656 3.924 -0.468 1 94.62 329 ILE B N 1
ATOM 5456 C CA . ILE B 1 329 ? 14.969 2.66 -0.228 1 94.62 329 ILE B CA 1
ATOM 5457 C C . ILE B 1 329 ? 15.672 1.538 -0.989 1 94.62 329 ILE B C 1
ATOM 5459 O O . ILE B 1 329 ? 15.844 0.438 -0.462 1 94.62 329 ILE B O 1
ATOM 5463 N N . GLU B 1 330 ? 16.094 1.832 -2.178 1 93.62 330 GLU B N 1
ATOM 5464 C CA . GLU B 1 330 ? 16.812 0.836 -2.959 1 93.62 330 GLU B CA 1
ATOM 5465 C C . GLU B 1 330 ? 18.125 0.457 -2.283 1 93.62 330 GLU B C 1
ATOM 5467 O O . GLU B 1 330 ? 18.516 -0.715 -2.266 1 93.62 330 GLU B O 1
ATOM 5472 N N . VAL B 1 331 ? 18.781 1.412 -1.737 1 96.06 331 VAL B N 1
ATOM 5473 C CA . VAL B 1 331 ? 20.047 1.14 -1.057 1 96.06 331 VAL B CA 1
ATOM 5474 C C . VAL B 1 331 ? 19.781 0.341 0.218 1 96.06 331 VAL B C 1
ATOM 5476 O O . VAL B 1 331 ? 20.5 -0.617 0.516 1 96.06 331 VAL B O 1
ATOM 5479 N N . LEU B 1 332 ? 18.781 0.735 0.929 1 95.19 332 LEU B N 1
ATOM 5480 C CA . LEU B 1 332 ? 18.469 0.044 2.174 1 95.19 332 LEU B CA 1
ATOM 5481 C C . LEU B 1 332 ? 18.109 -1.415 1.91 1 95.19 332 LEU B C 1
ATOM 5483 O O . LEU B 1 332 ? 18.641 -2.316 2.562 1 95.19 332 LEU B O 1
ATOM 5487 N N . ARG B 1 333 ? 17.281 -1.644 0.923 1 93.62 333 ARG B N 1
ATOM 5488 C CA . ARG B 1 333 ? 16.891 -3.012 0.6 1 93.62 333 ARG B CA 1
ATOM 5489 C C . ARG B 1 333 ? 18.062 -3.785 -0.001 1 93.62 333 ARG B C 1
ATOM 5491 O O . ARG B 1 333 ? 18.219 -4.984 0.247 1 93.62 333 ARG B O 1
ATOM 5498 N N . GLY B 1 334 ? 18.844 -3.1 -0.794 1 93.5 334 GLY B N 1
ATOM 5499 C CA . GLY B 1 334 ? 20.016 -3.727 -1.359 1 93.5 334 GLY B CA 1
ATOM 5500 C C . GLY B 1 334 ? 21 -4.195 -0.307 1 93.5 334 GLY B C 1
ATOM 5501 O O . GLY B 1 334 ? 21.531 -5.312 -0.389 1 93.5 334 GLY B O 1
ATOM 5502 N N . VAL B 1 335 ? 21.219 -3.373 0.692 1 95 335 VAL B N 1
ATOM 5503 C CA . VAL B 1 335 ? 22.188 -3.689 1.732 1 95 335 VAL B CA 1
ATOM 5504 C C . VAL B 1 335 ? 21.578 -4.672 2.73 1 95 335 VAL B C 1
ATOM 5506 O O . VAL B 1 335 ? 22.203 -5.676 3.084 1 95 335 VAL B O 1
ATOM 5509 N N . MET B 1 336 ? 20.375 -4.457 3.119 1 94.19 336 MET B N 1
ATOM 5510 C CA . MET B 1 336 ? 19.781 -5.215 4.211 1 94.19 336 MET B CA 1
ATOM 5511 C C . MET B 1 336 ? 19.328 -6.594 3.734 1 94.19 336 MET B C 1
ATOM 5513 O O . MET B 1 336 ? 19.578 -7.598 4.406 1 94.19 336 MET B O 1
ATOM 5517 N N . LEU B 1 337 ? 18.734 -6.656 2.553 1 92.12 337 LEU B N 1
ATOM 5518 C CA . LEU B 1 337 ? 18.109 -7.898 2.111 1 92.12 337 LEU B CA 1
ATOM 5519 C C . LEU B 1 337 ? 19 -8.625 1.11 1 92.12 337 LEU B C 1
ATOM 5521 O O . LEU B 1 337 ? 19.203 -9.844 1.223 1 92.12 337 LEU B O 1
ATOM 5525 N N . LYS B 1 338 ? 19.469 -7.887 0.14 1 90.56 338 LYS B N 1
ATOM 5526 C CA . LYS B 1 338 ? 20.219 -8.516 -0.938 1 90.56 338 LYS B CA 1
ATOM 5527 C C . LYS B 1 338 ? 21.688 -8.695 -0.55 1 90.56 338 LYS B C 1
ATOM 5529 O O . LYS B 1 338 ? 22.375 -9.57 -1.084 1 90.56 338 LYS B O 1
ATOM 5534 N N . GLY B 1 339 ? 22.188 -7.852 0.321 1 92 339 GLY B N 1
ATOM 5535 C CA . GLY B 1 339 ? 23.578 -7.906 0.731 1 92 339 GLY B CA 1
ATOM 5536 C C . GLY B 1 339 ? 24.531 -7.418 -0.34 1 92 339 GLY B C 1
ATOM 5537 O O . GLY B 1 339 ? 25.703 -7.816 -0.365 1 92 339 GLY B O 1
ATOM 5538 N N . VAL B 1 340 ? 24 -6.637 -1.231 1 91.25 340 VAL B N 1
ATOM 5539 C CA . VAL B 1 340 ? 24.844 -6.121 -2.309 1 91.25 340 VAL B CA 1
ATOM 5540 C C . VAL B 1 340 ? 25.641 -4.922 -1.81 1 91.25 340 VAL B C 1
ATOM 5542 O O . VAL B 1 340 ? 25.25 -4.266 -0.839 1 91.25 340 VAL B O 1
ATOM 5545 N N . GLY B 1 341 ? 26.781 -4.664 -2.449 1 93.44 341 GLY B N 1
ATOM 5546 C CA . GLY B 1 341 ? 27.703 -3.635 -1.98 1 93.44 341 GLY B CA 1
ATOM 5547 C C . GLY B 1 341 ? 27.75 -2.42 -2.887 1 93.44 341 GLY B C 1
ATOM 5548 O O . GLY B 1 341 ? 26.828 -2.178 -3.66 1 93.44 341 GLY B O 1
ATOM 5549 N N . PHE B 1 342 ? 28.844 -1.709 -2.738 1 94.62 342 PHE B N 1
ATOM 5550 C CA . PHE B 1 342 ? 29.031 -0.44 -3.434 1 94.62 342 PHE B CA 1
ATOM 5551 C C . PHE B 1 342 ? 29.062 -0.649 -4.941 1 94.62 342 PHE B C 1
ATOM 5553 O O . PHE B 1 342 ? 28.641 0.224 -5.703 1 94.62 342 PHE B O 1
ATOM 5560 N N . GLY B 1 343 ? 29.531 -1.767 -5.363 1 93.06 343 GLY B N 1
ATOM 5561 C CA . GLY B 1 343 ? 29.609 -2.061 -6.785 1 93.06 343 GLY B CA 1
ATOM 5562 C C . GLY B 1 343 ? 28.25 -2.039 -7.477 1 93.06 343 GLY B C 1
ATOM 5563 O O . GLY B 1 343 ? 28.172 -1.704 -8.656 1 93.06 343 GLY B O 1
ATOM 5564 N N . VAL B 1 344 ? 27.266 -2.299 -6.793 1 92.19 344 VAL B N 1
ATOM 5565 C CA . VAL B 1 344 ? 25.922 -2.369 -7.355 1 92.19 344 VAL B CA 1
ATOM 5566 C C . VAL B 1 344 ? 25.141 -1.103 -7 1 92.19 344 VAL B C 1
ATOM 5568 O O . VAL B 1 344 ? 24.406 -0.568 -7.824 1 92.19 344 VAL B O 1
ATOM 5571 N N . LEU B 1 345 ? 25.406 -0.494 -5.832 1 95.56 345 LEU B N 1
ATOM 5572 C CA . LEU B 1 345 ? 24.516 0.516 -5.273 1 95.56 345 LEU B CA 1
ATOM 5573 C C . LEU B 1 345 ? 25.047 1.92 -5.539 1 95.56 345 LEU B C 1
ATOM 5575 O O . LEU B 1 345 ? 24.406 2.91 -5.184 1 95.56 345 LEU B O 1
ATOM 5579 N N . TRP B 1 346 ? 26.172 2.111 -6.223 1 95.25 346 TRP B N 1
ATOM 5580 C CA . TRP B 1 346 ? 26.812 3.412 -6.379 1 95.25 346 TRP B CA 1
ATOM 5581 C C . TRP B 1 346 ? 25.922 4.379 -7.145 1 95.25 346 TRP B C 1
ATOM 5583 O O . TRP B 1 346 ? 25.906 5.578 -6.863 1 95.25 346 TRP B O 1
ATOM 5593 N N . PRO B 1 347 ? 25.172 3.902 -8.148 1 95.25 347 PRO B N 1
ATOM 5594 C CA . PRO B 1 347 ? 24.312 4.867 -8.836 1 95.25 347 PRO B CA 1
ATOM 5595 C C . PRO B 1 347 ? 23.266 5.492 -7.91 1 95.25 347 PRO B C 1
ATOM 5597 O O . PRO B 1 347 ? 22.938 6.668 -8.055 1 95.25 347 PRO B O 1
ATOM 5600 N N . HIS B 1 348 ? 22.781 4.703 -7.031 1 96.44 348 HIS B N 1
ATOM 5601 C CA . HIS B 1 348 ? 21.797 5.207 -6.086 1 96.44 348 HIS B CA 1
ATOM 5602 C C . HIS B 1 348 ? 22.438 6.168 -5.086 1 96.44 348 HIS B C 1
ATOM 5604 O O . HIS B 1 348 ? 21.828 7.172 -4.711 1 96.44 348 HIS B O 1
ATOM 5610 N N . LEU B 1 349 ? 23.656 5.883 -4.68 1 97 349 LEU B N 1
ATOM 5611 C CA . LEU B 1 349 ? 24.375 6.777 -3.785 1 97 349 LEU B CA 1
ATOM 5612 C C . LEU B 1 349 ? 24.703 8.094 -4.48 1 97 349 LEU B C 1
ATOM 5614 O O . LEU B 1 349 ? 24.625 9.164 -3.871 1 97 349 LEU B O 1
ATOM 5618 N N . LEU B 1 350 ? 25.031 7.961 -5.676 1 97.38 350 LEU B N 1
ATOM 5619 C CA . LEU B 1 350 ? 25.328 9.156 -6.457 1 97.38 350 LEU B CA 1
ATOM 5620 C C . LEU B 1 350 ? 24.078 10.023 -6.617 1 97.38 350 LEU B C 1
ATOM 5622 O O . LEU B 1 350 ? 24.141 11.25 -6.52 1 97.38 350 LEU B O 1
ATOM 5626 N N . ALA B 1 351 ? 23 9.391 -6.895 1 97.38 351 ALA B N 1
ATOM 5627 C CA . ALA B 1 351 ? 21.734 10.109 -7.031 1 97.38 351 ALA B CA 1
ATOM 5628 C C . ALA B 1 351 ? 21.375 10.836 -5.734 1 97.38 351 ALA B C 1
ATOM 5630 O O . ALA B 1 351 ? 20.922 11.977 -5.762 1 97.38 351 ALA B O 1
ATOM 5631 N N . LEU B 1 352 ? 21.594 10.18 -4.648 1 97.25 352 LEU B N 1
ATOM 5632 C CA . LEU B 1 352 ? 21.312 10.789 -3.352 1 97.25 352 LEU B CA 1
ATOM 5633 C C . LEU B 1 352 ? 22.234 11.984 -3.109 1 97.25 352 LEU B C 1
ATOM 5635 O O . LEU B 1 352 ? 21.797 13.023 -2.619 1 97.25 352 LEU B O 1
ATOM 5639 N N . ALA B 1 353 ? 23.5 11.805 -3.463 1 96.56 353 ALA B N 1
ATOM 5640 C CA . ALA B 1 353 ? 24.453 12.891 -3.295 1 96.56 353 ALA B CA 1
ATOM 5641 C C . ALA B 1 353 ? 24.094 14.094 -4.16 1 96.56 353 ALA B C 1
ATOM 5643 O O . ALA B 1 353 ? 24.125 15.234 -3.699 1 96.56 353 ALA B O 1
ATOM 5644 N N . LEU B 1 354 ? 23.75 13.797 -5.363 1 96.44 354 LEU B N 1
ATOM 5645 C CA . LEU B 1 354 ? 23.375 14.859 -6.293 1 96.44 354 LEU B CA 1
ATOM 5646 C C . LEU B 1 354 ? 22.125 15.586 -5.812 1 96.44 354 LEU B C 1
ATOM 5648 O O . LEU B 1 354 ? 22.047 16.812 -5.887 1 96.44 354 LEU B O 1
ATOM 5652 N N . PHE B 1 355 ? 21.188 14.859 -5.383 1 94.56 355 PHE B N 1
ATOM 5653 C CA . PHE B 1 355 ? 19.969 15.453 -4.855 1 94.56 355 PHE B CA 1
ATOM 5654 C C . PHE B 1 355 ? 20.266 16.344 -3.656 1 94.56 355 PHE B C 1
ATOM 5656 O O . PHE B 1 355 ? 19.797 17.484 -3.584 1 94.56 355 PHE B O 1
ATOM 5663 N N . SER B 1 356 ? 20.969 15.805 -2.744 1 92.5 356 SER B N 1
ATOM 5664 C CA . SER B 1 356 ? 21.297 16.547 -1.533 1 92.5 356 SER B CA 1
ATOM 5665 C C . SER B 1 356 ? 22.031 17.844 -1.862 1 92.5 356 SER B C 1
ATOM 5667 O O . SER B 1 356 ? 21.703 18.906 -1.332 1 92.5 356 SER B O 1
ATOM 5669 N N . LEU B 1 357 ? 22.969 17.766 -2.74 1 91.5 357 LEU B N 1
ATOM 5670 C CA . LEU B 1 357 ? 23.766 18.938 -3.113 1 91.5 357 LEU B CA 1
ATOM 5671 C C . LEU B 1 357 ? 22.906 19.969 -3.846 1 91.5 357 LEU B C 1
ATOM 5673 O O . LEU B 1 357 ? 23.016 21.156 -3.586 1 91.5 357 LEU B O 1
ATOM 5677 N N . LEU B 1 358 ? 22.109 19.484 -4.684 1 92.94 358 LEU B N 1
ATOM 5678 C CA . LEU B 1 358 ? 21.266 20.375 -5.469 1 92.94 358 LEU B CA 1
ATOM 5679 C C . LEU B 1 358 ? 20.25 21.109 -4.578 1 92.94 358 LEU B C 1
ATOM 5681 O O . LEU B 1 358 ? 20.094 22.312 -4.691 1 92.94 358 LEU B O 1
ATOM 5685 N N . VAL B 1 359 ? 19.609 20.391 -3.715 1 90.5 359 VAL B N 1
ATOM 5686 C CA . VAL B 1 359 ? 18.578 21 -2.875 1 90.5 359 VAL B CA 1
ATOM 5687 C C . VAL B 1 359 ? 19.219 21.938 -1.851 1 90.5 359 VAL B C 1
ATOM 5689 O O . VAL B 1 359 ? 18.672 22.984 -1.515 1 90.5 359 VAL B O 1
ATOM 5692 N N . LEU B 1 360 ? 20.359 21.516 -1.358 1 85.38 360 LEU B N 1
ATOM 5693 C CA . LEU B 1 360 ? 21.094 22.391 -0.446 1 85.38 360 LEU B CA 1
ATOM 5694 C C . LEU B 1 360 ? 21.453 23.719 -1.122 1 85.38 360 LEU B C 1
ATOM 5696 O O . LEU B 1 360 ? 21.328 24.781 -0.517 1 85.38 360 LEU B O 1
ATOM 5700 N N . PHE B 1 361 ? 21.859 23.578 -2.303 1 86.62 361 PHE B N 1
ATOM 5701 C CA . PHE B 1 361 ? 22.203 24.766 -3.064 1 86.62 361 PHE B CA 1
ATOM 5702 C C . PHE B 1 361 ? 20.984 25.656 -3.291 1 86.62 361 PHE B C 1
ATOM 5704 O O . PHE B 1 361 ? 21.031 26.859 -3.076 1 86.62 361 PHE B O 1
ATOM 5711 N N . LEU B 1 362 ? 19.906 25.094 -3.631 1 88 362 LEU B N 1
ATOM 5712 C CA . LEU B 1 362 ? 18.672 25.844 -3.895 1 88 362 LEU B CA 1
ATOM 5713 C C . LEU B 1 362 ? 18.141 26.484 -2.617 1 88 362 LEU B C 1
ATOM 5715 O O . LEU B 1 362 ? 17.656 27.609 -2.641 1 88 362 LEU B O 1
ATOM 5719 N N . ALA B 1 363 ? 18.156 25.688 -1.591 1 85.69 363 ALA B N 1
ATOM 5720 C CA . ALA B 1 363 ? 17.703 26.188 -0.302 1 85.69 363 ALA B CA 1
ATOM 5721 C C . ALA B 1 363 ? 18.531 27.375 0.157 1 85.69 363 ALA B C 1
ATOM 5723 O O . ALA B 1 363 ? 18 28.375 0.626 1 85.69 363 ALA B O 1
ATOM 5724 N N . SER B 1 364 ? 19.844 27.344 -0.039 1 81.19 364 SER B N 1
ATOM 5725 C CA . SER B 1 364 ? 20.75 28.422 0.354 1 81.19 364 SER B CA 1
ATOM 5726 C C . SER B 1 364 ? 20.531 29.672 -0.496 1 81.19 364 SER B C 1
ATOM 5728 O O . SER B 1 364 ? 20.516 30.781 0.025 1 81.19 364 SER B O 1
ATOM 5730 N N . ALA B 1 365 ? 20.312 29.453 -1.701 1 83.94 365 ALA B N 1
ATOM 5731 C CA . ALA B 1 365 ? 20.109 30.578 -2.615 1 83.94 365 ALA B CA 1
ATOM 5732 C C . ALA B 1 365 ? 18.797 31.281 -2.326 1 83.94 365 ALA B C 1
ATOM 5734 O O . ALA B 1 365 ? 18.734 32.531 -2.309 1 83.94 365 ALA B O 1
ATOM 5735 N N . ARG B 1 366 ? 17.797 30.562 -2.061 1 84.19 366 ARG B N 1
ATOM 5736 C CA . ARG B 1 366 ? 16.484 31.141 -1.814 1 84.19 366 ARG B CA 1
ATOM 5737 C C . ARG B 1 366 ? 16.422 31.797 -0.441 1 84.19 366 ARG B C 1
ATOM 57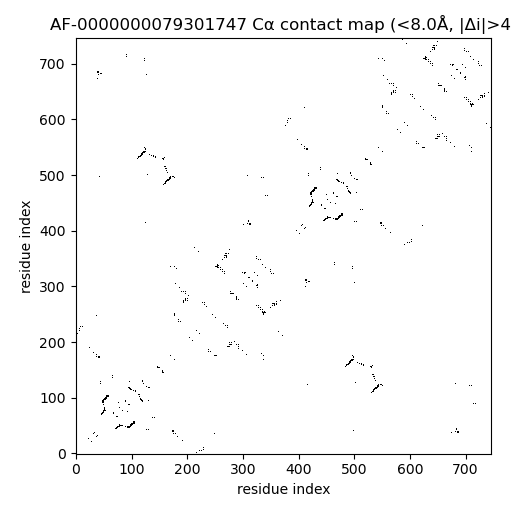39 O O . ARG B 1 366 ? 15.781 32.844 -0.272 1 84.19 366 ARG B O 1
ATOM 5746 N N . PHE B 1 367 ? 16.984 31.172 0.45 1 79.75 367 PHE B N 1
ATOM 5747 C CA . PHE B 1 367 ? 17 31.719 1.801 1 79.75 367 PHE B CA 1
ATOM 5748 C C . PHE B 1 367 ? 17.734 33.062 1.831 1 79.75 367 PHE B C 1
ATOM 5750 O O . PHE B 1 367 ? 17.297 34 2.506 1 79.75 367 PHE B O 1
ATOM 5757 N N . GLN B 1 368 ? 18.781 33.188 1.059 1 74.81 368 GLN B N 1
ATOM 5758 C CA . GLN B 1 368 ? 19.547 34.438 0.96 1 74.81 368 GLN B CA 1
ATOM 5759 C C . GLN B 1 368 ? 18.703 35.562 0.337 1 74.81 368 GLN B C 1
ATOM 5761 O O . GLN B 1 368 ? 18.75 36.688 0.786 1 74.81 368 GLN B O 1
ATOM 5766 N N . ARG B 1 369 ? 17.953 35.156 -0.546 1 74.56 369 ARG B N 1
ATOM 5767 C CA . ARG B 1 369 ? 17.125 36.156 -1.227 1 74.56 369 ARG B CA 1
ATOM 5768 C C . ARG B 1 369 ? 16.016 36.656 -0.31 1 74.56 369 ARG B C 1
ATOM 5770 O O . ARG B 1 369 ? 15.633 37.812 -0.372 1 74.56 369 ARG B O 1
ATOM 5777 N N . GLN B 1 370 ? 15.469 35.844 0.49 1 71.69 370 GLN B N 1
ATOM 5778 C CA . GLN B 1 370 ? 14.383 36.188 1.393 1 71.69 370 GLN B CA 1
ATOM 5779 C C . GLN B 1 370 ? 14.867 37.125 2.502 1 71.69 370 GLN B C 1
ATOM 5781 O O . GLN B 1 370 ? 14.141 38.031 2.928 1 71.69 370 GLN B O 1
ATOM 5786 N N . VAL B 1 371 ? 16.047 36.906 2.893 1 63.56 371 VAL B N 1
ATOM 5787 C CA . VAL B 1 371 ? 16.594 37.719 3.961 1 63.56 371 VAL B CA 1
ATOM 5788 C C . VAL B 1 371 ? 17.062 39.062 3.393 1 63.56 371 VAL B C 1
ATOM 5790 O O . VAL B 1 371 ? 17.094 40.062 4.098 1 63.56 371 VAL B O 1
ATOM 5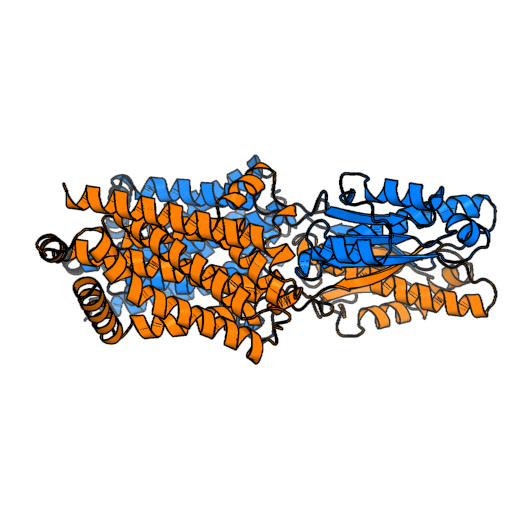793 N N . ALA B 1 372 ? 17.438 39.125 2.168 1 58.22 372 ALA B N 1
ATOM 5794 C CA . ALA B 1 372 ? 17.906 40.344 1.544 1 58.22 372 ALA B CA 1
ATOM 5795 C C . ALA B 1 372 ? 16.75 41.281 1.247 1 58.22 372 ALA B C 1
ATOM 5797 O O . ALA B 1 372 ? 16.938 42.5 1.127 1 58.22 372 ALA B O 1
ATOM 5798 N N . VAL B 1 373 ? 15.523 40.812 1.206 1 52.72 373 VAL B N 1
ATOM 5799 C CA . VAL B 1 373 ? 14.406 41.719 0.944 1 52.72 373 VAL B CA 1
ATOM 5800 C C . VAL B 1 373 ? 13.781 42.156 2.264 1 52.72 373 VAL B C 1
ATOM 5802 O O . VAL B 1 373 ? 13.57 41.344 3.166 1 52.72 373 VAL B O 1
#

Organism: Thermus brockianus (NCBI:txid56956)

InterPro domains:
  IPR000412 ABC-2 transporter [PR00164] (257-281)
  IPR000412 ABC-2 transporter [PR00164] (294-313)
  IPR000412 ABC-2 transporter [PR00164] (314-333)
  IPR013525 ABC-2 type transporter, transmembrane domain [PF12698] (25-364)
  IPR047817 ABC-2 type transporter, transmembrane domain, bacterial-type [PS51012] (145-370)
  IPR051449 ABC-2 integral membrane transporter component [PTHR30294] (1-371)

Nearest PDB structures (foldseek):
  7k2t-assembly1_B  TM=7.255E-01  e=1.376E-03  Aquifex aeolicus VF5
  8dku-assembly1_B  TM=6.278E-01  e=7.621E-04  Aquifex aeolicus VF5
  6oih-assembly1_D  TM=6.678E-01  e=1.700E-03  Aquifex aeolicus VF5
  6m96-assembly1_B-2  TM=6.311E-01  e=1.319E-03  Aquifex aeolicus VF5
  6oih-assembly2_C  TM=6.684E-01  e=4.683E-03  Aquifex aeolicus VF5

Sequence (746 aa):
MSRILALAEKEFLQIRRDHVLPRLIVLLPTLMLLLFGYAINFTLENIPLAVYDASQDRISQTLLAELTRDNRFRLAVRAESPEGVVAAVDRGQARVGLVVPKGALERVRRGESVNLEVYVDGTDPNFAFQAQATLRKAIQEVNARILVGRALSGEAVLPPLSPTLHTLYNPDNKTAWFMIPGIIGLVLTMFTVLLTALSIVREAESRMMESLLASPLRPHEVVLGKVLPYLVIAFAVALLVLALGHWVFGVPVRGSLLLLLLAMFLFVLGSLAAGVLISTLARTQVQAVFGTYAYAFPTIFLSGFVFPIDGMPRFFQILSYLVPARYLIEVLRGVMLKGVGFGVLWPHLLALALFSLLVLFLASARFQRQVAVMSRILALAEKEFLQIRRDHVLPRLIVLLPTLMLLLFGYAINFTLENIPLAVYDASQDRISQTLLAELTRDNRFRLAVRAESPEGVVAAVDRGQARVGLVVPKGALERVRRGESVNLEVYVDGTDPNFAFQAQATLRKAIQEVNARILVGRALSGEAVLPPLSPTLHTLYNPDNKTAWFMIPGIIGLVLTMFTVLLTALSIVREAESRMMESLLASPLRPHEVVLGKVLPYLVIAFAVALLVLALGHWVFGVPVRGSLLLLLLAMFLFVLGSLAAGVLISTLARTQVQAVFGTYAYAFPTIFLSGFVFPIDGMPRFFQILSYLVPARYLIEVLRGVMLKGVGFGVLWPHLLALALFSLLVLFLASARFQRQVAV

Solvent-accessible surface area (backbone atoms only — not comparable to full-atom values): 36316 Å² total; per-residue (Å²): 109,66,64,30,51,50,45,16,50,50,48,43,50,52,46,68,66,36,82,56,56,56,52,48,60,54,47,47,53,49,48,48,44,52,48,50,47,55,40,48,29,80,54,71,42,48,41,32,26,14,35,16,66,61,35,77,37,71,53,55,49,51,48,52,51,50,41,42,44,92,44,43,29,30,86,60,40,79,30,91,37,69,66,40,16,55,48,32,38,72,62,62,63,13,46,32,21,37,32,38,51,64,53,44,51,61,34,42,74,73,60,33,57,37,65,30,44,33,37,31,47,14,59,40,44,70,55,30,36,44,52,47,36,53,50,50,52,39,51,50,53,47,38,50,53,52,36,52,56,35,31,75,69,70,67,49,52,55,61,42,65,39,80,45,82,40,50,38,70,26,69,79,35,53,37,38,60,36,38,45,38,24,47,49,38,48,47,49,43,50,49,33,16,36,54,40,10,36,57,52,21,46,33,55,65,66,58,48,40,56,58,55,65,67,36,96,60,51,59,61,41,51,51,51,10,56,45,47,44,50,47,54,52,46,50,49,46,49,49,49,50,50,48,46,34,33,74,72,68,60,34,58,71,61,30,52,64,65,61,50,50,49,44,51,50,34,43,49,54,18,29,35,19,45,7,45,40,40,22,71,72,25,82,40,52,62,44,18,51,49,46,36,45,66,54,43,54,56,40,50,61,39,21,45,42,81,40,60,56,68,23,25,44,69,70,49,45,56,54,20,73,74,29,62,48,24,34,46,25,51,45,40,43,32,19,23,46,66,35,44,49,65,92,64,42,45,67,38,49,48,50,29,44,51,47,18,53,51,34,39,49,51,23,46,55,50,48,40,53,59,68,73,99,110,67,64,30,52,51,44,18,52,50,48,42,51,51,45,68,67,35,81,57,56,55,50,49,61,53,45,47,54,49,50,47,46,52,47,50,46,56,39,50,28,80,54,71,43,48,42,31,25,15,35,16,67,61,36,77,38,69,53,56,48,50,48,53,52,49,41,41,43,92,43,43,28,29,86,60,40,80,31,92,37,70,66,40,16,56,48,33,39,71,61,62,61,14,47,33,21,38,33,37,51,64,52,45,49,62,33,42,73,74,58,33,58,37,64,30,43,32,38,32,46,13,60,40,44,70,56,29,35,44,51,49,36,52,49,50,51,38,50,50,53,47,37,50,51,52,35,53,56,35,30,75,69,69,67,49,51,58,63,44,65,39,80,46,80,41,50,38,70,26,71,79,36,54,37,38,61,36,38,45,40,25,47,50,38,49,48,49,44,51,49,32,16,35,52,40,8,37,55,53,20,47,34,54,67,67,59,48,40,55,58,55,65,68,36,96,60,52,62,62,42,50,51,49,10,59,44,47,43,50,47,53,50,47,49,50,46,50,49,49,51,52,48,46,35,34,73,73,67,60,33,57,70,62,31,52,64,65,58,48,51,49,43,51,49,34,44,50,54,17,29,34,20,46,6,45,39,41,23,72,74,25,83,39,52,63,46,18,49,50,47,38,46,66,55,43,54,56,40,49,62,39,21,43,43,80,40,61,58,69,24,26,45,70,70,49,44,58,55,22,72,75,30,60,47,24,34,45,26,51,45,38,42,31,18,24,47,66,35,45,52,65,90,65,40,45,67,37,49,48,51,29,46,50,48,18,51,51,34,37,50,51,22,48,55,50,47,43,53,57,68,73,100

Secondary structure (DSSP, 8-state):
-HHHHHHHHHHHHHHHH-SSHHHHHHHHHHHHHHHHHHH---S--SEEEEEEESS-SHHHHHHHHHHTGGGSEEEEEE-SSHHHHHHHHHTTS-SEEEEE-S-HHHHHHTTPPEEEEEEEETTSHHHHHHHHHHHHHHHHHHHHHHHHHHHTTT-----SEEEEEEEES-TT--HHHHHHHHHHHHHHHHHHHHHHHHHHHHHHHTTHHHHHHHSS--HHHHHHHHHHHHHHHHHHHHHHHHHHHHHHH-----S-HHHHHHHHHHHHHHHHHHHHHHHHH-SSHHHHHHHHHHHHHHHHHHSSSSS-GGGS-HHHHHHHTT-HHHHHHHHHHIIIII---HHHHHHHHHHHHHHHHHHHHHHHHHHHHHHH-/-HHHHHHHHHHHHHHHH-SSHHHHHHHHHHHHHHHHHHH---S--SEEEEEEESS-SHHHHHHHHHHTGGGSEEEEEE-SSHHHHHHHHHTTS-SEEEEE-S-HHHHHHTTPPEEEEEEEETTSHHHHHHHHHHHHHHHHHHHHHHHHHHHTTT-----SEEEEEEEES-TT--HHHHHHHHHHHHHHHHHHHHHHHHHHHHHHHTTHHHHHHTSS--HHHHHHHHHHHHHHHHHHHHHHHHHHHHHHH-----S-HHHHHHHHHHHHHHHHHHHHHHHHH-SSHHHHHHHHHHHHHHHHHHSSSSS-GGGS-HHHHHHHTT-HHHHHHHHHHIIIII---HHHHHHHHHHHHHHHHHHHHHHHHHHHHHHH-

pLDDT: mean 83.95, std 9.48, range [52.16, 97.38]

Foldseek 3Di:
DVLLQVLLVVLLVVQVPDPPNVCCLQVVLVVVLCCCLVVDWLQDFAAEEEEEEQAPDPLVVLLVCLCPPPRNHHHQHDAPDQVRQVVCCVVVSGFKYKYWDHPCVVCVVVVHDTDIDMDGNPPDVSRRVNNVVSSVVSVVVSLVVSLVVCVVVVPRDDDPDDDDDDDALCRVRRVSLQQLLLSLLLSLLLQLLLVLLLVLLVCVVVCVVVVVLVDPDALLSNLSSNNVNSLVSSLVSSVVSVVCSCPVNVQAQLADPVLLSLLSSLQNLLSNLNSLQQNLVDNHSVSSSVSSCVLSVLLSVLQCNPHHLVPDDPVSVVVSLLRLSNLSSCSCSCRRRVRDDCVVSVVSSVSSNVSSVVSNVVSSVSSNVSSVD/DVLLQVLLVVLLVVQVPDPPNVCCLQVVLVVVLCCCLVVDWLQDFAAEEEEEEQAPDPLVVLLVCLCPPPRNHHHQYDAPDQVRQVVCCVVVSGFKYKYWDHPCVVCVVVVHDTDIDMDGNPPDVSRRVNNVVSSVVSVVVSLVVSLVVVVVVVPRDDPPDDDDDDDALCRVRRVSLQQLLLSLLLSLLLQLLLVLLLVLLVCVVVCVVVVVLVDPDALLSNLSSNNVNSLVSSLVSSVVSVVCSCPVNVQAQLADPVLLSLLSSLQNLLSNLNSLQQNLVDNHSVSSSVSSCVLSVLLSVLQCNPHHLVPDPPVSVVVSLLRLSNLSSCSCSCRRRVRDDCVVSVVSSVSSNVSSVVSNVVSSVSSNVSSVD

Radius of gyration: 28.91 Å; Cα contacts (8 Å, |Δi|>4): 1303; chains: 2; bounding box: 66×90×62 Å